Protein 4RDR (pdb70)

InterPro domains:
  IPR000531 TonB-dependent receptor-like, beta-barrel [PF00593] (320-728)
  IPR012910 TonB-dependent receptor, plug domain [PF07715] (54-154)
  IPR036942 TonB-dependent receptor-like, beta-barrel domain superfamily [G3DSA:2.40.170.20] (167-758)
  IPR037066 TonB-dependent receptor, plug domain superfamily [G3DSA:2.170.130.10] (42-165)
  IPR039426 TonB-dependent receptor-like [PS52016] (50-758)
  IPR039426 TonB-dependent receptor-like [PTHR30069] (10-758)

GO terms:
  GO:0046872 metal ion binding (F, EXP)

Secondary structure (DSSP, 8-state):
------S-SS----TT-EEEEHHHHTTS-SSHHHHHBTBTTEEEEEETTTEEEEEETTB-GGGSEEEETTEE-----S-TTS----GGGEEEEEEE-SGGGGGT-SS--S-EEEEEESSS----GGGEEEEEEEEEETTTTEEEEEEEEEEE-SSSEEEEEEEEEEEE-PPB-SS-TT-SB-TT--EEEEEEEEEEEE--SSEEEEEEEEEEEEEEE-SS---TTTTEEEE-B-HHHHHHT-HHHH-GGG--GGGB--SS-EEEE---S-EEEEEEEEEEEEEEEES--STTEEEEEEEEEEEEEEEEEEETTEEEEEEEEEEEEEEEEEEEPPSSSEEEEEEEEEEEEEEEEEE-S--SS------EEEEEEEEEEEEEEEETTEEEEEEEEEEEEEEE----HHHHHHHH-SS--------EEEEEEEEEEEEEEE-SSSEEEEEEEEEEEEPPPHHHHH-EEEEGGGTEEEE--TT---EEEEEEEEEEEEEETTEEEEEEEEEEEEEEEEEEEE-SSSSSTTS-SSTT--EEEEEEEEEEEEEEEEEEEEEEETTEEEEEEEEEEEEEEESPPPEE----TTS--PEEP---EEPTTPPPPEEEEEEEEESSTTBEEEEEEEEEPPB----TT---B--B--EEEEEEEEE-SSSEEEEEEEEE-TT------TTSTTTTS----EEEEEEEEE-

Structure (mmCIF, N/CA/C/O backbone):
data_4RDR
#
_entry.id   4RDR
#
_cell.length_a   101.073
_cell.length_b   155.819
_cell.length_c   159.607
_cell.angle_alpha   90.000
_cell.angle_beta   90.000
_cell.angle_gamma   90.000
#
_symmetry.space_group_name_H-M   'I 2 2 2'
#
loop_
_entity.id
_entity.type
_entity.pdbx_description
1 polymer ZnuD
2 non-polymer 'CADMIUM ION'
3 non-polymer 'ZINC ION'
4 non-polymer (HYDROXYETHYLOXY)TRI(ETHYLOXY)OCTANE
5 non-polymer 'SULFATE ION'
6 non-polymer GLYCEROL
7 non-polymer 1,2-ETHANEDIOL
8 water water
#
loop_
_atom_site.group_PDB
_atom_site.id
_atom_site.type_symbol
_atom_site.label_atom_id
_atom_site.label_alt_id
_atom_site.label_comp_id
_atom_site.label_asym_id
_atom_site.label_entity_id
_atom_site.label_seq_id
_atom_site.pdbx_PDB_ins_code
_atom_site.Cartn_x
_atom_site.Cartn_y
_atom_site.Cartn_z
_atom_site.occupancy
_atom_site.B_iso_or_equiv
_atom_site.auth_seq_id
_atom_site.auth_comp_id
_atom_site.auth_asym_id
_atom_site.auth_atom_id
_atom_site.pdbx_PDB_model_num
ATOM 1 N N . SER A 1 32 ? -34.634 54.015 46.314 1.00 182.75 18 SER A N 1
ATOM 2 C CA . SER A 1 32 ? -33.566 53.025 46.403 1.00 182.48 18 SER A CA 1
ATOM 3 C C . SER A 1 32 ? -33.111 52.564 45.017 1.00 180.47 18 SER A C 1
ATOM 4 O O . SER A 1 32 ? -33.223 53.310 44.043 1.00 182.05 18 SER A O 1
ATOM 7 N N . ARG A 1 33 ? -32.604 51.336 44.928 1.00 175.34 19 ARG A N 1
ATOM 8 C CA . ARG A 1 33 ? -32.063 50.827 43.669 1.00 169.65 19 ARG A CA 1
ATOM 9 C C . ARG A 1 33 ? -32.395 49.345 43.451 1.00 161.40 19 ARG A C 1
ATOM 10 O O . ARG A 1 33 ? -32.611 48.609 44.412 1.00 163.84 19 ARG A O 1
ATOM 18 N N . PRO A 1 34 ? -32.419 48.903 42.178 1.00 150.86 20 PRO A N 1
ATOM 19 C CA . PRO A 1 34 ? -32.743 47.521 41.793 1.00 140.68 20 PRO A CA 1
ATOM 20 C C . PRO A 1 34 ? -31.782 46.486 42.360 1.00 123.32 20 PRO A C 1
ATOM 21 O O . PRO A 1 34 ? -30.573 46.600 42.179 1.00 121.92 20 PRO A O 1
ATOM 25 N N . ARG A 1 35 ? -32.328 45.484 43.035 1.00 108.92 21 ARG A N 1
ATOM 26 C CA . ARG A 1 35 ? -31.526 44.454 43.670 1.00 102.76 21 ARG A CA 1
ATOM 27 C C . ARG A 1 35 ? -32.108 43.096 43.301 1.00 96.72 21 ARG A C 1
ATOM 28 O O . ARG A 1 35 ? -33.320 42.899 43.368 1.00 97.16 21 ARG A O 1
ATOM 36 N N . ALA A 1 36 ? -31.253 42.160 42.909 1.00 85.90 22 ALA A N 1
ATOM 37 C CA . ALA A 1 36 ? -31.731 40.858 42.473 1.00 80.15 22 ALA A CA 1
ATOM 38 C C . ALA A 1 36 ? -32.248 40.065 43.662 1.00 87.90 22 ALA A C 1
ATOM 39 O O . ALA A 1 36 ? -31.764 40.230 44.782 1.00 90.48 22 ALA A O 1
ATOM 41 N N . THR A 1 37 ? -33.212 39.185 43.394 1.00 79.59 23 THR A N 1
ATOM 42 C CA . THR A 1 37 ? -33.885 38.411 44.427 1.00 80.35 23 THR A CA 1
ATOM 43 C C . THR A 1 37 ? -33.608 36.915 44.289 1.00 83.91 23 THR A C 1
ATOM 44 O O . THR A 1 37 ? -33.907 36.130 45.196 1.00 86.14 23 THR A O 1
ATOM 48 N N . SER A 1 38 ? -33.041 36.521 43.150 1.00 78.71 24 SER A N 1
ATOM 49 C CA . SER A 1 38 ? -32.886 35.103 42.827 1.00 76.05 24 SER A CA 1
ATOM 50 C C . SER A 1 38 ? -32.055 34.336 43.839 1.00 78.21 24 SER A C 1
ATOM 51 O O . SER A 1 38 ? -32.251 33.142 44.032 1.00 81.70 24 SER A O 1
ATOM 54 N N . GLY A 1 39 ? -31.150 35.024 44.521 1.00 92.65 25 GLY A N 1
ATOM 55 C CA . GLY A 1 39 ? -30.349 34.351 45.522 1.00 90.76 25 GLY A CA 1
ATOM 56 C C . GLY A 1 39 ? -30.632 34.900 46.902 1.00 89.48 25 GLY A C 1
ATOM 57 O O . GLY A 1 39 ? -30.701 36.116 47.078 1.00 94.04 25 GLY A O 1
ATOM 58 N N . LEU A 1 40 ? -30.818 34.004 47.871 1.00 87.33 26 LEU A N 1
ATOM 59 C CA . LEU A 1 40 ? -31.011 34.406 49.260 1.00 90.73 26 LEU A CA 1
ATOM 60 C C . LEU A 1 40 ? -29.816 35.226 49.694 1.00 89.34 26 LEU A C 1
ATOM 61 O O . LEU A 1 40 ? -29.952 36.205 50.426 1.00 90.95 26 LEU A O 1
ATOM 66 N N . LEU A 1 41 ? -28.647 34.816 49.212 1.00 86.39 27 LEU A N 1
ATOM 67 C CA . LEU A 1 41 ? -27.418 35.552 49.406 1.00 86.16 27 LEU A CA 1
ATOM 68 C C . LEU A 1 41 ? -27.127 36.286 48.113 1.00 93.70 27 LEU A C 1
ATOM 69 O O . LEU A 1 41 ? -27.007 35.672 47.053 1.00 95.47 27 LEU A O 1
ATOM 74 N N . HIS A 1 42 ? -27.043 37.607 48.203 1.00 104.46 28 HIS A N 1
ATOM 75 C CA . HIS A 1 42 ? -26.833 38.447 47.034 1.00 118.13 28 HIS A CA 1
ATOM 76 C C . HIS A 1 42 ? -25.414 38.363 46.479 1.00 126.49 28 HIS A C 1
ATOM 77 O O . HIS A 1 42 ? -24.483 38.937 47.039 1.00 134.70 28 HIS A O 1
ATOM 84 N N . THR A 1 43 ? -25.254 37.627 45.387 1.00 133.26 29 THR A N 1
ATOM 85 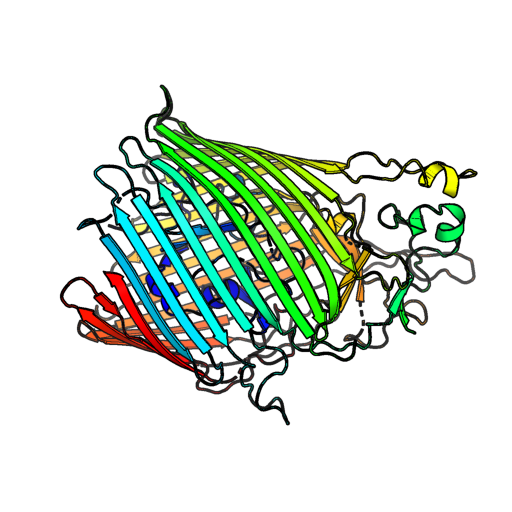C CA . THR A 1 43 ? -24.004 37.620 44.642 1.00 135.04 29 THR A CA 1
ATOM 86 C C . THR A 1 43 ? -24.211 38.681 43.558 1.00 125.01 29 THR A C 1
ATOM 87 O O . THR A 1 43 ? -25.347 39.109 43.334 1.00 133.63 29 THR A O 1
ATOM 91 N N . SER A 1 44 ? -23.149 39.099 42.874 1.00 101.47 30 SER A N 1
ATOM 92 C CA . SER A 1 44 ? -23.278 40.162 4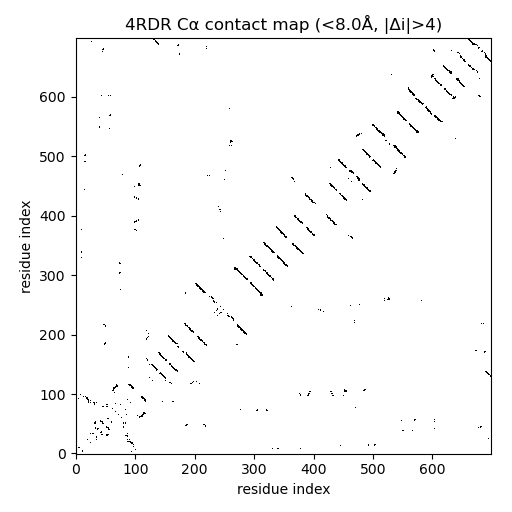1.885 1.00 103.18 30 SER A CA 1
ATOM 93 C C . SER A 1 44 ? -22.056 40.328 40.998 1.00 107.67 30 SER A C 1
ATOM 94 O O . SER A 1 44 ? -21.049 40.895 41.422 1.00 116.05 30 SER A O 1
ATOM 97 N N . THR A 1 45 ? -22.153 39.856 39.757 1.00 99.86 31 THR A N 1
ATOM 98 C CA . THR A 1 45 ? -21.132 40.134 38.757 1.00 87.94 31 THR A CA 1
ATOM 99 C C . THR A 1 45 ? -21.472 41.437 38.048 1.00 87.09 31 THR A C 1
ATOM 100 O O . THR A 1 45 ? -22.598 41.927 38.144 1.00 93.69 31 THR A O 1
ATOM 104 N N . ALA A 1 46 ? -20.496 41.989 37.335 1.00 82.34 32 ALA A N 1
ATOM 105 C CA . ALA A 1 46 ? -20.657 43.252 36.621 1.00 81.15 32 ALA A CA 1
ATOM 106 C C . ALA A 1 46 ? -21.464 43.085 35.339 1.00 82.48 32 ALA A C 1
ATOM 107 O O . ALA A 1 46 ? -21.753 44.067 34.651 1.00 91.97 32 ALA A O 1
ATOM 109 N N . SER A 1 47 ? -21.798 41.843 34.994 1.00 75.31 33 SER A N 1
ATOM 110 C CA . SER A 1 47 ? -22.563 41.587 33.775 1.00 76.47 33 SER A CA 1
ATOM 111 C C . SER A 1 47 ? -24.011 41.248 34.102 1.00 76.19 33 SER A C 1
ATOM 112 O O . SER A 1 47 ? -24.804 40.991 33.201 1.00 73.38 33 SER A O 1
ATOM 115 N N . ASP A 1 48 ? -24.342 41.256 35.392 1.00 73.93 34 ASP A N 1
ATOM 116 C CA . ASP A 1 48 ? -25.713 41.057 35.836 1.00 77.41 34 ASP A CA 1
ATOM 117 C C . ASP A 1 48 ? -26.567 42.188 35.287 1.00 76.51 34 ASP A C 1
ATOM 118 O O . ASP A 1 48 ? -26.101 43.322 35.180 1.00 78.25 34 ASP A O 1
ATOM 123 N N . LYS A 1 49 ? -27.813 41.889 34.934 1.00 76.75 35 LYS A N 1
ATOM 124 C CA . LYS A 1 49 ? -28.655 42.895 34.300 1.00 78.26 35 LYS A CA 1
ATOM 125 C C . LYS A 1 49 ? -30.095 42.779 34.773 1.00 83.67 35 LYS A C 1
ATOM 126 O O . LYS A 1 49 ? -30.707 41.729 34.647 1.00 83.75 35 LYS A O 1
ATOM 132 N N . ILE A 1 50 ? -30.636 43.858 35.323 1.00 92.02 36 ILE A N 1
ATOM 133 C CA . ILE A 1 50 ? -31.999 43.828 35.826 1.00 81.62 36 ILE A CA 1
ATOM 134 C C . ILE A 1 50 ? -32.929 44.676 34.982 1.00 89.11 36 ILE A C 1
ATOM 135 O O . ILE A 1 50 ? -32.763 45.890 34.892 1.00 97.83 36 ILE A O 1
ATOM 140 N N . ILE A 1 51 ? -33.871 44.016 34.315 1.00 80.35 37 ILE A N 1
ATOM 141 C CA . ILE A 1 51 ? -34.865 44.698 33.506 1.00 80.93 37 ILE A CA 1
ATOM 142 C C . ILE A 1 51 ? -36.094 45.014 34.356 1.00 88.35 37 ILE A C 1
ATOM 143 O O . ILE A 1 51 ? -36.658 44.134 35.013 1.00 92.40 37 ILE A O 1
ATOM 148 N N . SER A 1 52 ? -36.505 46.275 34.333 1.00 83.14 38 SER A N 1
ATOM 149 C CA . SER A 1 52 ? -37.708 46.715 35.030 1.00 83.11 38 SER A CA 1
ATOM 150 C C . SER A 1 52 ? -38.983 46.231 34.353 1.00 79.29 38 SER A C 1
ATOM 151 O O . SER A 1 52 ? -39.083 46.229 33.123 1.00 78.91 38 SER A O 1
ATOM 154 N N . GLY A 1 53 ? -39.964 45.853 35.163 1.00 74.04 39 GLY A N 1
ATOM 155 C CA . GLY A 1 53 ? -41.277 45.507 34.653 1.00 86.11 39 GLY A CA 1
ATOM 156 C C . GLY A 1 53 ? -41.938 46.691 33.971 1.00 85.16 39 GLY A C 1
ATOM 157 O O . GLY A 1 53 ? -42.651 46.525 32.973 1.00 89.14 39 GLY A O 1
ATOM 158 N N . ASP A 1 54 ? -41.701 47.886 34.508 1.00 73.79 40 ASP A N 1
ATOM 159 C CA . ASP A 1 54 ? -42.220 49.108 33.913 1.00 84.93 40 ASP A CA 1
ATOM 160 C C . ASP A 1 54 ? -41.738 49.228 32.469 1.00 84.72 40 ASP A C 1
ATOM 161 O O . ASP A 1 54 ? -42.494 49.611 31.580 1.00 89.10 40 ASP A O 1
ATOM 166 N N . THR A 1 55 ? -40.468 48.902 32.248 1.00 88.01 41 THR A N 1
ATOM 167 C CA . THR A 1 55 ? -39.898 48.881 30.907 1.00 86.72 41 THR A CA 1
ATOM 168 C C . THR A 1 55 ? -40.571 47.800 30.061 1.00 88.71 41 THR A C 1
ATOM 169 O O . THR A 1 55 ? -40.834 47.994 28.876 1.00 95.66 41 THR A O 1
ATOM 173 N N . LEU A 1 56 ? -40.847 46.660 30.685 1.00 82.97 42 LEU A N 1
ATOM 174 C CA . LEU A 1 56 ? -41.384 45.497 29.986 1.00 73.03 42 LEU A CA 1
ATOM 175 C C . LEU A 1 56 ? -42.840 45.651 29.514 1.00 81.85 42 LEU A C 1
ATOM 176 O O . LEU A 1 56 ? -43.234 45.052 28.508 1.00 74.74 42 LEU A O 1
ATOM 181 N N . ARG A 1 57 ? -43.628 46.465 30.219 1.00 77.12 43 ARG A N 1
ATOM 182 C CA . ARG A 1 57 ? -45.006 46.740 29.803 1.00 81.04 43 ARG A CA 1
ATOM 183 C C . ARG A 1 57 ? -45.055 47.297 28.384 1.00 89.41 43 ARG A C 1
ATOM 184 O O . ARG A 1 57 ? -46.093 47.258 27.729 1.00 93.13 43 ARG A O 1
ATOM 192 N N . GLN A 1 58 ? -43.924 47.792 27.897 1.00 89.45 44 GLN A N 1
ATOM 193 C CA . GLN A 1 58 ? -43.884 48.382 26.571 1.00 89.18 44 GLN A CA 1
ATOM 194 C C . GLN A 1 58 ? -43.100 47.492 25.618 1.00 92.00 44 GLN A C 1
ATOM 195 O O . GLN A 1 58 ? -42.779 47.891 24.498 1.00 99.28 44 GLN A O 1
ATOM 201 N N . LYS A 1 59 ? -42.817 46.272 26.059 1.00 90.52 45 LYS A N 1
ATOM 202 C CA . LYS A 1 59 ? -42.037 45.346 25.251 1.00 86.45 45 LYS A CA 1
ATOM 203 C C . LYS A 1 59 ? -42.892 44.205 24.736 1.00 80.43 45 LYS A C 1
ATOM 204 O O . LYS A 1 59 ? -43.944 43.910 25.293 1.00 73.77 45 LYS A O 1
ATOM 210 N N . ALA A 1 60 ? -42.396 43.535 23.701 1.00 80.66 46 ALA A N 1
ATOM 211 C CA . ALA A 1 60 ? -43.049 42.357 23.155 1.00 67.13 46 ALA A CA 1
ATOM 212 C C . ALA A 1 60 ? -43.280 41.336 24.263 1.00 71.10 46 ALA A C 1
ATOM 213 O O . ALA A 1 60 ? -42.488 41.236 25.200 1.00 88.51 46 ALA A O 1
ATOM 215 N N . VAL A 1 61 ? -44.356 40.568 24.128 1.00 63.66 47 VAL A N 1
ATOM 216 C CA . VAL A 1 61 ? -44.858 39.682 25.180 1.00 73.18 47 VAL A CA 1
ATOM 217 C C . VAL A 1 61 ? -44.005 38.449 25.464 1.00 67.32 47 VAL A C 1
ATOM 218 O O . VAL A 1 61 ? -43.817 38.090 26.621 1.00 63.70 47 VAL A O 1
ATOM 222 N N . ASN A 1 62 ? -43.561 37.744 24.427 1.00 60.53 48 ASN A N 1
ATOM 223 C CA . ASN A 1 62 ? -42.737 36.555 24.664 1.00 62.07 48 ASN A CA 1
ATOM 224 C C . ASN A 1 62 ? -41.305 36.885 25.129 1.00 64.18 48 ASN A C 1
ATOM 225 O O . ASN A 1 62 ? -40.674 37.827 24.633 1.00 71.81 48 ASN A O 1
ATOM 230 N N . LEU A 1 63 ? -40.800 36.078 26.061 1.00 64.64 49 LEU A N 1
ATOM 231 C CA . LEU A 1 63 ? -39.520 36.329 26.729 1.00 70.75 49 LEU A CA 1
ATOM 232 C C . LEU A 1 63 ? -38.365 36.628 25.779 1.00 68.08 49 LEU A C 1
ATOM 233 O O . LEU A 1 63 ? -37.648 37.612 25.961 1.00 66.78 49 LEU A O 1
ATOM 238 N N . GLY A 1 64 ? -38.202 35.785 24.763 1.00 68.12 50 GLY A N 1
ATOM 239 C CA . GLY A 1 64 ? -37.117 35.929 23.818 1.00 63.04 50 GLY A CA 1
ATOM 240 C C . GLY A 1 64 ? -37.201 37.218 23.030 1.00 66.66 50 GLY A C 1
ATOM 241 O O . GLY A 1 64 ? -36.191 37.829 22.693 1.00 68.26 50 GLY A O 1
ATOM 242 N N . ASP A 1 65 ? -38.418 37.645 22.743 1.00 64.79 51 ASP A N 1
ATOM 243 C CA . ASP A 1 65 ? -38.630 38.908 22.052 1.00 66.94 51 ASP A CA 1
ATOM 244 C C . ASP A 1 65 ? -38.380 40.103 22.978 1.00 70.87 51 ASP A C 1
ATOM 245 O O . ASP A 1 65 ? -37.711 41.062 22.604 1.00 75.43 51 ASP A O 1
ATOM 250 N N . ALA A 1 66 ? -38.989 40.054 24.158 1.00 64.02 52 ALA A N 1
ATOM 251 C CA . ALA A 1 66 ? -38.776 41.052 25.204 1.00 66.73 52 ALA A CA 1
ATOM 252 C C . ALA A 1 66 ? -37.292 41.320 25.494 1.00 77.39 52 ALA A C 1
ATOM 253 O O . ALA A 1 66 ? -36.889 42.471 25.675 1.00 79.57 52 ALA A O 1
ATOM 255 N N . LEU A 1 67 ? -36.491 40.257 25.540 1.00 79.72 53 LEU A N 1
ATOM 256 C CA . LEU A 1 67 ? -35.065 40.376 25.866 1.00 75.26 53 LEU A CA 1
ATOM 257 C C . LEU A 1 67 ? -34.180 40.654 24.653 1.00 71.16 53 LEU A C 1
ATOM 258 O O . LEU A 1 67 ? -33.028 41.047 24.801 1.00 83.90 53 LEU A O 1
ATOM 263 N N . ASP A 1 68 ? -34.701 40.410 23.455 1.00 76.76 54 ASP A N 1
ATOM 264 C CA . ASP A 1 68 ? -33.919 40.628 22.245 1.00 80.00 54 ASP A CA 1
ATOM 265 C C . ASP A 1 68 ? -33.450 42.073 22.174 1.00 85.43 54 ASP A C 1
ATOM 266 O O . ASP A 1 68 ? -34.253 43.000 22.268 1.00 87.30 54 ASP A O 1
ATOM 271 N N . GLY A 1 69 ? -32.148 42.265 22.018 1.00 81.75 55 GLY A N 1
ATOM 272 C CA . GLY A 1 69 ? -31.596 43.604 21.987 1.00 79.83 55 GLY A CA 1
ATOM 273 C C . GLY A 1 69 ? -30.714 43.906 23.178 1.00 80.57 55 GLY A C 1
ATOM 274 O O . GLY A 1 69 ? -29.897 44.818 23.121 1.00 85.98 55 GLY A O 1
ATOM 275 N N . VAL A 1 70 ? -30.863 43.140 24.253 1.00 75.30 56 VAL A N 1
ATOM 276 C CA . VAL A 1 70 ? -29.927 43.240 25.359 1.00 75.85 56 VAL A CA 1
ATOM 277 C C . VAL A 1 70 ? -28.632 42.583 24.869 1.00 76.80 56 VAL A C 1
ATOM 278 O O . VAL A 1 70 ? -28.667 41.475 24.330 1.00 78.96 56 VAL A O 1
ATOM 282 N N . PRO A 1 71 ? -27.492 43.279 25.026 1.00 83.67 57 PRO A N 1
ATOM 283 C CA . PRO A 1 71 ? -26.183 42.803 24.559 1.00 76.91 57 PRO A CA 1
ATOM 284 C C . PRO A 1 71 ? -25.937 41.333 24.902 1.00 71.48 57 PRO A C 1
ATOM 285 O O . PRO A 1 71 ? -26.038 40.930 26.060 1.00 69.94 57 PRO A O 1
ATOM 289 N N . GLY A 1 72 ? -25.660 40.537 23.875 1.00 65.12 58 GLY A N 1
ATOM 290 C CA . GLY A 1 72 ? -25.446 39.113 24.044 1.00 72.26 58 GLY A CA 1
ATOM 291 C C . GLY A 1 72 ? -26.730 38.300 24.066 1.00 72.98 58 GLY A C 1
ATOM 292 O O . GLY A 1 72 ? -26.692 37.088 24.282 1.00 66.65 58 GLY A O 1
ATOM 293 N N . ILE A 1 73 ? -27.866 38.947 23.815 1.00 77.34 59 ILE A N 1
ATOM 294 C CA . ILE A 1 73 ? -29.149 38.233 23.790 1.00 69.83 59 ILE A CA 1
ATOM 295 C C . ILE A 1 73 ? -29.857 38.428 22.467 1.00 59.23 59 ILE A C 1
ATOM 296 O O . ILE A 1 73 ? -30.190 39.541 22.076 1.00 65.86 59 ILE A O 1
ATOM 301 N N . HIS A 1 74 ? -30.090 37.318 21.790 1.00 59.39 60 HIS A N 1
ATOM 302 C CA . HIS A 1 74 ? -30.856 37.320 20.566 1.00 61.78 60 HIS A CA 1
ATOM 303 C C . HIS A 1 74 ? -32.102 36.478 20.772 1.00 65.38 60 HIS A C 1
ATOM 304 O O . HIS A 1 74 ? -32.345 36.002 21.877 1.00 67.51 60 HIS A O 1
ATOM 311 N N . ALA A 1 75 ? -32.916 36.330 19.733 1.00 72.14 61 ALA A N 1
ATOM 312 C CA . ALA A 1 75 ? -34.166 35.598 19.884 1.00 70.48 61 ALA A CA 1
ATOM 313 C C . ALA A 1 75 ? -34.250 34.365 18.995 1.00 70.07 61 ALA A C 1
ATOM 314 O O . ALA A 1 75 ? -33.768 34.364 17.869 1.00 77.78 61 ALA A O 1
ATOM 316 N N . SER A 1 76 ? -34.845 33.307 19.530 1.00 66.08 62 SER A N 1
ATOM 317 C CA . SER A 1 76 ? -35.260 32.148 18.748 1.00 63.83 62 SER A CA 1
ATOM 318 C C . SER A 1 76 ? -36.785 32.204 18.646 1.00 65.84 62 SER A C 1
ATOM 319 O O . SER A 1 76 ? -37.508 31.629 19.466 1.00 63.88 62 SER A O 1
ATOM 322 N N . GLN A 1 77 ? -37.251 32.973 17.673 1.00 67.59 63 GLN A N 1
ATOM 323 C CA . GLN A 1 77 ? -38.671 33.208 17.448 1.00 61.59 63 GLN A CA 1
ATOM 324 C C . GLN A 1 77 ? -39.291 32.076 16.655 1.00 63.95 63 GLN A C 1
ATOM 325 O O . GLN A 1 77 ? -38.626 31.442 15.837 1.00 71.62 63 GLN A O 1
ATOM 331 N N . TYR A 1 78 ? -40.577 31.846 16.875 1.00 64.76 64 TYR A N 1
ATOM 332 C CA . TYR A 1 78 ? -41.311 30.845 16.117 1.00 67.89 64 TYR A CA 1
ATOM 333 C C . TYR A 1 78 ? -42.748 31.353 15.964 1.00 63.86 64 TYR A C 1
ATOM 334 O O . TYR A 1 78 ? -43.644 30.900 16.661 1.00 65.68 64 TYR A O 1
ATOM 343 N N . GLY A 1 79 ? -42.957 32.319 15.074 1.00 59.42 65 GLY A N 1
ATOM 344 C CA . GLY A 1 79 ? -44.255 32.965 14.953 1.00 63.63 65 GLY A CA 1
ATOM 345 C C . GLY A 1 79 ? -44.520 33.858 16.151 1.00 65.70 65 GLY A C 1
ATOM 346 O O . GLY A 1 79 ? -43.643 34.025 16.992 1.00 71.01 65 GLY A O 1
ATOM 347 N N . GLY A 1 80 ? -45.717 34.432 16.244 1.00 59.89 66 GLY A N 1
ATOM 348 C CA . GLY A 1 80 ? -46.067 35.265 17.385 1.00 49.23 66 GLY A CA 1
ATOM 349 C C . GLY A 1 80 ? -46.259 34.497 18.679 1.00 49.97 66 GLY A C 1
ATOM 350 O O . GLY A 1 80 ? -46.372 35.088 19.752 1.00 61.59 66 GLY A O 1
ATOM 351 N N . GLY A 1 81 ? -46.329 33.177 18.575 1.00 52.50 67 GLY A N 1
ATOM 352 C CA . GLY A 1 81 ? -46.649 32.333 19.713 1.00 58.55 67 GLY A CA 1
ATOM 353 C C . GLY A 1 81 ? -45.524 32.050 20.686 1.00 68.41 67 GLY A C 1
ATOM 354 O O . GLY A 1 81 ? -45.766 31.798 21.861 1.00 74.40 67 GLY A O 1
ATOM 355 N N . ALA A 1 82 ? -44.286 32.092 20.206 1.00 72.82 68 ALA A N 1
ATOM 356 C CA . ALA A 1 82 ? -43.148 31.685 21.025 1.00 66.57 68 ALA A CA 1
ATOM 357 C C . ALA A 1 82 ? -41.874 32.370 20.571 1.00 61.88 68 ALA A C 1
ATOM 358 O O . ALA A 1 82 ? -41.655 32.571 19.377 1.00 64.47 68 ALA A O 1
ATOM 360 N N . SER A 1 83 ? -41.067 32.786 21.539 1.00 61.43 69 SER A N 1
ATOM 361 C CA . SER A 1 83 ? -39.667 33.087 21.284 1.00 59.27 69 SER A CA 1
ATOM 362 C C . SER A 1 83 ? -38.878 32.817 22.546 1.00 63.91 69 SER A C 1
ATOM 363 O O . SER A 1 83 ? -39.338 33.140 23.647 1.00 60.44 69 SER A O 1
ATOM 366 N N . ALA A 1 84 ? -37.739 32.144 22.390 1.00 59.83 70 ALA A N 1
ATOM 367 C CA . ALA A 1 84 ? -36.855 31.869 23.516 1.00 60.00 70 ALA A CA 1
ATOM 368 C C . ALA A 1 84 ? -35.634 32.774 23.445 1.00 67.91 70 ALA A C 1
ATOM 369 O O . ALA A 1 84 ? -35.170 33.106 22.363 1.00 61.17 70 ALA A O 1
ATOM 371 N N . PRO A 1 85 ? -35.123 33.202 24.601 1.00 67.15 71 PRO A N 1
ATOM 372 C CA . PRO A 1 85 ? -33.855 33.939 24.586 1.00 68.25 71 PRO A CA 1
ATOM 373 C C . PRO A 1 85 ? -32.685 33.056 24.141 1.00 66.16 71 PRO A C 1
ATOM 374 O O . PRO A 1 85 ? -32.570 31.899 24.554 1.00 63.24 71 PRO A O 1
ATOM 378 N N . VAL A 1 86 ? -31.828 33.600 23.287 1.00 56.06 72 VAL A N 1
ATOM 379 C CA . VAL A 1 86 ? -30.560 32.956 22.974 1.00 57.97 72 VAL A CA 1
ATOM 380 C C . VAL A 1 86 ? -29.475 33.810 23.600 1.00 62.02 72 VAL A C 1
ATOM 381 O O . VAL A 1 86 ? -29.263 34.954 23.204 1.00 67.55 72 VAL A O 1
ATOM 385 N N . ILE A 1 87 ? -28.818 33.268 24.612 1.00 66.66 73 ILE A N 1
ATOM 386 C CA . ILE A 1 87 ? -27.868 34.052 25.387 1.00 65.06 73 ILE A CA 1
ATOM 387 C C . ILE A 1 87 ? -26.437 33.582 25.193 1.00 61.56 73 ILE A C 1
ATOM 388 O O . ILE A 1 87 ? -26.095 32.462 25.562 1.00 61.76 73 ILE A O 1
ATOM 393 N N . ARG A 1 88 ? -25.594 34.470 24.674 1.00 65.49 74 ARG A N 1
ATOM 394 C CA . ARG A 1 88 ? -24.212 34.131 24.330 1.00 66.19 74 ARG A CA 1
ATOM 395 C C . ARG A 1 88 ? -24.175 32.846 23.502 1.00 66.65 74 ARG A C 1
ATOM 396 O O . ARG A 1 88 ? -23.435 31.908 23.814 1.00 68.08 74 ARG A O 1
ATOM 404 N N . GLY A 1 89 ? -25.012 32.801 22.470 1.00 69.65 75 GLY A N 1
ATOM 405 C CA . GLY A 1 89 ? -25.114 31.633 21.616 1.00 66.29 75 GLY A CA 1
ATOM 406 C C . GLY A 1 89 ? -25.847 30.435 22.191 1.00 66.14 75 GLY A C 1
ATOM 407 O O . GLY A 1 89 ? -26.091 29.471 21.469 1.00 61.18 75 GLY A O 1
ATOM 408 N N . GLN A 1 90 ? -26.222 30.488 23.469 1.00 67.66 76 GLN A N 1
ATOM 409 C CA . GLN A 1 90 ? -26.821 29.325 24.121 1.00 67.59 76 GLN A CA 1
ATOM 410 C C . GLN A 1 90 ? -28.326 29.477 24.359 1.00 69.97 76 GLN A C 1
ATOM 411 O O . GLN A 1 90 ? -28.861 30.589 24.391 1.00 67.99 76 GLN A O 1
ATOM 417 N N . THR A 1 91 ? -28.992 28.336 24.515 1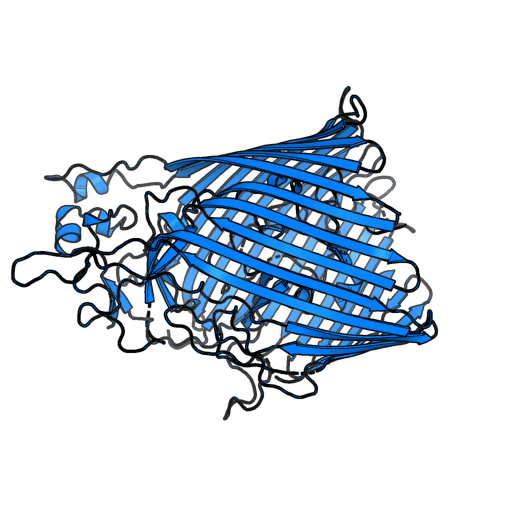.00 58.87 77 THR A N 1
ATOM 418 C CA . THR A 1 91 ? -30.418 28.284 24.784 1.00 58.96 77 THR A CA 1
ATOM 419 C C . THR A 1 91 ? -30.862 26.920 25.309 1.00 55.40 77 THR A C 1
ATOM 420 O O . THR A 1 91 ? -30.041 26.033 25.533 1.00 55.56 77 THR A O 1
ATOM 424 N N . GLY A 1 92 ? -32.159 26.772 25.552 1.00 59.01 78 GLY A N 1
ATOM 425 C CA . GLY A 1 92 ? -32.682 25.528 26.079 1.00 52.74 78 GLY A CA 1
ATOM 426 C C . GLY A 1 92 ? -32.025 25.121 27.383 1.00 63.81 78 GLY A C 1
ATOM 427 O O . GLY A 1 92 ? -31.965 25.899 28.336 1.00 72.28 78 GLY A O 1
ATOM 428 N N . ARG A 1 93 ? -31.483 23.910 27.403 1.00 59.28 79 ARG A N 1
ATOM 429 C CA . ARG A 1 93 ? -30.955 23.323 28.629 1.00 67.80 79 ARG A CA 1
ATOM 430 C C . ARG A 1 93 ? -29.599 23.877 29.043 1.00 65.88 79 ARG A C 1
ATOM 431 O O . ARG A 1 93 ? -29.070 23.505 30.088 1.00 65.74 79 ARG A O 1
ATOM 439 N N . ARG A 1 94 ? -29.030 24.754 28.222 1.00 56.80 80 ARG A N 1
ATOM 440 C CA . ARG A 1 94 ? -27.746 25.360 28.554 1.00 59.56 80 ARG A CA 1
ATOM 441 C C . ARG A 1 94 ? -27.898 26.750 29.169 1.00 59.18 80 ARG A C 1
ATOM 442 O O . ARG A 1 94 ? -26.915 27.421 29.473 1.00 70.87 80 ARG A O 1
ATOM 450 N N . ILE A 1 95 ? -29.145 27.160 29.357 1.00 61.51 81 ILE A N 1
ATOM 451 C CA . ILE A 1 95 ? -29.470 28.319 30.172 1.00 66.64 81 ILE A CA 1
ATOM 452 C C . ILE A 1 95 ? -30.560 27.883 31.138 1.00 70.15 81 ILE A C 1
ATOM 453 O O . ILE A 1 95 ? -30.889 26.701 31.210 1.00 75.63 81 ILE A O 1
ATOM 458 N N . LYS A 1 96 ? -31.059 28.809 31.944 1.00 69.75 82 LYS A N 1
ATOM 459 C CA . LYS A 1 96 ? -32.121 28.472 32.878 1.00 63.03 82 LYS A CA 1
ATOM 460 C C . LYS A 1 96 ? -33.126 29.600 33.038 1.00 67.07 82 LYS A C 1
ATOM 461 O O . LYS A 1 96 ? -32.789 30.646 33.580 1.00 79.10 82 LYS A O 1
ATOM 467 N N . VAL A 1 97 ? -34.336 29.411 32.518 1.00 68.75 83 VAL A N 1
ATOM 468 C CA . VAL A 1 97 ? -35.428 30.341 32.775 1.00 64.75 83 VAL A CA 1
ATOM 469 C C . VAL A 1 97 ? -36.198 29.946 34.034 1.00 61.49 83 VAL A C 1
ATOM 470 O O . VAL A 1 97 ? -36.561 28.786 34.249 1.00 65.70 83 VAL A O 1
ATOM 474 N N . LEU A 1 98 ? -36.445 30.936 34.866 1.00 65.44 84 LEU A N 1
ATOM 475 C CA . LEU A 1 98 ? -37.062 30.725 36.156 1.00 66.72 84 LEU A CA 1
ATOM 476 C C . LEU A 1 98 ? -38.336 31.552 36.260 1.00 65.93 84 LEU A C 1
ATOM 477 O O . LEU A 1 98 ? -38.365 32.734 35.884 1.00 72.72 84 LEU A O 1
ATOM 482 N N . ASN A 1 99 ? -39.406 30.919 36.720 1.00 58.73 85 ASN A N 1
ATOM 483 C CA . ASN A 1 99 ? -40.610 31.657 37.086 1.00 63.39 85 ASN A CA 1
ATOM 484 C C . ASN A 1 99 ? -40.540 31.923 38.579 1.00 65.21 85 ASN A C 1
ATOM 485 O O . ASN A 1 99 ? -40.776 31.006 39.364 1.00 70.97 85 ASN A O 1
ATOM 490 N N . HIS A 1 100 ? -40.175 33.149 38.960 1.00 65.26 86 HIS A N 1
ATOM 491 C CA . HIS A 1 100 ? -40.032 33.529 40.370 1.00 62.84 86 HIS A CA 1
ATOM 492 C C . HIS A 1 100 ? -39.389 32.419 41.214 1.00 73.93 86 HIS A C 1
ATOM 493 O O . HIS A 1 100 ? -40.065 31.765 42.023 1.00 75.24 86 HIS A O 1
ATOM 500 N N . HIS A 1 101 ? -38.099 32.180 40.969 1.00 71.35 87 HIS A N 1
ATOM 501 C CA . HIS A 1 101 ? -37.305 31.142 41.642 1.00 67.49 87 HIS A CA 1
ATOM 502 C C . HIS A 1 101 ? -37.741 29.706 41.299 1.00 77.66 87 HIS A C 1
ATOM 503 O O . HIS A 1 101 ? -37.097 28.747 41.716 1.00 85.25 87 HIS A O 1
ATOM 510 N N . GLY A 1 102 ? -38.836 29.547 40.563 1.00 74.64 88 GLY A N 1
ATOM 511 C CA . GLY A 1 102 ? -39.362 28.217 40.311 1.00 68.37 88 GLY A CA 1
ATOM 512 C C . GLY A 1 102 ? -39.222 27.732 38.877 1.00 72.89 88 GLY A C 1
ATOM 513 O O . GLY A 1 102 ? -39.120 28.534 37.937 1.00 77.41 88 GLY A O 1
ATOM 514 N N . GLU A 1 103 ? -39.231 26.408 38.718 1.00 72.45 89 GLU A N 1
ATOM 515 C CA . GLU A 1 103 ? -39.285 25.770 37.402 1.00 71.33 89 GLU A CA 1
ATOM 516 C C . GLU A 1 103 ? -40.536 26.190 36.668 1.00 76.25 89 GLU A C 1
ATOM 517 O O . GLU A 1 103 ? -41.618 26.205 37.250 1.00 91.15 89 GLU A O 1
ATOM 523 N N . THR A 1 104 ? -40.387 26.562 35.399 1.00 68.68 90 THR A N 1
ATOM 524 C CA . THR A 1 104 ? -41.528 26.987 34.604 1.00 62.94 90 THR A CA 1
ATOM 525 C C . THR A 1 104 ? -42.498 25.832 34.393 1.00 64.99 90 THR A C 1
ATOM 526 O O . THR A 1 104 ? -43.710 26.033 34.373 1.00 74.09 90 THR A O 1
ATOM 530 N N . GLY A 1 105 ? -41.962 24.625 34.243 1.00 62.03 91 GLY A N 1
ATOM 531 C CA . GLY A 1 105 ? -42.776 23.431 34.086 1.00 52.46 91 GLY A CA 1
ATOM 532 C C . GLY A 1 105 ? -43.193 23.179 32.647 1.00 63.40 91 GLY A C 1
ATOM 533 O O . GLY A 1 105 ? -43.863 22.191 32.355 1.00 62.81 91 GLY A O 1
ATOM 534 N N . ASP A 1 106 ? -42.801 24.076 31.746 1.00 63.17 92 ASP A N 1
ATOM 535 C CA . ASP A 1 106 ? -43.201 23.982 30.342 1.00 66.26 92 ASP A CA 1
ATOM 536 C C . ASP A 1 106 ? -42.351 22.976 29.563 1.00 63.24 92 ASP A C 1
ATOM 537 O O . ASP A 1 106 ? -41.613 22.188 30.146 1.00 74.06 92 ASP A O 1
ATOM 550 N N . ALA A 1 108 ? -40.378 24.007 26.669 1.00 54.85 94 ALA A N 1
ATOM 551 C CA . ALA A 1 108 ? -39.639 24.851 25.741 1.00 62.99 94 ALA A CA 1
ATOM 552 C C . ALA A 1 108 ? -38.205 24.368 25.505 1.00 61.02 94 ALA A C 1
ATOM 553 O O . ALA A 1 108 ? -37.561 24.783 24.539 1.00 67.23 94 ALA A O 1
ATOM 555 N N . ASP A 1 109 ? -37.710 23.501 26.387 1.00 53.58 95 ASP A N 1
ATOM 556 C CA . ASP A 1 109 ? -36.418 22.847 26.182 1.00 57.66 95 ASP A CA 1
ATOM 557 C C . ASP A 1 109 ? -36.524 21.831 25.074 1.00 60.69 95 ASP A C 1
ATOM 558 O O . ASP A 1 109 ? -35.533 21.472 24.441 1.00 73.33 95 ASP A O 1
ATOM 563 N N . PHE A 1 110 ? -37.746 21.381 24.841 1.00 63.92 96 PHE A N 1
ATOM 564 C CA . PHE A 1 110 ? -37.992 20.328 23.881 1.00 65.30 96 PHE A CA 1
ATOM 565 C C . PHE A 1 110 ? -37.818 20.875 22.480 1.00 65.75 96 PHE A C 1
ATOM 566 O O . PHE A 1 110 ? -37.101 20.285 21.676 1.00 70.58 96 PHE A O 1
ATOM 574 N N . SER A 1 111 ? -38.410 22.041 22.227 1.00 66.52 97 SER A N 1
ATOM 575 C CA . SER A 1 111 ? -38.331 22.692 20.929 1.00 61.15 97 SER A CA 1
ATOM 576 C C . SER A 1 111 ? -38.859 24.133 21.019 1.00 61.59 97 SER A C 1
ATOM 577 O O . SER A 1 111 ? -39.741 24.425 21.822 1.00 57.79 97 SER A O 1
ATOM 580 N N . PRO A 1 112 ? -38.314 25.043 20.191 1.00 73.58 98 PRO A N 1
ATOM 581 C CA . PRO A 1 112 ? -38.645 26.475 20.238 1.00 71.35 98 PRO A CA 1
ATOM 582 C C . PRO A 1 112 ? -40.033 26.678 19.678 1.00 62.39 98 PRO A C 1
ATOM 583 O O . PRO A 1 112 ? -40.563 27.782 19.607 1.00 65.42 98 PRO A O 1
ATOM 587 N N . ASP A 1 113 ? -40.568 25.563 19.212 1.00 64.39 99 ASP A N 1
ATOM 588 C CA . ASP A 1 113 ? -41.962 25.365 18.873 1.00 60.38 99 ASP A CA 1
ATOM 589 C C . ASP A 1 113 ? -42.874 25.765 20.046 1.00 63.58 99 ASP A C 1
ATOM 590 O O . ASP A 1 113 ? -43.980 26.258 19.853 1.00 59.86 99 ASP A O 1
ATOM 595 N N . HIS A 1 114 ? -42.380 25.567 21.266 1.00 59.63 100 HIS A N 1
ATOM 596 C CA . HIS A 1 114 ? -43.195 25.615 22.472 1.00 61.99 100 HIS A CA 1
ATOM 597 C C . HIS A 1 114 ? -42.918 26.875 23.299 1.00 69.21 100 HIS A C 1
ATOM 598 O O . HIS A 1 114 ? -41.775 27.185 23.615 1.00 66.26 100 HIS A O 1
ATOM 605 N N . ALA A 1 115 ? -43.977 27.594 23.652 1.00 68.48 101 ALA A N 1
ATOM 606 C CA . ALA A 1 115 ? -43.834 28.852 24.379 1.00 62.39 101 ALA A CA 1
ATOM 607 C C . ALA A 1 115 ? -43.296 28.667 25.797 1.00 64.61 101 ALA A C 1
ATOM 608 O O . ALA A 1 115 ? -43.598 27.670 26.450 1.00 65.07 101 ALA A O 1
ATOM 610 N N . ILE A 1 116 ? -42.541 29.653 26.285 1.00 56.19 102 ILE A N 1
ATOM 611 C CA . ILE A 1 116 ? -42.039 29.623 27.660 1.00 53.54 102 ILE A CA 1
ATOM 612 C C . ILE A 1 116 ? -43.077 30.222 28.622 1.00 61.04 102 ILE A C 1
ATOM 613 O O . ILE A 1 116 ? -43.567 31.333 28.410 1.00 57.01 102 ILE A O 1
ATOM 626 N N . VAL A 1 118 ? -43.609 32.086 31.217 1.00 54.18 104 VAL A N 1
ATOM 627 C CA . VAL A 1 118 ? -43.442 33.230 32.108 1.00 62.20 104 VAL A CA 1
ATOM 628 C C . VAL A 1 118 ? -44.159 34.401 31.459 1.00 64.96 104 VAL A C 1
ATOM 629 O O . VAL A 1 118 ? -44.363 34.407 30.242 1.00 63.21 104 VAL A O 1
ATOM 633 N N . ASP A 1 119 ? -44.511 35.403 32.257 1.00 67.26 105 ASP A N 1
ATOM 634 C CA . ASP A 1 119 ? -45.196 36.581 31.736 1.00 68.91 105 ASP A CA 1
ATOM 635 C C . ASP A 1 119 ? -44.436 37.839 32.109 1.00 76.90 105 ASP A C 1
ATOM 636 O O . ASP A 1 119 ? -44.630 38.402 33.193 1.00 76.15 105 ASP A O 1
ATOM 641 N N . THR A 1 120 ? -43.583 38.283 31.189 1.00 74.99 106 THR A N 1
ATOM 642 C CA . THR A 1 120 ? -42.734 39.444 31.412 1.00 72.73 106 THR A CA 1
ATOM 643 C C . THR A 1 120 ? -43.555 40.727 31.462 1.00 79.07 106 THR A C 1
ATOM 644 O O . THR A 1 120 ? -43.133 41.710 32.062 1.00 92.06 106 THR A O 1
ATOM 648 N N . ALA A 1 121 ? -44.729 40.711 30.842 1.00 78.16 107 ALA A N 1
ATOM 649 C CA . ALA A 1 121 ? -45.600 41.885 30.825 1.00 81.75 107 ALA A CA 1
ATOM 650 C C . ALA A 1 121 ? -46.382 42.040 32.127 1.00 81.50 107 ALA A C 1
ATOM 651 O O . ALA A 1 121 ? -47.063 43.036 32.332 1.00 87.71 107 ALA A O 1
ATOM 653 N N . LEU A 1 122 ? -46.256 41.062 33.015 1.00 81.46 108 LEU A N 1
ATOM 654 C CA . LEU A 1 122 ? -46.939 41.099 34.306 1.00 79.65 108 LEU A CA 1
ATOM 655 C C . LEU A 1 122 ? -45.889 41.041 35.409 1.00 77.57 108 LEU A C 1
ATOM 656 O O . LEU A 1 122 ? -46.204 40.909 36.594 1.00 77.90 108 LEU A O 1
ATOM 661 N N . SER A 1 123 ? -44.631 41.132 34.995 1.00 69.88 109 SER A N 1
ATOM 662 C CA . SER A 1 123 ? -43.513 40.985 35.907 1.00 77.59 109 SER A CA 1
ATOM 663 C C . SER A 1 123 ? -43.177 42.265 36.653 1.00 77.90 109 SER A C 1
ATOM 664 O O . SER A 1 123 ? -43.428 43.371 36.177 1.00 78.37 109 SER A O 1
ATOM 667 N N . GLN A 1 124 ? -42.571 42.097 37.818 1.00 80.39 110 GLN A N 1
ATOM 668 C CA . GLN A 1 124 ? -41.970 43.220 38.511 1.00 79.74 110 GLN A CA 1
ATOM 669 C C . GLN A 1 124 ? -40.587 43.438 37.929 1.00 82.64 110 GLN A C 1
ATOM 670 O O . GLN A 1 124 ? -40.242 44.550 37.533 1.00 82.61 110 GLN A O 1
ATOM 676 N N . GLN A 1 125 ? -39.839 42.345 37.795 1.00 83.12 111 GLN A N 1
ATOM 677 C CA . GLN A 1 125 ? -38.450 42.396 37.341 1.00 78.15 111 GLN A CA 1
ATOM 678 C C . GLN A 1 125 ? -38.046 41.150 36.577 1.00 74.47 111 GLN A C 1
ATOM 679 O O . GLN A 1 125 ? -38.527 40.048 36.856 1.00 79.19 111 GLN A O 1
ATOM 685 N N . VAL A 1 126 ? -37.155 41.326 35.611 1.00 69.10 112 VAL A N 1
ATOM 686 C CA . VAL A 1 126 ? -36.468 40.190 35.013 1.00 66.92 112 VAL A CA 1
ATOM 687 C C . VAL A 1 126 ? -34.982 40.312 35.332 1.00 73.95 112 VAL A C 1
ATOM 688 O O . VAL A 1 126 ? -34.304 41.223 34.859 1.00 70.32 112 VAL A O 1
ATOM 692 N N . GLU A 1 127 ? -34.470 39.413 36.156 1.00 80.03 113 GLU A N 1
ATOM 693 C CA . GLU A 1 127 ? -33.052 39.452 36.457 1.00 71.83 113 GLU A CA 1
ATOM 694 C C . GLU A 1 127 ? -32.293 38.447 35.597 1.00 79.48 113 GLU A C 1
ATOM 695 O O . GLU A 1 127 ? -32.627 37.266 35.562 1.00 79.54 113 GLU A O 1
ATOM 701 N N . ILE A 1 128 ? -31.297 38.954 34.872 1.00 78.12 114 ILE A N 1
ATOM 702 C CA . ILE A 1 128 ? -30.394 38.154 34.048 1.00 74.43 114 ILE A CA 1
ATOM 703 C C . ILE A 1 128 ? -29.041 38.067 34.736 1.00 81.47 114 ILE A C 1
ATOM 704 O O . ILE A 1 128 ? -28.238 39.008 34.700 1.00 76.06 114 ILE A O 1
ATOM 709 N N . LEU A 1 129 ? -28.794 36.914 35.342 1.00 76.98 115 LEU A N 1
ATOM 710 C CA . LEU A 1 129 ? -27.681 36.749 36.248 1.00 70.21 115 LEU A CA 1
ATOM 711 C C . LEU A 1 129 ? -26.647 35.739 35.788 1.00 78.27 115 LEU A C 1
ATOM 712 O O . LEU A 1 129 ? -26.977 34.700 35.217 1.00 77.77 115 LEU A O 1
ATOM 717 N N . ARG A 1 130 ? -25.389 36.050 36.074 1.00 78.94 116 ARG A N 1
ATOM 718 C CA . ARG A 1 130 ? -24.300 35.121 35.857 1.00 77.09 116 ARG A CA 1
ATOM 719 C C . ARG A 1 130 ? -23.607 34.834 37.173 1.00 75.72 116 ARG A C 1
ATOM 720 O O . ARG A 1 130 ? -23.694 35.619 38.113 1.00 80.68 116 ARG A O 1
ATOM 728 N N . GLY A 1 131 ? -22.944 33.690 37.252 1.00 78.06 117 GLY A N 1
ATOM 729 C CA . GLY A 1 131 ? -22.110 33.397 38.395 1.00 77.76 117 GLY A CA 1
ATOM 730 C C . GLY A 1 131 ? -22.576 32.157 39.117 1.00 77.52 117 GLY A C 1
ATOM 731 O O . GLY A 1 131 ? -23.426 31.429 38.615 1.00 79.96 117 GLY A O 1
ATOM 732 N N . PRO A 1 132 ? -22.029 31.926 40.314 1.00 66.12 118 PRO A N 1
ATOM 733 C CA . PRO A 1 132 ? -22.360 30.789 41.178 1.00 68.59 118 PRO A CA 1
ATOM 734 C C . PRO A 1 132 ? -23.849 30.683 41.536 1.00 75.02 118 PRO A C 1
ATOM 735 O O . PRO A 1 132 ? -24.278 29.600 41.948 1.00 76.53 118 PRO A O 1
ATOM 739 N N . VAL A 1 133 ? -24.617 31.766 41.388 1.00 77.49 119 VAL A N 1
ATOM 740 C CA . VAL A 1 133 ? -26.054 31.718 41.677 1.00 78.83 119 VAL A CA 1
ATOM 741 C C . VAL A 1 133 ? -26.760 30.677 40.814 1.00 74.32 119 VAL A C 1
ATOM 742 O O . VAL A 1 133 ? -27.712 30.037 41.261 1.00 76.80 119 VAL A O 1
ATOM 746 N N . THR A 1 134 ? -26.265 30.499 39.590 1.00 70.55 120 THR A N 1
ATOM 747 C CA . THR A 1 134 ? -26.846 29.554 38.648 1.00 67.87 120 THR A CA 1
ATOM 748 C C . THR A 1 134 ? -26.850 28.144 39.238 1.00 68.43 120 THR A C 1
ATOM 749 O O . THR A 1 134 ? -27.747 27.344 38.959 1.00 73.70 120 THR A O 1
ATOM 753 N N . LEU A 1 135 ? -25.850 27.849 40.064 1.00 69.73 121 LEU A N 1
ATOM 754 C CA . LEU A 1 135 ? -25.764 26.545 40.720 1.00 72.13 121 LEU A CA 1
ATOM 755 C C . LEU A 1 135 ? -26.856 26.310 41.750 1.00 71.86 121 LEU A C 1
ATOM 756 O O . LEU A 1 135 ? -27.058 25.178 42.181 1.00 71.84 121 LEU A O 1
ATOM 761 N N . LEU A 1 136 ? -27.544 27.372 42.163 1.00 72.11 122 LEU A N 1
ATOM 762 C CA . LEU A 1 136 ? -28.673 27.207 43.071 1.00 76.47 122 LEU A CA 1
ATOM 763 C C . LEU A 1 136 ? -29.840 26.511 42.374 1.00 79.05 122 LEU A C 1
ATOM 764 O O . LEU A 1 136 ? -30.629 25.820 43.016 1.00 79.12 122 LEU A O 1
ATOM 769 N N . TYR A 1 137 ? -29.935 26.670 41.057 1.00 71.38 123 TYR A N 1
ATOM 770 C CA . TYR A 1 137 ? -31.120 26.219 40.335 1.00 70.05 123 TYR A CA 1
ATOM 771 C C . TYR A 1 137 ? -30.893 25.067 39.360 1.00 71.95 123 TYR A C 1
ATOM 772 O O . TYR A 1 137 ? -31.788 24.253 39.156 1.00 67.80 123 TYR A O 1
ATOM 781 N N . SER A 1 138 ? -29.703 24.980 38.771 1.00 70.90 124 SER A N 1
ATOM 782 C CA . SER A 1 138 ? -29.435 23.916 37.805 1.00 67.42 124 SER A CA 1
ATOM 783 C C . SER A 1 138 ? -27.958 23.641 37.532 1.00 65.96 124 SER A C 1
ATOM 784 O O . SER A 1 138 ? -27.081 24.431 37.875 1.00 66.88 124 SER A O 1
ATOM 787 N N . SER A 1 139 ? -27.718 22.505 36.888 1.00 76.05 125 SER A N 1
ATOM 788 C CA . SER A 1 139 ? -26.393 22.080 36.473 1.00 72.66 125 SER A CA 1
ATOM 789 C C . SER A 1 139 ? -26.379 22.174 34.959 1.00 70.54 125 SER A C 1
ATOM 790 O O . SER A 1 139 ? -27.263 21.626 34.300 1.00 79.54 125 SER A O 1
ATOM 793 N N . GLY A 1 140 ? -25.407 22.885 34.402 1.00 73.46 126 GLY A N 1
ATOM 794 C CA . GLY A 1 140 ? -25.245 22.943 32.962 1.00 68.88 126 GLY A CA 1
ATOM 795 C C . GLY A 1 140 ? -25.551 24.312 32.407 1.00 68.90 126 GLY A C 1
ATOM 796 O O . GLY A 1 140 ? -25.298 24.579 31.232 1.00 70.85 126 GLY A O 1
ATOM 797 N N . ASN A 1 141 ? -26.084 25.190 33.254 1.00 67.02 127 ASN A N 1
ATOM 798 C CA . ASN A 1 141 ? -26.331 26.572 32.845 1.00 66.23 127 ASN A CA 1
ATOM 799 C C . ASN A 1 141 ? -24.993 27.298 32.755 1.00 67.06 127 ASN A C 1
ATOM 800 O O . ASN A 1 141 ? -24.331 27.509 33.772 1.00 63.63 127 ASN A O 1
ATOM 805 N N . VAL A 1 142 ? -24.587 27.628 31.527 1.00 59.17 128 VAL A N 1
ATOM 806 C CA . VAL A 1 142 ? -23.282 28.235 31.268 1.00 67.78 128 VAL A CA 1
ATOM 807 C C . VAL A 1 142 ? -23.363 29.666 30.759 1.00 68.03 128 VAL A C 1
ATOM 808 O O . VAL A 1 142 ? -22.334 30.338 30.622 1.00 77.30 128 VAL A O 1
ATOM 812 N N . ALA A 1 143 ? -24.567 30.123 30.444 1.00 59.89 129 ALA A N 1
ATOM 813 C CA . ALA A 1 143 ? -24.717 31.416 29.781 1.00 64.73 129 ALA A CA 1
ATOM 814 C C . ALA A 1 143 ? -25.529 32.445 30.554 1.00 71.46 129 ALA A C 1
ATOM 815 O O . ALA A 1 143 ? -25.329 33.653 30.410 1.00 77.33 129 ALA A O 1
ATOM 817 N N . GLY A 1 144 ? -26.482 31.981 31.343 1.00 69.23 130 GLY A N 1
ATOM 818 C CA . GLY A 1 144 ? -27.316 32.934 32.037 1.00 68.68 130 GLY A CA 1
ATOM 819 C C . GLY A 1 144 ? -28.506 32.343 32.736 1.00 63.99 130 GLY A C 1
ATOM 820 O O . GLY A 1 144 ? -29.148 31.413 32.250 1.00 63.96 130 GLY A O 1
ATOM 821 N N . LEU A 1 145 ? -28.773 32.870 33.917 1.00 66.70 131 LEU A N 1
ATOM 822 C CA . LEU A 1 145 ? -29.987 32.550 34.624 1.00 60.79 131 LEU A CA 1
ATOM 823 C C . LEU A 1 145 ? -30.936 33.720 34.418 1.00 69.36 131 LEU A C 1
ATOM 824 O O . LEU A 1 145 ? -30.567 34.871 34.642 1.00 74.59 131 LEU A O 1
ATOM 829 N N . VAL A 1 146 ? -32.135 33.431 33.929 1.00 74.25 132 VAL A N 1
ATOM 830 C CA . VAL A 1 146 ? -33.146 34.457 33.709 1.00 65.86 132 VAL A CA 1
ATOM 831 C C . VAL A 1 146 ? -34.288 34.265 34.693 1.00 61.23 132 VAL A C 1
ATOM 832 O O . VAL A 1 146 ? -35.109 33.382 34.511 1.00 68.24 132 VAL A O 1
ATOM 836 N N . ASP A 1 147 ? -34.353 35.082 35.733 1.00 61.67 133 ASP A N 1
ATOM 837 C CA . ASP A 1 147 ? -35.419 34.919 36.714 1.00 62.34 133 ASP A CA 1
ATOM 838 C C . ASP A 1 147 ? -36.471 36.007 36.550 1.00 71.25 133 ASP A C 1
ATOM 839 O O . ASP A 1 147 ? -36.164 37.201 36.562 1.00 67.03 133 ASP A O 1
ATOM 844 N N . VAL A 1 148 ? -37.719 35.575 36.403 1.00 67.41 134 VAL A N 1
ATOM 845 C CA . VAL A 1 148 ? -38.841 36.493 36.252 1.00 61.26 134 VAL A CA 1
ATOM 846 C C . VAL A 1 148 ? -39.596 36.556 37.560 1.00 68.92 134 VAL A C 1
ATOM 847 O O . VAL A 1 148 ? -40.139 35.548 38.010 1.00 71.33 134 VAL A O 1
ATOM 851 N N . ALA A 1 149 ? -39.575 37.725 38.199 1.00 77.82 135 ALA A N 1
ATOM 852 C CA . ALA A 1 149 ? -40.226 37.907 39.499 1.00 82.02 135 ALA A CA 1
ATOM 853 C C . ALA A 1 149 ? -41.622 38.488 39.328 1.00 78.78 135 ALA A C 1
ATOM 854 O O . ALA A 1 149 ? -41.829 39.361 38.483 1.00 82.84 135 ALA A O 1
ATOM 856 N N . ASP A 1 150 ? -42.576 38.023 40.134 1.00 87.51 136 ASP A N 1
ATOM 857 C CA . ASP A 1 150 ? -43.994 38.373 39.941 1.00 81.13 136 ASP A CA 1
ATOM 858 C C . ASP A 1 150 ? -44.665 38.970 41.184 1.00 93.97 136 ASP A C 1
ATOM 859 O O . ASP A 1 150 ? -44.113 38.921 42.286 1.00 94.96 136 ASP A O 1
ATOM 864 N N . GLY A 1 151 ? -45.871 39.504 41.000 1.00 98.92 137 GLY A N 1
ATOM 865 C CA . GLY A 1 151 ? -46.656 40.043 42.095 1.00 93.79 137 GLY A CA 1
ATOM 866 C C . GLY A 1 151 ? -47.604 39.039 42.725 1.00 99.55 137 GLY A C 1
ATOM 867 O O . GLY A 1 151 ? -48.313 39.375 43.677 1.00 104.24 137 GLY A O 1
ATOM 868 N N . LYS A 1 152 ? -47.614 37.818 42.189 1.00 95.72 138 LYS A N 1
ATOM 869 C CA . LYS A 1 152 ? -48.517 36.748 42.626 1.00 89.97 138 LYS A CA 1
ATOM 870 C C . LYS A 1 152 ? -48.722 36.700 44.131 1.00 85.78 138 LYS A C 1
ATOM 871 O O . LYS A 1 152 ? -49.844 36.559 44.606 1.00 86.41 138 LYS A O 1
ATOM 877 N N . ILE A 1 153 ? -47.621 36.789 44.867 1.00 81.89 139 ILE A N 1
ATOM 878 C CA . ILE A 1 153 ? -47.631 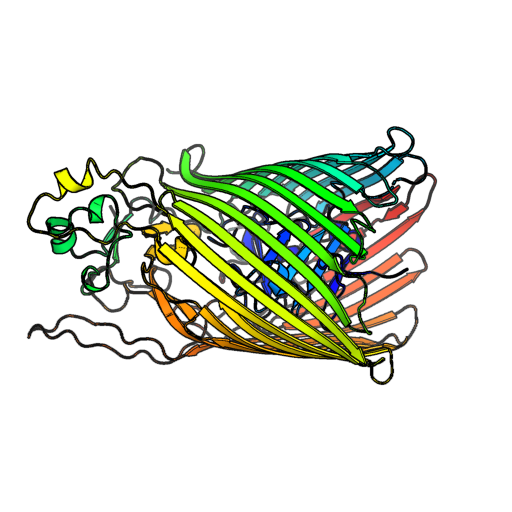36.744 46.323 1.00 83.52 139 ILE A CA 1
ATOM 879 C C . ILE A 1 153 ? -46.952 37.998 46.888 1.00 94.48 139 ILE A C 1
ATOM 880 O O . ILE A 1 153 ? -45.729 38.061 46.960 1.00 107.54 139 ILE A O 1
ATOM 885 N N . PRO A 1 154 ? -47.759 38.988 47.295 1.00 97.47 140 PRO A N 1
ATOM 886 C CA . PRO A 1 154 ? -47.488 40.394 47.651 1.00 100.93 140 PRO A CA 1
ATOM 887 C C . PRO A 1 154 ? -46.224 40.696 48.468 1.00 102.34 140 PRO A C 1
ATOM 888 O O . PRO A 1 154 ? -45.541 41.681 48.162 1.00 105.51 140 PRO A O 1
ATOM 892 N N . GLU A 1 155 ? -45.960 39.897 49.500 1.00 100.82 141 GLU A N 1
ATOM 893 C CA . GLU A 1 155 ? -44.764 40.032 50.355 1.00 100.45 141 GLU A CA 1
ATOM 894 C C . GLU A 1 155 ? -44.769 41.211 51.329 1.00 100.60 141 GLU A C 1
ATOM 895 O O . GLU A 1 155 ? -44.122 41.156 52.370 1.00 101.40 141 GLU A O 1
ATOM 901 N N . LYS A 1 156 ? -45.500 42.269 51.007 1.00 104.54 142 LYS A N 1
ATOM 902 C CA . LYS A 1 156 ? -45.637 43.368 51.946 1.00 107.02 142 LYS A CA 1
ATOM 903 C C . LYS A 1 156 ? -47.119 43.677 52.146 1.00 110.47 142 LYS A C 1
ATOM 904 O O . LYS A 1 156 ? -47.942 42.767 52.181 1.00 106.45 142 LYS A O 1
ATOM 918 N N . PRO A 1 158 ? -50.029 46.753 50.716 1.00 113.03 144 PRO A N 1
ATOM 919 C CA . PRO A 1 158 ? -50.185 47.903 49.820 1.00 116.74 144 PRO A CA 1
ATOM 920 C C . PRO A 1 158 ? -50.400 49.220 50.550 1.00 121.63 144 PRO A C 1
ATOM 921 O O . PRO A 1 158 ? -51.110 49.264 51.559 1.00 117.93 144 PRO A O 1
ATOM 925 N N . GLU A 1 159 ? -49.784 50.281 50.038 1.00 122.01 145 GLU A N 1
ATOM 926 C CA . GLU A 1 159 ? -50.087 51.619 50.511 1.00 124.79 145 GLU A CA 1
ATOM 927 C C . GLU A 1 159 ? -51.555 51.864 50.245 1.00 122.94 145 GLU A C 1
ATOM 928 O O . GLU A 1 159 ? -52.090 51.381 49.248 1.00 125.71 145 GLU A O 1
ATOM 934 N N . ASN A 1 160 ? -52.197 52.607 51.143 1.00 128.64 146 ASN A N 1
ATOM 935 C CA . ASN A 1 160 ? -53.617 52.946 51.038 1.00 133.03 146 ASN A CA 1
ATOM 936 C C . ASN A 1 160 ? -54.563 51.742 51.104 1.00 127.14 146 ASN A C 1
ATOM 937 O O . ASN A 1 160 ? -55.773 51.897 50.961 1.00 127.56 146 ASN A O 1
ATOM 942 N N . GLY A 1 161 ? -54.015 50.550 51.320 1.00 121.68 147 GLY A N 1
ATOM 943 C CA . GLY A 1 161 ? -54.828 49.351 51.414 1.00 119.72 147 GLY A CA 1
ATOM 944 C C . GLY A 1 161 ? -55.046 48.658 50.082 1.00 114.78 147 GLY A C 1
ATOM 945 O O . GLY A 1 161 ? -55.283 47.448 50.035 1.00 105.25 147 GLY A O 1
ATOM 946 N N . VAL A 1 162 ? -54.992 49.431 48.999 1.00 115.40 148 VAL A N 1
ATOM 947 C CA . VAL A 1 162 ? -55.122 48.878 47.656 1.00 112.21 148 VAL A CA 1
ATOM 948 C C . VAL A 1 162 ? -54.092 49.480 46.704 1.00 108.83 148 VAL A C 1
ATOM 949 O O . VAL A 1 162 ? -53.680 50.628 46.870 1.00 107.02 148 VAL A O 1
ATOM 953 N N . SER A 1 163 ? -53.700 48.708 45.694 1.00 101.44 149 SER A N 1
ATOM 954 C CA . SER A 1 163 ? -52.726 49.171 44.706 1.00 95.56 149 SER A CA 1
ATOM 955 C C . SER A 1 163 ? -52.782 48.263 43.497 1.00 104.23 149 SER A C 1
ATOM 956 O O . SER A 1 163 ? -53.311 47.171 43.581 1.00 111.49 149 SER A O 1
ATOM 959 N N . GLY A 1 164 ? -52.266 48.715 42.363 1.00 102.47 150 GLY A N 1
ATOM 960 C CA . GLY A 1 164 ? -52.253 47.870 41.188 1.00 98.04 150 GLY A CA 1
ATOM 961 C C . GLY A 1 164 ? -52.080 48.667 39.921 1.00 99.93 150 GLY A C 1
ATOM 962 O O . GLY A 1 164 ? -51.791 49.861 39.964 1.00 96.98 150 GLY A O 1
ATOM 963 N N . GLU A 1 165 ? -52.227 48.006 38.780 1.00 105.35 151 GLU A N 1
ATOM 964 C CA . GLU A 1 165 ? -52.161 48.752 37.536 1.00 107.13 151 GLU A CA 1
ATOM 965 C C . GLU A 1 165 ? -53.103 48.208 36.474 1.00 101.48 151 GLU A C 1
ATOM 966 O O . GLU A 1 165 ? -53.647 47.106 36.605 1.00 93.20 151 GLU A O 1
ATOM 972 N N . LEU A 1 166 ? -53.278 49.003 35.424 1.00 100.70 152 LEU A N 1
ATOM 973 C CA . LEU A 1 166 ? -54.119 48.638 34.297 1.00 98.70 152 LEU A CA 1
ATOM 974 C C . LEU A 1 166 ? -53.375 49.025 33.031 1.00 101.17 152 LEU A C 1
ATOM 975 O O . LEU A 1 166 ? -52.752 50.071 32.976 1.00 105.84 152 LEU A O 1
ATOM 980 N N . GLY A 1 167 ? -53.436 48.186 32.010 1.00 99.48 153 GLY A N 1
ATOM 981 C CA . GLY A 1 167 ? -52.642 48.396 30.819 1.00 100.50 153 GLY A CA 1
ATOM 982 C C . GLY A 1 167 ? -53.369 48.020 29.552 1.00 95.23 153 GLY A C 1
ATOM 983 O O . GLY A 1 167 ? -54.200 47.115 29.541 1.00 84.84 153 GLY A O 1
ATOM 984 N N . LEU A 1 168 ? -53.028 48.714 28.475 1.00 95.98 154 LEU A N 1
ATOM 985 C CA . LEU A 1 168 ? -53.658 48.483 27.193 1.00 84.07 154 LEU A CA 1
ATOM 986 C C . LEU A 1 168 ? -52.739 48.944 26.080 1.00 84.40 154 LEU A C 1
ATOM 987 O O . LEU A 1 168 ? -52.105 49.977 26.202 1.00 86.28 154 LEU A O 1
ATOM 992 N N . ARG A 1 169 ? -52.643 48.167 25.006 1.00 84.92 155 ARG A N 1
ATOM 993 C CA . ARG A 1 169 ? -51.920 48.626 23.827 1.00 80.30 155 ARG A CA 1
ATOM 994 C C . ARG A 1 169 ? -52.348 47.962 22.527 1.00 82.05 155 ARG A C 1
ATOM 995 O O . ARG A 1 169 ? -52.833 46.829 22.506 1.00 84.34 155 ARG A O 1
ATOM 1003 N N . LEU A 1 170 ? -52.146 48.692 21.441 1.00 82.26 156 LEU A N 1
ATOM 1004 C CA . LEU A 1 170 ? -52.463 48.216 20.115 1.00 81.47 156 LEU A CA 1
ATOM 1005 C C . LEU A 1 170 ? -51.204 48.270 19.266 1.00 84.91 156 LEU A C 1
ATOM 1006 O O . LEU A 1 170 ? -50.347 49.141 19.470 1.00 92.22 156 LEU A O 1
ATOM 1011 N N . SER A 1 171 ? -51.102 47.356 18.306 1.00 82.74 157 SER A N 1
ATOM 1012 C CA . SER A 1 171 ? -49.958 47.327 17.403 1.00 83.91 157 SER A CA 1
ATOM 1013 C C . SER A 1 171 ? -50.399 47.025 15.975 1.00 87.71 157 SER A C 1
ATOM 1014 O O . SER A 1 171 ? -51.128 46.061 15.723 1.00 87.62 157 SER A O 1
ATOM 1017 N N . SER A 1 172 ? -49.945 47.856 15.043 1.00 90.65 158 SER A N 1
ATOM 1018 C CA . SER A 1 172 ? -50.313 47.729 13.637 1.00 92.94 158 SER A CA 1
ATOM 1019 C C . SER A 1 172 ? -49.530 46.631 12.929 1.00 100.30 158 SER A C 1
ATOM 1020 O O . SER A 1 172 ? -48.391 46.328 13.292 1.00 101.63 158 SER A O 1
ATOM 1023 N N . GLY A 1 173 ? -50.140 46.035 11.908 1.00 104.86 159 GLY A N 1
ATOM 1024 C CA . GLY A 1 173 ? -49.496 44.967 11.163 1.00 115.23 159 GLY A CA 1
ATOM 1025 C C . GLY A 1 173 ? -49.114 43.802 12.061 1.00 111.02 159 GLY A C 1
ATOM 1026 O O . GLY A 1 173 ? -48.329 42.943 11.678 1.00 105.80 159 GLY A O 1
ATOM 1027 N N . ASN A 1 174 ? -49.691 43.774 13.259 1.00 108.65 160 ASN A N 1
ATOM 1028 C CA . ASN A 1 174 ? -49.422 42.715 14.219 1.00 90.80 160 ASN A CA 1
ATOM 1029 C C . ASN A 1 174 ? -50.494 41.610 14.272 1.00 87.79 160 ASN A C 1
ATOM 1030 O O . ASN A 1 174 ? -50.116 40.445 14.210 1.00 102.36 160 ASN A O 1
ATOM 1035 N N . LEU A 1 175 ? -51.796 41.900 14.394 1.00 77.06 161 LEU A N 1
ATOM 1036 C CA . LEU A 1 175 ? -52.415 43.196 14.671 1.00 84.73 161 LEU A CA 1
ATOM 1037 C C . LEU A 1 175 ? -52.833 43.156 16.125 1.00 82.10 161 LEU A C 1
ATOM 1038 O O . LEU A 1 175 ? -53.966 42.803 16.455 1.00 83.07 161 LEU A O 1
ATOM 1043 N N . GLU A 1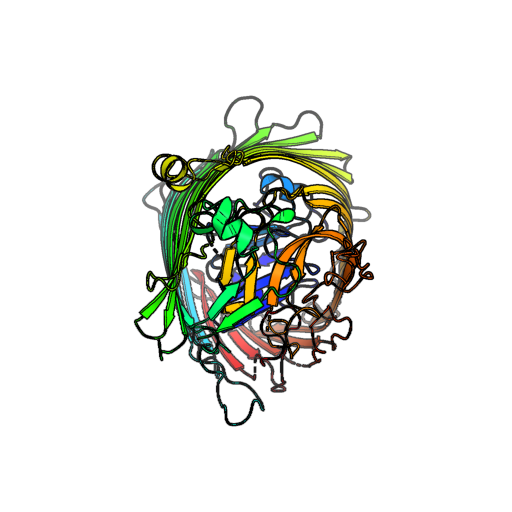 176 ? -51.909 43.535 16.989 1.00 82.80 162 GLU A N 1
ATOM 1044 C CA . GLU A 1 176 ? -51.996 43.173 18.386 1.00 78.06 162 GLU A CA 1
ATOM 1045 C C . GLU A 1 176 ? -52.937 44.039 19.193 1.00 79.42 162 GLU A C 1
ATOM 1046 O O . GLU A 1 176 ? -52.957 45.258 19.061 1.00 83.18 162 GLU A O 1
ATOM 1052 N N . LYS A 1 177 ? -53.745 43.380 20.007 1.00 72.62 163 LYS A N 1
ATOM 1053 C CA . LYS A 1 177 ? -54.466 44.052 21.063 1.00 75.41 163 LYS A CA 1
ATOM 1054 C C . LYS A 1 177 ? -54.091 43.367 22.359 1.00 77.03 163 LYS A C 1
ATOM 1055 O O . LYS A 1 177 ? -54.213 42.151 22.483 1.00 79.80 163 LYS A O 1
ATOM 1061 N N . LEU A 1 178 ? -53.634 44.151 23.328 1.00 75.76 164 LEU A N 1
ATOM 1062 C CA . LEU A 1 178 ? -53.171 43.608 24.597 1.00 71.10 164 LEU A CA 1
ATOM 1063 C C . LEU A 1 178 ? -53.743 44.376 25.773 1.00 79.43 164 LEU A C 1
ATOM 1064 O O . LEU A 1 178 ? -53.503 45.569 25.927 1.00 86.98 164 LEU A O 1
ATOM 1069 N N . THR A 1 179 ? -54.530 43.699 26.592 1.00 77.86 165 THR A N 1
ATOM 1070 C CA . THR A 1 179 ? -55.032 44.327 27.800 1.00 85.93 165 THR A CA 1
ATOM 1071 C C . THR A 1 179 ? -54.531 43.536 28.987 1.00 78.58 165 THR A C 1
ATOM 1072 O O . THR A 1 179 ? -54.468 42.312 28.935 1.00 73.69 165 THR A O 1
ATOM 1076 N N . SER A 1 180 ? -54.178 44.234 30.056 1.00 75.14 166 SER A N 1
ATOM 1077 C CA . SER A 1 180 ? -53.604 43.587 31.222 1.00 80.88 166 SER A CA 1
ATOM 1078 C C . SER A 1 180 ? -54.004 44.352 32.459 1.00 88.09 166 SER A C 1
ATOM 1079 O O . SER A 1 180 ? -54.313 45.534 32.379 1.00 80.32 166 SER A O 1
ATOM 1082 N N . GLY A 1 181 ? -54.028 43.677 33.601 1.00 85.35 167 GLY A N 1
ATOM 1083 C CA . GLY A 1 181 ? -54.329 44.357 34.839 1.00 73.84 167 GLY A CA 1
ATOM 1084 C C . GLY A 1 181 ? -53.937 43.548 36.045 1.00 76.29 167 GLY A C 1
ATOM 1085 O O . GLY A 1 181 ? -53.748 42.331 35.966 1.00 77.52 167 GLY A O 1
ATOM 1086 N N . GLY A 1 182 ? -53.842 44.230 37.179 1.00 79.66 168 GLY A N 1
ATOM 1087 C CA . GLY A 1 182 ? -53.518 43.578 38.430 1.00 79.43 168 GLY A CA 1
ATOM 1088 C C . GLY A 1 182 ? -53.913 44.446 39.602 1.00 85.67 168 GLY A C 1
ATOM 1089 O O . GLY A 1 182 ? -53.956 45.685 39.503 1.00 84.02 168 GLY A O 1
ATOM 1090 N N . ILE A 1 183 ? -54.207 43.773 40.709 1.00 88.52 169 ILE A N 1
ATOM 1091 C CA . ILE A 1 183 ? -54.665 44.403 41.931 1.00 90.19 169 ILE A CA 1
ATOM 1092 C C . ILE A 1 183 ? -54.144 43.688 43.175 1.00 89.78 169 ILE A C 1
ATOM 1093 O O . ILE A 1 183 ? -54.001 42.459 43.208 1.00 84.79 169 ILE A O 1
ATOM 1098 N N . ASN A 1 184 ? -53.847 44.499 44.183 1.00 91.24 170 ASN A N 1
ATOM 1099 C CA . ASN A 1 184 ? -53.459 44.074 45.515 1.00 96.71 170 ASN A CA 1
ATOM 1100 C C . ASN A 1 184 ? -54.368 44.761 46.527 1.00 97.76 170 ASN A C 1
ATOM 1101 O O . ASN A 1 184 ? -54.495 45.995 46.528 1.00 98.01 170 ASN A O 1
ATOM 1106 N N . ILE A 1 185 ? -55.005 43.956 47.372 1.00 92.41 171 ILE A N 1
ATOM 1107 C CA . ILE A 1 185 ? -55.936 44.459 48.375 1.00 90.89 171 ILE A CA 1
ATOM 1108 C C . ILE A 1 185 ? -55.631 43.869 49.746 1.00 97.92 171 ILE A C 1
ATOM 1109 O O . ILE A 1 185 ? -55.485 42.653 49.897 1.00 101.92 171 ILE A O 1
ATOM 1114 N N . GLY A 1 186 ? -55.538 44.740 50.745 1.00 99.49 172 GLY A N 1
ATOM 1115 C CA . GLY A 1 186 ? -55.345 44.308 52.114 1.00 103.26 172 GLY A CA 1
ATOM 1116 C C . GLY A 1 186 ? -56.638 43.810 52.726 1.00 111.77 172 GLY A C 1
ATOM 1117 O O . GLY A 1 186 ? -57.665 44.484 52.662 1.00 116.50 172 GLY A O 1
ATOM 1118 N N . LEU A 1 187 ? -56.598 42.615 53.302 1.00 116.65 173 LEU A N 1
ATOM 1119 C CA . LEU A 1 187 ? -57.743 42.092 54.029 1.00 115.70 173 LEU A CA 1
ATOM 1120 C C . LEU A 1 187 ? -57.511 42.281 55.520 1.00 128.51 173 LEU A C 1
ATOM 1121 O O . LEU A 1 187 ? -57.593 41.327 56.296 1.00 137.56 173 LEU A O 1
ATOM 1126 N N . GLY A 1 188 ? -57.191 43.505 55.928 1.00 128.17 174 GLY A N 1
ATOM 1127 C CA . GLY A 1 188 ? -56.903 43.740 57.327 1.00 123.29 174 GLY A CA 1
ATOM 1128 C C . GLY A 1 188 ? -55.486 44.201 57.581 1.00 123.79 174 GLY A C 1
ATOM 1129 O O . GLY A 1 188 ? -54.916 44.980 56.816 1.00 122.88 174 GLY A O 1
ATOM 1130 N N . LYS A 1 189 ? -54.922 43.709 58.678 1.00 123.50 175 LYS A N 1
ATOM 1131 C CA . LYS A 1 189 ? -53.624 44.160 59.151 1.00 130.35 175 LYS A CA 1
ATOM 1132 C C . LYS A 1 189 ? -52.444 43.395 58.549 1.00 133.22 175 LYS A C 1
ATOM 1133 O O . LYS A 1 189 ? -51.411 43.989 58.244 1.00 136.48 175 LYS A O 1
ATOM 1139 N N . ASN A 1 190 ? -52.601 42.086 58.367 1.00 131.41 176 ASN A N 1
ATOM 1140 C CA . ASN A 1 190 ? -51.518 41.258 57.835 1.00 133.91 176 ASN A CA 1
ATOM 1141 C C . ASN A 1 190 ? -51.959 40.164 56.851 1.00 125.79 176 ASN A C 1
ATOM 1142 O O . ASN A 1 190 ? -51.464 39.032 56.895 1.00 124.55 176 ASN A O 1
ATOM 1147 N N . PHE A 1 191 ? -52.861 40.520 55.940 1.00 112.13 177 PHE A N 1
ATOM 1148 C CA . PHE A 1 191 ? -53.344 39.582 54.933 1.00 104.04 177 PHE A CA 1
ATOM 1149 C C . PHE A 1 191 ? -53.528 40.330 53.620 1.00 99.93 177 PHE A C 1
ATOM 1150 O O . PHE A 1 191 ? -54.120 41.408 53.606 1.00 105.09 177 PHE A O 1
ATOM 1158 N N . VAL A 1 192 ? -53.008 39.781 52.522 1.00 87.11 178 VAL A N 1
ATOM 1159 C CA . VAL A 1 192 ? -53.158 40.444 51.223 1.00 87.45 178 VAL A CA 1
ATOM 1160 C C . VAL A 1 192 ? -53.607 39.496 50.110 1.00 93.85 178 VAL A C 1
ATOM 1161 O O . VAL A 1 192 ? -53.005 38.435 49.888 1.00 102.58 178 VAL A O 1
ATOM 1165 N N . LEU A 1 193 ? -54.670 39.892 49.416 1.00 84.64 179 LEU A N 1
ATOM 1166 C CA . LEU A 1 193 ? -55.116 39.187 48.229 1.00 86.84 179 LEU A CA 1
ATOM 1167 C C . LEU A 1 193 ? -54.566 39.878 46.988 1.00 86.86 179 LEU A C 1
ATOM 1168 O O . LEU A 1 193 ? -54.517 41.112 46.909 1.00 85.32 179 LEU A O 1
ATOM 1173 N N . HIS A 1 194 ? -54.148 39.070 46.022 1.00 77.18 180 HIS A N 1
ATOM 1174 C CA . HIS A 1 194 ? -53.679 39.582 44.749 1.00 80.33 180 HIS A CA 1
ATOM 1175 C C . HIS A 1 194 ? -54.435 38.936 43.595 1.00 76.18 180 HIS A C 1
ATOM 1176 O O . HIS A 1 194 ? -54.683 37.736 43.604 1.00 77.48 180 HIS A O 1
ATOM 1183 N N . THR A 1 195 ? -54.822 39.734 42.611 1.00 78.61 181 THR A N 1
ATOM 1184 C CA . THR A 1 195 ? -55.341 39.177 41.369 1.00 91.72 181 THR A CA 1
ATOM 1185 C C . THR A 1 195 ? -54.610 39.801 40.204 1.00 91.27 181 THR A C 1
ATOM 1186 O O . THR A 1 195 ? -54.154 40.943 40.289 1.00 87.39 181 THR A O 1
ATOM 1190 N N . GLU A 1 196 ? -54.500 39.055 39.113 1.00 90.04 182 GLU A N 1
ATOM 1191 C CA . GLU A 1 196 ? -53.859 39.602 37.926 1.00 88.52 182 GLU A CA 1
ATOM 1192 C C . GLU A 1 196 ? -54.217 38.814 36.687 1.00 85.84 182 GLU A C 1
ATOM 1193 O O . GLU A 1 196 ? -54.579 37.642 36.751 1.00 73.49 182 GLU A O 1
ATOM 1199 N N . GLY A 1 197 ? -54.149 39.479 35.549 1.00 82.05 183 GLY A N 1
ATOM 1200 C CA . GLY A 1 197 ? -54.518 38.825 34.327 1.00 86.12 183 GLY A CA 1
ATOM 1201 C C . GLY A 1 197 ? -54.104 39.607 33.113 1.00 91.16 183 GLY A C 1
ATOM 1202 O O . GLY A 1 197 ? -53.760 40.794 33.189 1.00 92.22 183 GLY A O 1
ATOM 1203 N N . LEU A 1 198 ? -54.125 38.911 31.986 1.00 84.03 184 LEU A N 1
ATOM 1204 C CA . LEU A 1 198 ? -53.701 39.489 30.733 1.00 75.36 184 LEU A CA 1
ATOM 1205 C C . LEU A 1 198 ? -54.393 38.758 29.588 1.00 71.95 184 LEU A C 1
ATOM 1206 O O . LEU A 1 198 ? -54.598 37.549 29.649 1.00 71.21 184 LEU A O 1
ATOM 1211 N N . TYR A 1 199 ? -54.801 39.504 28.571 1.00 67.57 185 TYR A N 1
ATOM 1212 C CA . TYR A 1 199 ? -55.235 38.905 27.332 1.00 71.24 185 TYR A CA 1
ATOM 1213 C C . TYR A 1 199 ? -54.592 39.588 26.133 1.00 69.96 185 TYR A C 1
ATOM 1214 O O . TYR A 1 199 ? -54.568 40.818 26.030 1.00 72.39 185 TYR A O 1
ATOM 1223 N N . ARG A 1 200 ? -54.104 38.766 25.213 1.00 64.59 186 ARG A N 1
ATOM 1224 C CA . ARG A 1 200 ? -53.443 39.228 24.008 1.00 74.68 186 ARG A CA 1
ATOM 1225 C C . ARG A 1 200 ? -54.034 38.532 22.806 1.00 76.59 186 ARG A C 1
ATOM 1226 O O . ARG A 1 200 ? -54.227 37.315 22.810 1.00 80.03 186 ARG A O 1
ATOM 1234 N N . LYS A 1 201 ? -54.336 39.322 21.787 1.00 68.69 187 LYS A N 1
ATOM 1235 C CA . LYS A 1 201 ? -54.852 38.806 20.546 1.00 74.65 187 LYS A CA 1
ATOM 1236 C C . LYS A 1 201 ? -54.041 39.416 19.442 1.00 74.13 187 LYS A C 1
ATOM 1237 O O . LYS A 1 201 ? -53.860 40.635 19.392 1.00 80.13 187 LYS A O 1
ATOM 1243 N N . SER A 1 202 ? -53.550 38.572 18.551 1.00 61.26 188 SER A N 1
ATOM 1244 C CA . SER A 1 202 ? -52.794 39.059 17.421 1.00 63.83 188 SER A CA 1
ATOM 1245 C C . SER A 1 202 ? -53.026 38.147 16.242 1.00 67.85 188 SER A C 1
ATOM 1246 O O . SER A 1 202 ? -53.189 36.933 16.398 1.00 77.77 188 SER A O 1
ATOM 1249 N N . GLY A 1 203 ? -53.040 38.740 15.056 1.00 69.01 189 GLY A N 1
ATOM 1250 C CA . GLY A 1 203 ? -53.264 37.984 13.849 1.00 63.94 189 GLY A CA 1
ATOM 1251 C C . GLY A 1 203 ? -51.927 37.691 13.223 1.00 65.26 189 GLY A C 1
ATOM 1252 O O . GLY A 1 203 ? -50.889 37.908 13.842 1.00 63.73 189 GLY A O 1
ATOM 1253 N N . ASP A 1 204 ? -51.952 37.159 12.011 1.00 68.31 190 ASP A N 1
ATOM 1254 C CA . ASP A 1 204 ? -50.739 36.951 11.244 1.00 70.35 190 ASP A CA 1
ATOM 1255 C C . ASP A 1 204 ? -50.012 38.272 11.051 1.00 76.87 190 ASP A C 1
ATOM 1256 O O . ASP A 1 204 ? -50.645 39.279 10.756 1.00 77.35 190 ASP A O 1
ATOM 1261 N N . TYR A 1 205 ? -48.693 38.282 11.230 1.00 71.81 191 TYR A N 1
ATOM 1262 C CA . TYR A 1 205 ? -47.952 39.534 11.112 1.00 70.07 191 TYR A CA 1
ATOM 1263 C C . TYR A 1 205 ? -47.548 39.849 9.679 1.00 75.17 191 TYR A C 1
ATOM 1264 O O . TYR A 1 205 ? -47.232 38.958 8.898 1.00 76.87 191 TYR A O 1
ATOM 1273 N N . ALA A 1 206 ? -47.599 41.131 9.339 1.00 78.85 192 ALA A N 1
ATOM 1274 C CA . ALA A 1 206 ? -47.231 41.596 8.012 1.00 78.49 192 ALA A CA 1
ATOM 1275 C C . ALA A 1 206 ? -45.755 41.344 7.771 1.00 83.14 192 ALA A C 1
ATOM 1276 O O . ALA A 1 206 ? -44.957 41.370 8.710 1.00 84.09 192 ALA A O 1
ATOM 1278 N N . VAL A 1 207 ? -45.407 41.094 6.510 1.00 82.78 193 VAL A N 1
ATOM 1279 C CA . VAL A 1 207 ? -44.034 40.815 6.103 1.00 84.37 193 VAL A CA 1
ATOM 1280 C C . VAL A 1 207 ? -43.711 41.528 4.794 1.00 84.85 193 VAL A C 1
ATOM 1281 O O . VAL A 1 207 ? -44.546 41.603 3.899 1.00 78.43 193 VAL A O 1
ATOM 1285 N N . PRO A 1 208 ? -42.491 42.057 4.676 1.00 90.47 194 PRO A N 1
ATOM 1286 C CA . PRO A 1 208 ? -42.147 42.794 3.462 1.00 86.43 194 PRO A CA 1
ATOM 1287 C C . PRO A 1 208 ? -41.561 41.883 2.380 1.00 89.80 194 PRO A C 1
ATOM 1288 O O . PRO A 1 208 ? -40.724 41.028 2.680 1.00 87.43 194 PRO A O 1
ATOM 1292 N N . ARG A 1 209 ? -42.041 42.044 1.146 1.00 91.96 195 ARG A N 1
ATOM 1293 C CA . ARG A 1 209 ? -41.440 41.420 -0.037 1.00 90.31 195 ARG A CA 1
ATOM 1294 C C . ARG A 1 209 ? -41.433 39.887 -0.058 1.00 88.14 195 ARG A C 1
ATOM 1295 O O . ARG A 1 209 ? -40.806 39.267 -0.917 1.00 93.75 195 ARG A O 1
ATOM 1303 N N . TYR A 1 210 ? -42.152 39.284 0.878 1.00 86.83 196 TYR A N 1
ATOM 1304 C CA . TYR A 1 210 ? -42.359 37.841 0.908 1.00 84.78 196 TYR A CA 1
ATOM 1305 C C . TYR A 1 210 ? -43.504 37.519 -0.035 1.00 90.26 196 TYR A C 1
ATOM 1306 O O . TYR A 1 210 ? -44.539 37.000 0.387 1.00 92.17 196 TYR A O 1
ATOM 1315 N N . ARG A 1 211 ? -43.290 37.792 -1.322 1.00 103.46 197 ARG A N 1
ATOM 1316 C CA . ARG A 1 211 ? -44.377 38.081 -2.273 1.00 107.94 197 ARG A CA 1
ATOM 1317 C C . ARG A 1 211 ? -45.632 37.217 -2.340 1.00 108.31 197 ARG A C 1
ATOM 1318 O O . ARG A 1 211 ? -45.679 36.082 -1.866 1.00 103.04 197 ARG A O 1
ATOM 1326 N N . ASN A 1 212 ? -46.655 37.825 -2.935 1.00 113.26 198 ASN A N 1
ATOM 1327 C CA . ASN A 1 212 ? -48.026 37.336 -2.920 1.00 113.90 198 ASN A CA 1
ATOM 1328 C C . ASN A 1 212 ? -48.636 37.381 -1.528 1.00 111.09 198 ASN A C 1
ATOM 1329 O O . ASN A 1 212 ? -49.846 37.412 -1.387 1.00 114.06 198 ASN A O 1
ATOM 1334 N N . LEU A 1 213 ? -47.796 37.439 -0.502 1.00 108.41 199 LEU A N 1
ATOM 1335 C CA . LEU A 1 213 ? -48.288 37.420 0.865 1.00 100.15 199 LEU A CA 1
ATOM 1336 C C . LEU A 1 213 ? -48.167 38.764 1.571 1.00 93.51 199 LEU A C 1
ATOM 1337 O O . LEU A 1 213 ? -47.094 39.360 1.637 1.00 101.48 199 LEU A O 1
ATOM 1342 N N . LYS A 1 214 ? -49.300 39.224 2.091 1.00 87.82 200 LYS A N 1
ATOM 1343 C CA . LYS A 1 214 ? -49.369 40.452 2.862 1.00 90.49 200 LYS A CA 1
ATOM 1344 C C . LYS A 1 214 ? -48.998 40.171 4.312 1.00 90.32 200 LYS A C 1
ATOM 1345 O O . LYS A 1 214 ? -48.278 40.947 4.940 1.00 88.26 200 LYS A O 1
ATOM 1351 N N . ARG A 1 215 ? -49.470 39.040 4.825 1.00 85.40 201 ARG A N 1
ATOM 1352 C CA . ARG A 1 215 ? -49.125 38.601 6.169 1.00 72.69 201 ARG A CA 1
ATOM 1353 C C . ARG A 1 215 ? -48.601 37.184 6.132 1.00 74.37 201 ARG A C 1
ATOM 1354 O O . ARG A 1 215 ? -48.879 36.444 5.199 1.00 72.28 201 ARG A O 1
ATOM 1362 N N . LEU A 1 216 ? -47.839 36.806 7.150 1.00 82.68 202 LEU A N 1
ATOM 1363 C CA . LEU A 1 216 ? -47.287 35.465 7.205 1.00 79.65 202 LEU A CA 1
ATOM 1364 C C . LEU A 1 216 ? -48.318 34.515 7.795 1.00 76.51 202 LEU A C 1
ATOM 1365 O O . LEU A 1 216 ? -48.685 34.637 8.961 1.00 82.26 202 LEU A O 1
ATOM 1370 N N . PRO A 1 217 ? -48.801 33.573 6.978 1.00 68.48 203 PRO A N 1
ATOM 1371 C CA . PRO A 1 217 ? -49.833 32.614 7.379 1.00 70.79 203 PRO A CA 1
ATOM 1372 C C . PRO A 1 217 ? -49.459 31.870 8.654 1.00 69.90 203 PRO A C 1
ATOM 1373 O O . PRO A 1 217 ? -48.285 31.586 8.870 1.00 65.84 203 PRO A O 1
ATOM 1377 N N . ASP A 1 218 ? -50.453 31.597 9.489 1.00 70.67 204 ASP A N 1
ATOM 1378 C CA . ASP A 1 218 ? -50.297 30.749 10.660 1.00 67.30 204 ASP A CA 1
ATOM 1379 C C . ASP A 1 218 ? -49.293 31.310 11.685 1.00 71.16 204 ASP A C 1
ATOM 1380 O O . ASP A 1 218 ? -48.559 30.559 12.333 1.00 75.62 204 ASP A O 1
ATOM 1385 N N . SER A 1 219 ? -49.265 32.631 11.836 1.00 66.15 205 SER A N 1
ATOM 1386 C CA . SER A 1 219 ? -48.334 33.255 12.772 1.00 57.01 205 SER A CA 1
ATOM 1387 C C . SER A 1 219 ? -49.101 34.017 13.836 1.00 66.17 205 SER A C 1
ATOM 1388 O O . SER A 1 219 ? -48.508 34.652 14.712 1.00 70.40 205 SER A O 1
ATOM 1391 N N . HIS A 1 220 ? -50.425 33.935 13.745 1.00 66.77 206 HIS A N 1
ATOM 1392 C CA . HIS A 1 220 ? -51.327 34.566 14.689 1.00 62.66 206 HIS A CA 1
ATOM 1393 C C . HIS A 1 220 ? -51.134 33.922 16.042 1.00 64.60 206 HIS A C 1
ATOM 1394 O O . HIS A 1 220 ? -50.721 32.766 16.126 1.00 64.40 206 HIS A O 1
ATOM 1401 N N . ALA A 1 221 ? -51.459 34.656 17.099 1.00 62.28 207 ALA A N 1
ATOM 1402 C CA . ALA A 1 221 ? -51.250 34.166 18.452 1.00 61.87 207 ALA A CA 1
ATOM 1403 C C . ALA A 1 221 ? -52.173 34.858 19.443 1.00 65.65 207 ALA A C 1
ATOM 1404 O O . ALA A 1 221 ? -52.292 36.082 19.438 1.00 73.16 207 ALA A O 1
ATOM 1406 N N . ASP A 1 222 ? -52.873 34.059 20.239 1.00 55.59 208 ASP A N 1
ATOM 1407 C CA . ASP A 1 222 ? -53.731 34.558 21.294 1.00 61.23 208 ASP A CA 1
ATOM 1408 C C . ASP A 1 222 ? -53.297 33.940 22.609 1.00 58.83 208 ASP A C 1
ATOM 1409 O O . ASP A 1 222 ? -52.864 32.788 22.641 1.00 57.77 208 ASP A O 1
ATOM 1414 N N . SER A 1 223 ? -53.412 34.699 23.692 1.00 54.68 209 SER A N 1
ATOM 1415 C CA . SER A 1 223 ? -52.984 34.213 24.990 1.00 65.61 209 SER A CA 1
ATOM 1416 C C . SER A 1 223 ? -53.786 34.871 26.108 1.00 69.24 209 SER A C 1
ATOM 1417 O O . SER A 1 223 ? -54.039 36.074 26.082 1.00 63.35 209 SER A O 1
ATOM 1420 N N . GLN A 1 224 ? -54.201 34.093 27.094 1.00 72.01 210 GLN A N 1
ATOM 1421 C CA . GLN A 1 224 ? -54.731 34.711 28.289 1.00 79.50 210 GLN A CA 1
ATOM 1422 C C . GLN A 1 224 ? -54.282 34.045 29.570 1.00 68.05 210 GLN A C 1
ATOM 1423 O O . GLN A 1 224 ? -54.186 32.819 29.650 1.00 72.94 210 GLN A O 1
ATOM 1429 N N . THR A 1 225 ? -54.032 34.866 30.581 1.00 61.61 211 THR A N 1
ATOM 1430 C CA . THR A 1 225 ? -53.536 34.378 31.853 1.00 72.38 211 THR A CA 1
ATOM 1431 C C . THR A 1 225 ? -54.303 35.029 32.974 1.00 78.64 211 THR A C 1
ATOM 1432 O O . THR A 1 225 ? -54.778 36.163 32.847 1.00 82.96 211 THR A O 1
ATOM 1436 N N . GLY A 1 226 ? -54.412 34.299 34.075 1.00 77.78 212 GLY A N 1
ATOM 1437 C CA . GLY A 1 226 ? -55.0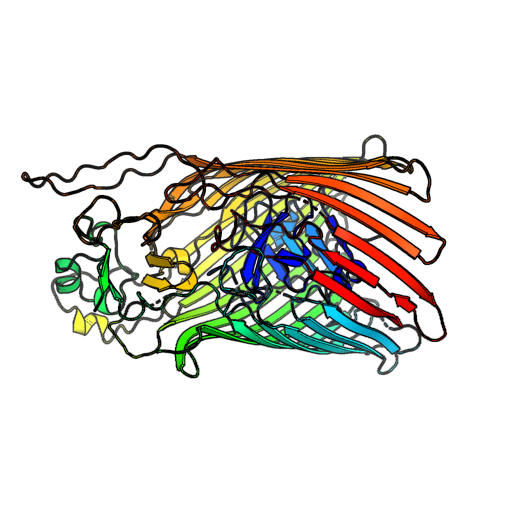08 34.821 35.281 1.00 71.01 212 GLY A CA 1
ATOM 1438 C C . GLY A 1 226 ? -54.355 34.191 36.492 1.00 80.38 212 GLY A C 1
ATOM 1439 O O . GLY A 1 226 ? -53.899 33.049 36.455 1.00 83.03 212 GLY A O 1
ATOM 1440 N N . SER A 1 227 ? -54.311 34.948 37.578 1.00 77.13 213 SER A N 1
ATOM 1441 C CA . SER A 1 227 ? -53.734 34.462 38.807 1.00 72.38 213 SER A CA 1
ATOM 1442 C C . SER A 1 227 ? -54.456 35.072 39.998 1.00 76.75 213 SER A C 1
ATOM 1443 O O . SER A 1 227 ? -54.908 36.232 39.963 1.00 72.45 213 SER A O 1
ATOM 1446 N N . ILE A 1 228 ? -54.532 34.273 41.054 1.00 78.15 214 ILE A N 1
ATOM 1447 C CA . ILE A 1 228 ? -55.086 34.693 42.321 1.00 82.12 214 ILE A CA 1
ATOM 1448 C C . ILE A 1 228 ? -54.155 34.215 43.408 1.00 88.13 214 ILE A C 1
ATOM 1449 O O . ILE A 1 228 ? -53.834 33.031 43.477 1.00 85.99 214 ILE A O 1
ATOM 1454 N N . GLY A 1 229 ? -53.735 35.136 44.265 1.00 93.04 215 GLY A N 1
ATOM 1455 C CA . GLY A 1 229 ? -52.844 34.813 45.363 1.00 88.60 215 GLY A CA 1
ATOM 1456 C C . GLY A 1 229 ? -53.334 35.359 46.689 1.00 90.75 215 GLY A C 1
ATOM 1457 O O . GLY A 1 229 ? -54.174 36.262 46.747 1.00 91.27 215 GLY A O 1
ATOM 1458 N N . LEU A 1 230 ? -52.756 34.833 47.761 1.00 94.19 216 LEU A N 1
ATOM 1459 C CA . LEU A 1 230 ? -53.174 35.160 49.110 1.00 92.81 216 LEU A CA 1
ATOM 1460 C C . LEU A 1 230 ? -52.003 34.943 50.044 1.00 98.86 216 LEU A C 1
ATOM 1461 O O . LEU A 1 230 ? -51.458 33.837 50.126 1.00 98.54 216 LEU A O 1
ATOM 1466 N N . SER A 1 231 ? -51.619 35.997 50.756 1.00 100.73 217 SER A N 1
ATOM 1467 C CA . SER A 1 231 ? -50.404 35.918 51.554 1.00 105.90 217 SER A CA 1
ATOM 1468 C C . SER A 1 231 ? -50.430 36.625 52.905 1.00 102.95 217 SER A C 1
ATOM 1469 O O . SER A 1 231 ? -51.225 37.539 53.152 1.00 94.89 217 SER A O 1
ATOM 1472 N N . TRP A 1 232 ? -49.502 36.183 53.750 1.00 116.20 218 TRP A N 1
ATOM 1473 C CA . TRP A 1 232 ? -49.266 36.732 55.074 1.00 121.83 218 TRP A CA 1
ATOM 1474 C C . TRP A 1 232 ? -48.421 37.989 54.997 1.00 113.53 218 TRP A C 1
ATOM 1475 O O . TRP A 1 232 ? -48.006 38.416 53.924 1.00 113.63 218 TRP A O 1
ATOM 1486 N N . VAL A 1 233 ? -48.129 38.561 56.155 1.00 119.62 219 VAL A N 1
ATOM 1487 C CA . VAL A 1 233 ? -47.265 39.726 56.219 1.00 124.33 219 VAL A CA 1
ATOM 1488 C C . VAL A 1 233 ? -46.311 39.553 57.402 1.00 129.71 219 VAL A C 1
ATOM 1489 O O . VAL A 1 233 ? -46.588 38.785 58.327 1.00 126.38 219 VAL A O 1
ATOM 1493 N N . GLY A 1 234 ? -45.194 40.271 57.364 1.00 135.06 220 GLY A N 1
ATOM 1494 C CA . GLY A 1 234 ? -44.175 40.197 58.388 1.00 131.41 220 GLY A CA 1
ATOM 1495 C C . GLY A 1 234 ? -44.029 41.557 59.031 1.00 129.70 220 GLY A C 1
ATOM 1496 O O . GLY A 1 234 ? -44.809 42.456 58.734 1.00 123.91 220 GLY A O 1
ATOM 1497 N N . GLU A 1 235 ? -43.018 41.740 59.876 1.00 141.68 221 GLU A N 1
ATOM 1498 C CA . GLU A 1 235 ? -41.961 40.758 60.114 1.00 144.32 221 GLU A CA 1
ATOM 1499 C C . GLU A 1 235 ? -42.456 39.601 60.989 1.00 143.09 221 GLU A C 1
ATOM 1500 O O . GLU A 1 235 ? -43.448 39.759 61.708 1.00 147.30 221 GLU A O 1
ATOM 1506 N N . LYS A 1 236 ? -41.799 38.438 60.930 1.00 128.58 222 LYS A N 1
ATOM 1507 C CA . LYS A 1 236 ? -40.488 38.240 60.296 1.00 124.47 222 LYS A CA 1
ATOM 1508 C C . LYS A 1 236 ? -40.417 38.068 58.778 1.00 113.98 222 LYS A C 1
ATOM 1509 O O . LYS A 1 236 ? -39.333 38.151 58.207 1.00 115.70 222 LYS A O 1
ATOM 1515 N N . GLY A 1 237 ? -41.538 37.823 58.112 1.00 98.62 223 GLY A N 1
ATOM 1516 C CA . GLY A 1 237 ? -41.472 37.630 56.676 1.00 95.47 223 GLY A CA 1
ATOM 1517 C C . GLY A 1 237 ? -42.800 37.407 55.997 1.00 101.46 223 GLY A C 1
ATOM 1518 O O . GLY A 1 237 ? -43.675 38.267 56.047 1.00 103.32 223 GLY A O 1
ATOM 1519 N N . PHE A 1 238 ? -42.946 36.270 55.326 1.00 102.97 224 PHE A N 1
ATOM 1520 C CA . PHE A 1 238 ? -44.242 35.949 54.738 1.00 95.43 224 PHE A CA 1
ATOM 1521 C C . PHE A 1 238 ? -44.390 34.466 54.455 1.00 96.75 224 PHE A C 1
ATOM 1522 O O . PHE A 1 238 ? -43.406 33.745 54.305 1.00 102.85 224 PHE A O 1
ATOM 1530 N N . ILE A 1 239 ? -45.640 34.027 54.399 1.00 93.66 225 ILE A N 1
ATOM 1531 C CA . ILE A 1 239 ? -45.994 32.762 53.788 1.00 93.96 225 ILE A CA 1
ATOM 1532 C C . ILE A 1 239 ? -47.184 33.089 52.893 1.00 97.06 225 ILE A C 1
ATOM 1533 O O . ILE A 1 239 ? -47.937 34.020 53.174 1.00 87.04 225 ILE A O 1
ATOM 1538 N N . GLY A 1 240 ? -47.343 32.363 51.795 1.00 98.04 226 GLY A N 1
ATOM 1539 C CA . GLY A 1 240 ? -48.442 32.657 50.893 1.00 94.82 226 GLY A CA 1
ATOM 1540 C C . GLY A 1 240 ? -48.570 31.683 49.746 1.00 90.27 226 GLY A C 1
ATOM 1541 O O . GLY A 1 240 ? -47.614 30.985 49.399 1.00 89.73 226 GLY A O 1
ATOM 1542 N N . VAL A 1 241 ? -49.754 31.641 49.142 1.00 85.91 227 VAL A N 1
ATOM 1543 C CA . VAL A 1 241 ? -49.985 30.750 48.015 1.00 82.40 227 VAL A CA 1
ATOM 1544 C C . VAL A 1 241 ? -50.583 31.488 46.827 1.00 81.48 227 VAL A C 1
ATOM 1545 O O . VAL A 1 241 ? -51.071 32.607 46.971 1.00 82.19 227 VAL A O 1
ATOM 1549 N N . ALA A 1 242 ? -50.530 30.857 45.654 1.00 78.13 228 ALA A N 1
ATOM 1550 C CA . ALA A 1 242 ? -51.106 31.429 44.438 1.00 74.75 228 ALA A CA 1
ATOM 1551 C C . ALA A 1 242 ? -51.434 30.354 43.416 1.00 80.40 228 ALA A C 1
ATOM 1552 O O . ALA A 1 242 ? -50.740 29.338 43.320 1.00 88.00 228 ALA A O 1
ATOM 1554 N N . TYR A 1 243 ? -52.519 30.583 42.680 1.00 75.21 229 TYR A N 1
ATOM 1555 C CA . TYR A 1 243 ? -52.943 29.720 41.589 1.00 68.87 229 TYR A CA 1
ATOM 1556 C C . TYR A 1 243 ? -52.907 30.530 40.297 1.00 70.97 229 TYR A C 1
ATOM 1557 O O . TYR A 1 243 ? -53.351 31.686 40.273 1.00 80.50 229 TYR A O 1
ATOM 1566 N N . SER A 1 244 ? -52.408 29.919 39.224 1.00 61.42 230 SER A N 1
ATOM 1567 C CA . SER A 1 244 ? -52.304 30.584 37.930 1.00 69.39 230 SER A CA 1
ATOM 1568 C C . SER A 1 244 ? -52.896 29.692 36.846 1.00 68.62 230 SER A C 1
ATOM 1569 O O . SER A 1 244 ? -52.915 28.471 36.968 1.00 63.60 230 SER A O 1
ATOM 1572 N N . ASP A 1 245 ? -53.354 30.304 35.766 1.00 61.17 231 ASP A N 1
ATOM 1573 C CA . ASP A 1 245 ? -53.963 29.557 34.685 1.00 58.83 231 ASP A CA 1
ATOM 1574 C C . ASP A 1 245 ? -53.703 30.294 33.390 1.00 75.84 231 ASP A C 1
ATOM 1575 O O . ASP A 1 245 ? -53.942 31.504 33.292 1.00 73.67 231 ASP A O 1
ATOM 1580 N N . ARG A 1 246 ? -53.217 29.558 32.395 1.00 66.94 232 ARG A N 1
ATOM 1581 C CA . ARG A 1 246 ? -52.797 30.151 31.138 1.00 71.55 232 ARG A CA 1
ATOM 1582 C C . ARG A 1 246 ? -53.238 29.330 29.947 1.00 69.39 232 ARG A C 1
ATOM 1583 O O . ARG A 1 246 ? -53.046 28.103 29.914 1.00 69.44 232 ARG A O 1
ATOM 1591 N N . ARG A 1 247 ? -53.876 29.995 28.995 1.00 68.61 233 ARG A N 1
ATOM 1592 C CA . ARG A 1 247 ? -54.198 29.362 27.734 1.00 63.30 233 ARG A CA 1
ATOM 1593 C C . ARG A 1 247 ? -53.556 30.096 26.573 1.00 66.45 233 ARG A C 1
ATOM 1594 O O . ARG A 1 247 ? -53.720 31.310 26.432 1.00 66.08 233 ARG A O 1
ATOM 1602 N N . ASP A 1 248 ? -52.800 29.365 25.758 1.00 58.91 234 ASP A N 1
ATOM 1603 C CA . ASP A 1 248 ? -52.195 29.942 24.574 1.00 55.55 234 ASP A CA 1
ATOM 1604 C C . ASP A 1 248 ? -52.762 29.216 23.356 1.00 63.45 234 ASP A C 1
ATOM 1605 O O . ASP A 1 248 ? -52.921 28.003 23.375 1.00 60.41 234 ASP A O 1
ATOM 1610 N N . GLN A 1 249 ? -53.059 29.952 22.294 1.00 58.66 235 GLN A N 1
ATOM 1611 C CA . GLN A 1 249 ? -53.507 29.347 21.050 1.00 64.41 235 GLN A CA 1
ATOM 1612 C C . GLN A 1 249 ? -52.806 30.072 19.942 1.00 58.71 235 GLN A C 1
ATOM 1613 O O . GLN A 1 249 ? -53.019 31.263 19.779 1.00 59.65 235 GLN A O 1
ATOM 1619 N N . TYR A 1 250 ? -51.978 29.382 19.165 1.00 53.84 236 TYR A N 1
ATOM 1620 C CA . TYR A 1 250 ? -51.214 30.106 18.156 1.00 58.60 236 TYR A CA 1
ATOM 1621 C C . TYR A 1 250 ? -50.820 29.230 16.982 1.00 61.51 236 TYR A C 1
ATOM 1622 O O . TYR A 1 250 ? -50.686 28.030 17.122 1.00 58.97 236 TYR A O 1
ATOM 1631 N N . GLY A 1 251 ? -50.615 29.836 15.824 1.00 61.47 237 GLY A N 1
ATOM 1632 C CA . GLY A 1 251 ? -50.320 29.062 14.638 1.00 55.04 237 GLY A CA 1
ATOM 1633 C C . GLY A 1 251 ? -48.869 28.643 14.581 1.00 66.95 237 GLY A C 1
ATOM 1634 O O . GLY A 1 251 ? -48.028 29.209 15.270 1.00 69.57 237 GLY A O 1
ATOM 1635 N N . LEU A 1 252 ? -48.588 27.627 13.771 1.00 69.52 238 LEU A N 1
ATOM 1636 C CA . LEU A 1 252 ? -47.223 27.203 13.480 1.00 63.55 238 LEU A CA 1
ATOM 1637 C C . LEU A 1 252 ? -46.897 27.624 12.058 1.00 64.28 238 LEU A C 1
ATOM 1638 O O . LEU A 1 252 ? -47.407 27.046 11.106 1.00 62.84 238 LEU A O 1
ATOM 1643 N N . PRO A 1 253 ? -46.052 28.644 11.903 1.00 64.24 239 PRO A N 1
ATOM 1644 C CA . PRO A 1 253 ? -45.698 29.166 10.576 1.00 63.90 239 PRO A CA 1
ATOM 1645 C C . PRO A 1 253 ? -44.847 28.175 9.789 1.00 68.66 239 PRO A C 1
ATOM 1646 O O . PRO A 1 253 ? -44.189 27.346 10.407 1.00 64.49 239 PRO A O 1
ATOM 1650 N N . ALA A 1 254 ? -44.865 28.268 8.458 1.00 74.28 240 ALA A N 1
ATOM 1651 C CA . ALA A 1 254 ? -44.052 27.418 7.581 1.00 79.43 240 ALA A CA 1
ATOM 1652 C C . ALA A 1 254 ? -44.143 25.939 7.954 1.00 89.25 240 ALA A C 1
ATOM 1653 O O . ALA A 1 254 ? -43.132 25.303 8.249 1.00 97.82 240 ALA A O 1
ATOM 1655 N N . HIS A 1 255 ? -45.353 25.395 7.916 1.00 89.89 241 HIS A N 1
ATOM 1656 C CA . HIS A 1 255 ? -45.588 24.025 8.351 1.00 98.00 241 HIS A CA 1
ATOM 1657 C C . HIS A 1 255 ? -46.191 23.219 7.211 1.00 104.96 241 HIS A C 1
ATOM 1658 O O . HIS A 1 255 ? -47.408 23.202 7.019 1.00 114.59 241 HIS A O 1
ATOM 1665 N N . SER A 1 256 ? -45.333 22.542 6.459 1.00 103.93 242 SER A N 1
ATOM 1666 C CA . SER A 1 256 ? -45.791 21.662 5.396 1.00 105.72 242 SER A CA 1
ATOM 1667 C C . SER A 1 256 ? -46.217 20.326 5.970 1.00 106.04 242 SER A C 1
ATOM 1668 O O . SER A 1 256 ? -45.579 19.795 6.877 1.00 109.67 242 SER A O 1
ATOM 1671 N N . HIS A 1 257 ? -47.280 19.750 5.424 1.00 104.12 243 HIS A N 1
ATOM 1672 C CA . HIS A 1 257 ? -47.790 18.475 5.922 1.00 100.53 243 HIS A CA 1
ATOM 1673 C C . HIS A 1 257 ? -47.110 17.274 5.264 1.00 97.68 243 HIS A C 1
ATOM 1674 O O . HIS A 1 257 ? -47.416 16.125 5.584 1.00 96.87 243 HIS A O 1
ATOM 1681 N N . GLU A 1 258 ? -46.201 17.547 4.334 1.00 86.27 244 GLU A N 1
ATOM 1682 C CA . GLU A 1 258 ? -45.644 16.521 3.472 1.00 88.23 244 GLU A CA 1
ATOM 1683 C C . GLU A 1 258 ? -45.090 15.335 4.268 1.00 88.33 244 GLU A C 1
ATOM 1684 O O . GLU A 1 258 ? -45.037 14.224 3.749 1.00 100.92 244 GLU A O 1
ATOM 1690 N N . TYR A 1 259 ? -44.687 15.557 5.520 1.00 86.56 245 TYR A N 1
ATOM 1691 C CA . TYR A 1 259 ? -44.165 14.459 6.340 1.00 88.33 245 TYR A CA 1
ATOM 1692 C C . TYR A 1 259 ? -45.216 13.893 7.281 1.00 85.15 245 TYR A C 1
ATOM 1693 O O . TYR A 1 259 ? -44.897 13.164 8.221 1.00 88.17 245 TYR A O 1
ATOM 1702 N N . ASP A 1 260 ? -46.474 14.209 7.016 1.00 86.43 246 ASP A N 1
ATOM 1703 C CA . ASP A 1 260 ? -47.546 13.736 7.872 1.00 90.66 246 ASP A CA 1
ATOM 1704 C C . ASP A 1 260 ? -47.656 12.227 7.787 1.00 86.82 246 ASP A C 1
ATOM 1705 O O . ASP A 1 260 ? -47.680 11.545 8.802 1.00 86.17 246 ASP A O 1
ATOM 1710 N N . ASP A 1 261 ? -47.721 11.713 6.566 1.00 88.47 247 ASP A N 1
ATOM 1711 C CA . ASP A 1 261 ? -47.803 10.277 6.356 1.00 94.28 247 ASP A CA 1
ATOM 1712 C C . ASP A 1 261 ? -46.424 9.663 6.143 1.00 96.92 247 ASP A C 1
ATOM 1713 O O . ASP A 1 261 ? -46.183 8.994 5.139 1.00 101.41 247 ASP A O 1
ATOM 1718 N N . CYS A 1 262 ? -45.520 9.891 7.087 1.00 92.94 248 CYS A N 1
ATOM 1719 C CA . CYS A 1 262 ? -44.161 9.377 6.972 1.00 86.20 248 CYS A CA 1
ATOM 1720 C C . CYS A 1 262 ? -43.712 8.774 8.294 1.00 83.00 248 CYS A C 1
ATOM 1721 O O . CYS A 1 262 ? -44.156 9.200 9.356 1.00 88.73 248 CYS A O 1
ATOM 1724 N N . HIS A 1 263 ? -42.838 7.778 8.231 1.00 81.13 249 HIS A N 1
ATOM 1725 C CA . HIS A 1 263 ? -42.264 7.228 9.451 1.00 76.62 249 HIS A CA 1
ATOM 1726 C C . HIS A 1 263 ? -40.776 7.051 9.214 1.00 76.76 249 HIS A C 1
ATOM 1727 O O . HIS A 1 263 ? -40.320 7.152 8.078 1.00 80.49 249 HIS A O 1
ATOM 1734 N N . ALA A 1 264 ? -40.008 6.841 10.276 1.00 75.08 250 ALA A N 1
ATOM 1735 C CA . ALA A 1 264 ? -38.575 6.612 10.119 1.00 73.21 250 ALA A CA 1
ATOM 1736 C C . ALA A 1 264 ? -38.203 5.149 10.229 1.00 80.80 250 ALA A C 1
ATOM 1737 O O . ALA A 1 264 ? -38.695 4.431 11.106 1.00 85.48 250 ALA A O 1
ATOM 1739 N N . ASP A 1 265 ? -37.344 4.713 9.314 1.00 76.93 251 ASP A N 1
ATOM 1740 C CA . ASP A 1 265 ? -36.666 3.440 9.452 1.00 74.56 251 ASP A CA 1
ATOM 1741 C C . ASP A 1 265 ? -35.267 3.734 9.907 1.00 76.34 251 ASP A C 1
ATOM 1742 O O . ASP A 1 265 ? -34.508 4.400 9.202 1.00 74.30 251 ASP A O 1
ATOM 1747 N N . ILE A 1 266 ? -34.930 3.242 11.090 1.00 74.81 252 ILE A N 1
ATOM 1748 C CA . ILE A 1 266 ? -33.641 3.544 11.685 1.00 79.78 252 ILE A CA 1
ATOM 1749 C C . ILE A 1 266 ? -33.001 2.310 12.330 1.00 82.83 252 ILE A C 1
ATOM 1750 O O . ILE A 1 266 ? -31.780 2.199 12.391 1.00 87.65 252 ILE A O 1
ATOM 1755 N N . ILE A 1 267 ? -33.823 1.385 12.810 1.00 78.05 253 ILE A N 1
ATOM 1756 C CA . ILE A 1 267 ? -33.313 0.153 13.399 1.00 82.54 253 ILE A CA 1
ATOM 1757 C C . ILE A 1 267 ? -33.175 -0.907 12.309 1.00 81.91 253 ILE A C 1
ATOM 1758 O O . ILE A 1 267 ? -33.966 -0.919 11.361 1.00 81.86 253 ILE A O 1
ATOM 1763 N N . TRP A 1 268 ? -32.153 -1.760 12.410 1.00 77.89 254 TRP A N 1
ATOM 1764 C CA . TRP A 1 268 ? -32.027 -2.877 11.480 1.00 86.04 254 TRP A CA 1
ATOM 1765 C C . TRP A 1 268 ? -33.339 -3.630 11.479 1.00 91.68 254 TRP A C 1
ATOM 1766 O O . TRP A 1 268 ? -33.927 -3.866 12.536 1.00 97.38 254 TRP A O 1
ATOM 1777 N N . GLN A 1 269 ? -33.796 -4.007 10.292 1.00 95.38 255 GLN A N 1
ATOM 1778 C CA . GLN A 1 269 ? -34.989 -4.834 10.163 1.00 99.55 255 GLN A CA 1
ATOM 1779 C C . GLN A 1 269 ? -34.812 -6.137 10.952 1.00 98.89 255 GLN A C 1
ATOM 1780 O O . GLN A 1 269 ? -35.705 -6.574 11.700 1.00 103.66 255 GLN A O 1
ATOM 1786 N N . LYS A 1 270 ? -33.635 -6.731 10.792 1.00 94.71 256 LYS A N 1
ATOM 1787 C CA . LYS A 1 270 ? -33.256 -7.940 11.509 1.00 99.37 256 LYS A CA 1
ATOM 1788 C C . LYS A 1 270 ? -33.372 -7.767 13.025 1.00 103.13 256 LYS A C 1
ATOM 1789 O O . LYS A 1 270 ? -33.904 -8.643 13.720 1.00 109.96 256 LYS A O 1
ATOM 1795 N N . SER A 1 271 ? -32.887 -6.634 13.530 1.00 102.39 257 SER A N 1
ATOM 1796 C CA . SER A 1 271 ? -32.964 -6.337 14.962 1.00 96.37 257 SER A CA 1
ATOM 1797 C C . SER A 1 271 ? -34.418 -6.223 15.423 1.00 92.25 257 SER A C 1
ATOM 1798 O O . SER A 1 271 ? -34.770 -6.681 16.509 1.00 95.62 257 SER A O 1
ATOM 1801 N N . LEU A 1 272 ? -35.257 -5.613 14.590 1.00 81.93 258 LEU A N 1
ATOM 1802 C CA . LEU A 1 272 ? -36.679 -5.495 14.889 1.00 88.23 258 LEU A CA 1
ATOM 1803 C C . LEU A 1 272 ? -37.334 -6.861 14.938 1.00 94.84 258 LEU A C 1
ATOM 1804 O O . LEU A 1 272 ? -38.276 -7.079 15.700 1.00 95.38 258 LEU A O 1
ATOM 1809 N N . ILE A 1 273 ? -36.813 -7.793 14.147 1.00 98.82 259 ILE A N 1
ATOM 1810 C CA . ILE A 1 273 ? -37.393 -9.132 14.107 1.00 102.64 259 ILE A CA 1
ATOM 1811 C C . ILE A 1 273 ? -36.918 -9.999 15.276 1.00 108.87 259 ILE A C 1
ATOM 1812 O O . ILE A 1 273 ? -37.683 -10.814 15.800 1.00 113.90 259 ILE A O 1
ATOM 1817 N N . ASN A 1 274 ? -35.680 -9.788 15.723 1.00 108.94 260 ASN A N 1
ATOM 1818 C CA . ASN A 1 274 ? -35.108 -10.630 16.777 1.00 114.65 260 ASN A CA 1
ATOM 1819 C C . ASN A 1 274 ? -35.243 -10.101 18.214 1.00 117.96 260 ASN A C 1
ATOM 1820 O O . ASN A 1 274 ? -35.682 -10.832 19.105 1.00 122.00 260 ASN A O 1
ATOM 1825 N N . LYS A 1 275 ? -34.862 -8.846 18.443 1.00 118.42 261 LYS A N 1
ATOM 1826 C CA . LYS A 1 275 ? -35.002 -8.245 19.767 1.00 118.73 261 LYS A CA 1
ATOM 1827 C C . LYS A 1 275 ? -36.488 -8.148 20.101 1.00 123.68 261 LYS A C 1
ATOM 1828 O O . LYS A 1 275 ? -36.921 -8.525 21.189 1.00 132.22 261 LYS A O 1
ATOM 1834 N N . ARG A 1 276 ? -37.250 -7.642 19.133 1.00 116.14 262 ARG A N 1
ATOM 1835 C CA . ARG A 1 276 ? -38.713 -7.515 19.185 1.00 111.05 262 ARG A CA 1
ATOM 1836 C C . ARG A 1 276 ? -39.239 -6.459 20.167 1.00 101.48 262 ARG A C 1
ATOM 1837 O O . ARG A 1 276 ? -40.284 -5.854 19.924 1.00 96.25 262 ARG A O 1
ATOM 1845 N N . TYR A 1 277 ? -38.515 -6.222 21.258 1.00 96.30 263 TYR A N 1
ATOM 1846 C CA . TYR A 1 277 ? -38.878 -5.156 22.189 1.00 96.29 263 TYR A CA 1
ATOM 1847 C C . TYR A 1 277 ? -38.674 -3.779 21.568 1.00 96.38 263 TYR A C 1
ATOM 1848 O O . TYR A 1 277 ? -39.197 -2.782 22.057 1.00 99.09 263 TYR A O 1
ATOM 1857 N N . LEU A 1 278 ? -37.929 -3.733 20.471 1.00 95.74 264 LEU A N 1
ATOM 1858 C CA . LEU A 1 278 ? -37.664 -2.476 19.789 1.00 94.33 264 LEU A CA 1
ATOM 1859 C C . LEU A 1 278 ? -38.848 -2.018 18.954 1.00 90.18 264 LEU A C 1
ATOM 1860 O O . LEU A 1 278 ? -38.831 -0.923 18.399 1.00 88.22 264 LEU A O 1
ATOM 1865 N N . GLN A 1 279 ? -39.878 -2.851 18.877 1.00 91.83 265 GLN A N 1
ATOM 1866 C CA . GLN A 1 279 ? -41.096 -2.488 18.165 1.00 93.30 265 GLN A CA 1
ATOM 1867 C C . GLN A 1 279 ? -41.991 -1.654 19.067 1.00 95.02 265 GLN A C 1
ATOM 1868 O O . GLN A 1 279 ? -42.624 -0.698 18.622 1.00 92.01 265 GLN A O 1
ATOM 1874 N N . LEU A 1 280 ? -42.048 -2.032 20.342 1.00 97.11 266 LEU A N 1
ATOM 1875 C CA . LEU A 1 280 ? -42.837 -1.290 21.315 1.00 98.91 266 LEU A CA 1
ATOM 1876 C C . LEU A 1 280 ? -41.985 -0.261 22.062 1.00 96.55 266 LEU A C 1
ATOM 1877 O O . LEU A 1 280 ? -42.411 0.881 22.258 1.00 91.71 266 LEU A O 1
ATOM 1882 N N . TYR A 1 281 ? -40.774 -0.657 22.448 1.00 91.24 267 TYR A N 1
ATOM 1883 C CA . TYR A 1 281 ? -39.850 0.252 23.126 1.00 86.64 267 TYR A CA 1
ATOM 1884 C C . TYR A 1 281 ? -38.550 0.460 22.346 1.00 81.92 267 TYR A C 1
ATOM 1885 O O . TYR A 1 281 ? -37.515 -0.095 22.707 1.00 84.85 267 TYR A O 1
ATOM 1894 N N . PRO A 1 282 ? -38.598 1.269 21.279 1.00 74.56 268 PRO A N 1
ATOM 1895 C CA . PRO A 1 282 ? -37.404 1.483 20.450 1.00 71.30 268 PRO A CA 1
ATOM 1896 C C . PRO A 1 282 ? -36.316 2.322 21.128 1.00 77.12 268 PRO A C 1
ATOM 1897 O O . PRO A 1 282 ? -35.202 2.355 20.613 1.00 84.43 268 PRO A O 1
ATOM 1901 N N . HIS A 1 283 ? -36.613 2.952 22.266 1.00 72.90 269 HIS A N 1
ATOM 1902 C CA . HIS A 1 283 ? -35.616 3.758 22.972 1.00 66.19 269 HIS A CA 1
ATOM 1903 C C . HIS A 1 283 ? -34.511 2.893 23.577 1.00 68.95 269 HIS A C 1
ATOM 1904 O O . HIS A 1 283 ? -33.485 3.412 24.016 1.00 76.70 269 HIS A O 1
ATOM 1911 N N . LEU A 1 284 ? -34.723 1.581 23.614 1.00 72.42 270 LEU A N 1
ATOM 1912 C CA . LEU A 1 284 ? -33.743 0.663 24.203 1.00 81.54 270 LEU A CA 1
ATOM 1913 C C . LEU A 1 284 ? -32.670 0.225 23.212 1.00 76.78 270 LEU A C 1
ATOM 1914 O O . LEU A 1 284 ? -31.872 -0.657 23.512 1.00 80.95 270 LEU A O 1
ATOM 1919 N N . LEU A 1 285 ? -32.643 0.852 22.043 1.00 75.40 271 LEU A N 1
ATOM 1920 C CA . LEU A 1 285 ? -31.689 0.480 21.006 1.00 85.75 271 LEU A CA 1
ATOM 1921 C C . LEU A 1 285 ? -30.257 0.824 21.378 1.00 83.23 271 LEU A C 1
ATOM 1922 O O . LEU A 1 285 ? -30.011 1.786 22.100 1.00 84.91 271 LEU A O 1
ATOM 1927 N N . THR A 1 286 ? -29.316 0.034 20.870 1.00 82.93 272 THR A N 1
ATOM 1928 C CA . THR A 1 286 ? -27.906 0.352 21.018 1.00 84.62 272 THR A CA 1
ATOM 1929 C C . THR A 1 286 ? -27.315 0.585 19.633 1.00 87.01 272 THR A C 1
ATOM 1930 O O . THR A 1 286 ? -27.993 0.395 18.622 1.00 89.29 272 THR A O 1
ATOM 1934 N N . GLU A 1 287 ? -26.054 1.002 19.598 1.00 93.60 273 GLU A N 1
ATOM 1935 C CA . GLU A 1 287 ? -25.343 1.304 18.355 1.00 96.37 273 GLU A CA 1
ATOM 1936 C C . GLU A 1 287 ? -25.408 0.181 17.318 1.00 89.99 273 GLU A C 1
ATOM 1937 O O . GLU A 1 287 ? -25.366 0.438 16.113 1.00 87.19 273 GLU A O 1
ATOM 1943 N N . GLU A 1 288 ? -25.510 -1.058 17.790 1.00 93.60 274 GLU A N 1
ATOM 1944 C CA . GLU A 1 288 ? -25.512 -2.218 16.901 1.00 97.97 274 GLU A CA 1
ATOM 1945 C C . GLU A 1 288 ? -26.873 -2.434 16.247 1.00 90.09 274 GLU A C 1
ATOM 1946 O O . GLU A 1 288 ? -27.034 -3.294 15.383 1.00 86.21 274 GLU A O 1
ATOM 1952 N N . ASP A 1 289 ? -27.848 -1.631 16.645 1.00 84.39 275 ASP A N 1
ATOM 1953 C CA . ASP A 1 289 ? -29.195 -1.766 16.118 1.00 84.05 275 ASP A CA 1
ATOM 1954 C C . ASP A 1 289 ? -29.461 -0.754 15.016 1.00 81.27 275 ASP A C 1
ATOM 1955 O O . ASP A 1 289 ? -30.398 -0.918 14.234 1.00 86.63 275 ASP A O 1
ATOM 1960 N N . ILE A 1 290 ? -28.636 0.289 14.956 1.00 75.41 276 ILE A N 1
ATOM 1961 C CA . ILE A 1 290 ? -28.827 1.334 13.957 1.00 77.38 276 ILE A CA 1
ATOM 1962 C C . ILE A 1 290 ? -28.493 0.848 12.553 1.00 81.02 276 ILE A C 1
ATOM 1963 O O . ILE A 1 290 ? -27.389 0.364 12.291 1.00 84.44 276 ILE A O 1
ATOM 1968 N N . ASP A 1 291 ? -29.463 0.993 11.660 1.00 75.62 277 ASP A N 1
ATOM 1969 C CA . ASP A 1 291 ? -29.253 0.770 10.244 1.00 81.55 277 ASP A CA 1
ATOM 1970 C C . ASP A 1 291 ? -28.415 1.910 9.688 1.00 83.27 277 ASP A C 1
ATOM 1971 O O . ASP A 1 291 ? -28.911 3.012 9.481 1.00 78.67 277 ASP A O 1
ATOM 1976 N N . TYR A 1 292 ? -27.137 1.630 9.456 1.00 83.86 278 TYR A N 1
ATOM 1977 C CA . TYR A 1 292 ? -26.206 2.612 8.911 1.00 84.98 278 TYR A CA 1
ATOM 1978 C C . TYR A 1 292 ? -26.122 2.560 7.386 1.00 81.13 278 TYR A C 1
ATOM 1979 O O . TYR A 1 292 ? -25.389 3.340 6.780 1.00 84.90 278 TYR A O 1
ATOM 1988 N N . ASP A 1 293 ? -26.852 1.635 6.767 1.00 82.57 279 ASP A N 1
ATOM 1989 C CA . ASP A 1 293 ? -26.807 1.492 5.310 1.00 82.67 279 ASP A CA 1
ATOM 1990 C C . ASP A 1 293 ? -27.780 2.420 4.605 1.00 79.69 279 ASP A C 1
ATOM 1991 O O . ASP A 1 293 ? -27.383 3.210 3.747 1.00 83.34 279 ASP A O 1
ATOM 1996 N N . ASN A 1 294 ? -29.055 2.319 4.969 1.00 77.22 280 ASN A N 1
ATOM 1997 C CA . ASN A 1 294 ? -30.073 3.179 4.380 1.00 82.66 280 ASN A CA 1
ATOM 1998 C C . ASN A 1 294 ? -31.132 3.637 5.389 1.00 83.94 280 ASN A C 1
ATOM 1999 O O . ASN A 1 294 ? -32.308 3.292 5.267 1.00 82.12 280 ASN A O 1
ATOM 2004 N N . PRO A 1 295 ? -30.719 4.426 6.388 1.00 77.98 281 PRO A N 1
ATOM 2005 C CA . PRO A 1 295 ? -31.702 4.914 7.353 1.00 75.89 281 PRO A CA 1
ATOM 2006 C C . PRO A 1 295 ? -32.363 6.150 6.781 1.00 76.14 281 PRO A C 1
ATOM 2007 O O . PRO A 1 295 ? -31.755 6.843 5.967 1.00 83.39 281 PRO A O 1
ATOM 2011 N N . GLY A 1 296 ? -33.600 6.414 7.174 1.00 71.33 282 GLY A N 1
ATOM 2012 C CA . GLY A 1 296 ? -34.290 7.577 6.663 1.00 71.97 282 GLY A CA 1
ATOM 2013 C C . GLY A 1 296 ? -35.786 7.485 6.820 1.00 72.26 282 GLY A C 1
ATOM 2014 O O . GLY A 1 296 ? -36.310 6.648 7.561 1.00 78.86 282 GLY A O 1
ATOM 2015 N N . LEU A 1 297 ? -36.480 8.363 6.113 1.00 65.11 283 LEU A N 1
ATOM 2016 C CA . LEU A 1 297 ? -37.925 8.412 6.188 1.00 78.17 283 LEU A CA 1
ATOM 2017 C C . LEU A 1 297 ? -38.563 7.709 5.005 1.00 81.53 283 LEU A C 1
ATOM 2018 O O . LEU A 1 297 ? -38.120 7.857 3.867 1.00 84.75 283 LEU A O 1
ATOM 2023 N N . SER A 1 298 ? -39.582 6.913 5.301 1.00 84.99 284 SER A N 1
ATOM 2024 C CA . SER A 1 298 ? -40.401 6.273 4.293 1.00 89.90 284 SER A CA 1
ATOM 2025 C C . SER A 1 298 ? -41.762 6.942 4.354 1.00 93.29 284 SER A C 1
ATOM 2026 O O . SER A 1 298 ? -42.415 6.951 5.407 1.00 92.84 284 SER A O 1
ATOM 2029 N N . CYS A 1 299 ? -42.177 7.526 3.236 1.00 94.96 285 CYS A N 1
ATOM 2030 C CA . CYS A 1 299 ? -43.441 8.247 3.176 1.00 90.97 285 CYS A CA 1
ATOM 2031 C C . CYS A 1 299 ? -44.469 7.495 2.337 1.00 97.59 285 CYS A C 1
ATOM 2032 O O . CYS A 1 299 ? -44.139 6.914 1.303 1.00 101.38 285 CYS A O 1
ATOM 2035 N N . GLY A 1 300 ? -45.721 7.521 2.780 1.00 103.49 286 GLY A N 1
ATOM 2036 C CA . GLY A 1 300 ? -46.790 6.846 2.071 1.00 108.23 286 GLY A CA 1
ATOM 2037 C C . GLY A 1 300 ? -47.920 6.426 2.989 1.00 106.63 286 GLY A C 1
ATOM 2038 O O . GLY A 1 300 ? -48.745 5.587 2.632 1.00 108.71 286 GLY A O 1
ATOM 2039 N N . HIS A 1 312 ? -56.051 15.226 7.738 1.00 153.99 298 HIS A N 1
ATOM 2040 C CA . HIS A 1 312 ? -55.390 16.323 8.435 1.00 151.45 298 HIS A CA 1
ATOM 2041 C C . HIS A 1 312 ? -55.086 17.490 7.499 1.00 147.18 298 HIS A C 1
ATOM 2042 O O . HIS A 1 312 ? -53.955 17.977 7.448 1.00 147.28 298 HIS A O 1
ATOM 2049 N N . SER A 1 313 ? -56.099 17.932 6.761 1.00 143.25 299 SER A N 1
ATOM 2050 C CA . SER A 1 313 ? -55.950 19.056 5.844 1.00 138.07 299 SER A CA 1
ATOM 2051 C C . SER A 1 313 ? -56.361 20.353 6.531 1.00 130.69 299 SER A C 1
ATOM 2052 O O . SER A 1 313 ? -57.148 21.128 5.986 1.00 134.05 299 SER A O 1
ATOM 2055 N N . GLY A 1 314 ? -55.822 20.599 7.719 1.00 115.27 300 GLY A N 1
ATOM 2056 C CA . GLY A 1 314 ? -56.217 21.772 8.474 1.00 102.28 300 GLY A CA 1
ATOM 2057 C C . GLY A 1 314 ? -55.083 22.714 8.824 1.00 87.48 300 GLY A C 1
ATOM 2058 O O . GLY A 1 314 ? -53.914 22.393 8.651 1.00 87.43 300 GLY A O 1
ATOM 2059 N N . ARG A 1 315 ? -55.443 23.891 9.320 1.00 85.08 301 ARG A N 1
ATOM 2060 C CA . ARG A 1 315 ? -54.469 24.913 9.679 1.00 82.21 301 ARG A CA 1
ATOM 2061 C C . ARG A 1 315 ? -53.677 24.455 10.904 1.00 76.17 301 ARG A C 1
ATOM 2062 O O . ARG A 1 315 ? -54.261 23.993 11.885 1.00 80.59 301 ARG A O 1
ATOM 2070 N N . PRO A 1 316 ? -52.343 24.556 10.840 1.00 65.91 302 PRO A N 1
ATOM 2071 C CA . PRO A 1 316 ? -51.454 24.094 11.913 1.00 61.31 302 PRO A CA 1
ATOM 2072 C C . PRO A 1 316 ? -51.521 25.040 13.096 1.00 62.56 302 PRO A C 1
ATOM 2073 O O . PRO A 1 316 ? -51.399 26.248 12.895 1.00 69.07 302 PRO A O 1
ATOM 2077 N N . TRP A 1 317 ? -51.708 24.518 14.303 1.00 52.88 303 TRP A N 1
ATOM 2078 C CA . TRP A 1 317 ? -51.685 25.384 15.472 1.00 57.74 303 TRP A CA 1
ATOM 2079 C C . TRP A 1 317 ? -51.459 24.621 16.767 1.00 61.56 303 TRP A C 1
ATOM 2080 O O . TRP A 1 317 ? -51.484 23.404 16.786 1.00 57.49 303 TRP A O 1
ATOM 2091 N N . ILE A 1 318 ? -51.218 25.363 17.840 1.00 60.64 304 ILE A N 1
ATOM 2092 C CA . ILE A 1 318 ? -50.917 24.806 19.142 1.00 59.49 304 ILE A CA 1
ATOM 2093 C C . ILE A 1 318 ? -51.896 25.378 20.141 1.00 58.30 304 ILE A C 1
ATOM 2094 O O . ILE A 1 318 ? -52.157 26.588 20.165 1.00 55.70 304 ILE A O 1
ATOM 2099 N N . ASP A 1 319 ? -52.507 24.478 20.894 1.00 58.22 305 ASP A N 1
ATOM 2100 C CA . ASP A 1 319 ? -53.442 24.848 21.936 1.00 57.73 305 ASP A CA 1
ATOM 2101 C C . ASP A 1 319 ? -52.823 24.367 23.236 1.00 58.46 305 ASP A C 1
ATOM 2102 O O . ASP A 1 319 ? -52.703 23.171 23.459 1.00 67.66 305 ASP A O 1
ATOM 2107 N N . LEU A 1 320 ? -52.423 25.300 24.092 1.00 60.44 306 LEU A N 1
ATOM 2108 C CA . LEU A 1 320 ? -51.661 24.969 25.290 1.00 65.30 306 LEU A CA 1
ATOM 2109 C C . LEU A 1 320 ? -52.319 25.488 26.547 1.00 61.67 306 LEU A C 1
ATOM 2110 O O . LEU A 1 320 ? -52.813 26.616 26.591 1.00 61.41 306 LEU A O 1
ATOM 2115 N N . ARG A 1 321 ? -52.300 24.648 27.572 1.00 63.33 307 ARG A N 1
ATOM 2116 C CA . ARG A 1 321 ? -52.914 24.964 28.841 1.00 66.02 307 ARG A CA 1
ATOM 2117 C C . ARG A 1 321 ? -51.948 24.637 29.974 1.00 70.28 307 ARG A C 1
ATOM 2118 O O . ARG A 1 321 ? -51.435 23.507 30.075 1.00 72.81 307 ARG A O 1
ATOM 2126 N N . ASN A 1 322 ? -51.692 25.642 30.808 1.00 73.87 308 ASN A N 1
ATOM 2127 C CA . ASN A 1 322 ? -50.824 25.508 31.979 1.00 61.35 308 ASN A CA 1
ATOM 2128 C C . ASN A 1 322 ? -51.547 25.965 33.241 1.00 72.81 308 ASN A C 1
ATOM 2129 O O . ASN A 1 322 ? -52.080 27.073 33.290 1.00 82.50 308 ASN A O 1
ATOM 2134 N N . LYS A 1 323 ? -51.617 25.090 34.236 1.00 71.46 309 LYS A N 1
ATOM 2135 C CA . LYS A 1 323 ? -52.244 25.426 35.512 1.00 73.95 309 LYS A CA 1
ATOM 2136 C C . LYS A 1 323 ? -51.215 25.283 36.615 1.00 78.58 309 LYS A C 1
ATOM 2137 O O . LYS A 1 323 ? -50.503 24.288 36.672 1.00 81.90 309 LYS A O 1
ATOM 2143 N N . ARG A 1 324 ? -51.157 26.254 37.515 1.00 76.62 310 ARG A N 1
ATOM 2144 C CA . ARG A 1 324 ? -50.048 26.321 38.450 1.00 74.16 310 ARG A CA 1
ATOM 2145 C C . ARG A 1 324 ? -50.527 26.564 39.870 1.00 74.38 310 ARG A C 1
ATOM 2146 O O . ARG A 1 324 ? -51.362 27.427 40.109 1.00 78.56 310 ARG A O 1
ATOM 2154 N N . TYR A 1 325 ? -50.029 25.764 40.804 1.00 76.22 311 TYR A N 1
ATOM 2155 C CA . TYR A 1 325 ? -50.310 25.977 42.215 1.00 79.60 311 TYR A CA 1
ATOM 2156 C C . TYR A 1 325 ? -48.973 26.143 42.949 1.00 81.45 311 TYR A C 1
ATOM 2157 O O . TYR A 1 325 ? -48.112 25.270 42.887 1.00 76.84 311 TYR A O 1
ATOM 2166 N N . GLU A 1 326 ? -48.790 27.239 43.668 1.00 81.59 312 GLU A N 1
ATOM 2167 C CA . GLU A 1 326 ? -47.522 27.398 44.360 1.00 81.53 312 GLU A CA 1
ATOM 2168 C C . GLU A 1 326 ? -47.648 28.034 45.729 1.00 87.23 312 GLU A C 1
ATOM 2169 O O . GLU A 1 326 ? -48.659 28.643 46.072 1.00 86.35 312 GLU A O 1
ATOM 2175 N N . LEU A 1 327 ? -46.586 27.880 46.500 1.00 86.84 313 LEU A N 1
ATOM 2176 C CA . LEU A 1 327 ? -46.490 28.441 47.826 1.00 87.25 313 LEU A CA 1
ATOM 2177 C C . LEU A 1 327 ? -45.080 28.981 47.979 1.00 84.48 313 LEU A C 1
ATOM 2178 O O . LEU A 1 327 ? -44.105 28.274 47.722 1.00 83.84 313 LEU A O 1
ATOM 2183 N N . ARG A 1 328 ? -44.983 30.226 48.429 1.00 81.49 314 ARG A N 1
ATOM 2184 C CA . ARG A 1 328 ? -43.700 30.844 48.690 1.00 85.39 314 ARG A CA 1
ATOM 2185 C C . ARG A 1 328 ? -43.662 31.254 50.143 1.00 92.31 314 ARG A C 1
ATOM 2186 O O . ARG A 1 328 ? -44.702 31.599 50.731 1.00 92.91 314 ARG A O 1
ATOM 2194 N N . ALA A 1 329 ? -42.461 31.248 50.712 1.00 87.17 315 ALA A N 1
ATOM 2195 C CA . ALA A 1 329 ? -42.296 31.670 52.094 1.00 86.95 315 ALA A CA 1
ATOM 2196 C C . ALA A 1 329 ? -40.886 32.161 52.337 1.00 91.05 315 ALA A C 1
ATOM 2197 O O . ALA A 1 329 ? -39.932 31.676 51.732 1.00 94.36 315 ALA A O 1
ATOM 2199 N N . GLU A 1 330 ? -40.760 33.118 53.247 1.00 100.78 316 GLU A N 1
ATOM 2200 C CA . GLU A 1 330 ? -39.470 33.712 53.530 1.00 105.13 316 GLU A CA 1
ATOM 2201 C C . GLU A 1 330 ? -39.533 34.501 54.833 1.00 111.59 316 GLU A C 1
ATOM 2202 O O . GLU A 1 330 ? -40.067 35.613 54.851 1.00 115.89 316 GLU A O 1
ATOM 2208 N N . TRP A 1 331 ? -39.078 33.896 55.935 1.00 114.52 317 TRP A N 1
ATOM 2209 C CA . TRP A 1 331 ? -38.930 34.659 57.184 1.00 123.23 317 TRP A CA 1
ATOM 2210 C C . TRP A 1 331 ? -37.476 34.920 57.591 1.00 124.04 317 TRP A C 1
ATOM 2211 O O . TRP A 1 331 ? -36.554 34.184 57.212 1.00 116.88 317 TRP A O 1
ATOM 2222 N N . LYS A 1 332 ? -37.302 35.980 58.378 1.00 134.13 318 LYS A N 1
ATOM 2223 C CA . LYS A 1 332 ? -36.008 36.631 58.565 1.00 138.09 318 LYS A CA 1
ATOM 2224 C C . LYS A 1 332 ? -35.212 36.305 59.829 1.00 133.85 318 LYS A C 1
ATOM 2225 O O . LYS A 1 332 ? -34.300 37.049 60.175 1.00 135.73 318 LYS A O 1
ATOM 2231 N N . GLN A 1 333 ? -35.554 35.216 60.511 1.00 129.93 319 GLN A N 1
ATOM 2232 C CA . GLN A 1 333 ? -34.766 34.715 61.642 1.00 126.48 319 GLN A CA 1
ATOM 2233 C C . GLN A 1 333 ? -35.312 33.372 62.083 1.00 127.29 319 GLN A C 1
ATOM 2234 O O . GLN A 1 333 ? -35.823 33.251 63.191 1.00 135.17 319 GLN A O 1
ATOM 2240 N N . PRO A 1 334 ? -35.169 32.350 61.228 1.00 121.72 320 PRO A N 1
ATOM 2241 C CA . PRO A 1 334 ? -35.820 31.051 61.428 1.00 120.51 320 PRO A CA 1
ATOM 2242 C C . PRO A 1 334 ? -35.524 30.479 62.803 1.00 124.42 320 PRO A C 1
ATOM 2243 O O . PRO A 1 334 ? -36.420 30.343 63.636 1.00 129.22 320 PRO A O 1
ATOM 2247 N N . PHE A 1 335 ? -34.259 30.172 63.036 1.00 127.92 321 PHE A N 1
ATOM 2248 C CA . PHE A 1 335 ? -33.823 29.587 64.291 1.00 131.57 321 PHE A CA 1
ATOM 2249 C C . PHE A 1 335 ? -32.301 29.781 64.418 1.00 130.25 321 PHE A C 1
ATOM 2250 O O . PHE A 1 335 ? -31.646 30.077 63.420 1.00 127.00 321 PHE A O 1
ATOM 2258 N N . PRO A 1 336 ? -31.735 29.630 65.635 1.00 132.62 322 PRO A N 1
ATOM 2259 C CA . PRO A 1 336 ? -30.450 30.307 65.872 1.00 130.08 322 PRO A CA 1
ATOM 2260 C C . PRO A 1 336 ? -29.275 29.813 65.030 1.00 125.60 322 PRO A C 1
ATOM 2261 O O . PRO A 1 336 ? -29.062 28.611 64.880 1.00 129.00 322 PRO A O 1
ATOM 2265 N N . GLY A 1 337 ? -28.536 30.765 64.468 1.00 115.81 323 GLY A N 1
ATOM 2266 C CA . GLY A 1 337 ? -27.396 30.469 63.620 1.00 110.06 323 GLY A CA 1
ATOM 2267 C C . GLY A 1 337 ? -27.658 30.820 62.166 1.00 110.13 323 GLY A C 1
ATOM 2268 O O . GLY A 1 337 ? -26.748 30.778 61.333 1.00 111.49 323 GLY A O 1
ATOM 2269 N N . PHE A 1 338 ? -28.896 31.208 61.871 1.00 104.47 324 PHE A N 1
ATOM 2270 C CA . PHE A 1 338 ? -29.293 31.491 60.500 1.00 104.47 324 PHE A CA 1
ATOM 2271 C C . PHE A 1 338 ? -30.043 32.808 60.411 1.00 103.25 324 PHE A C 1
ATOM 2272 O O . PHE A 1 338 ? -30.871 33.129 61.262 1.00 104.47 324 PHE A O 1
ATOM 2280 N N . GLU A 1 339 ? -29.768 33.556 59.354 1.00 104.77 325 GLU A N 1
ATOM 2281 C CA . GLU A 1 339 ? -30.332 34.883 59.205 1.00 105.39 325 GLU A CA 1
ATOM 2282 C C . GLU A 1 339 ? -31.598 34.875 58.357 1.00 104.48 325 GLU A C 1
ATOM 2283 O O . GLU A 1 339 ? -32.466 35.730 58.525 1.00 106.26 325 GLU A O 1
ATOM 2289 N N . ALA A 1 340 ? -31.727 33.914 57.452 1.00 100.63 326 ALA A N 1
ATOM 2290 C CA . ALA A 1 340 ? -32.923 33.920 56.617 1.00 96.75 326 ALA A CA 1
ATOM 2291 C C . ALA A 1 340 ? -33.335 32.530 56.183 1.00 90.85 326 ALA A C 1
ATOM 2292 O O . ALA A 1 340 ? -32.509 31.624 56.092 1.00 94.07 326 ALA A O 1
ATOM 2294 N N . LEU A 1 341 ? -34.627 32.370 55.916 1.00 87.24 327 LEU A N 1
ATOM 2295 C CA . LEU A 1 341 ? -35.142 31.087 55.468 1.00 87.34 327 LEU A CA 1
ATOM 2296 C C . LEU A 1 341 ? -36.182 31.352 54.392 1.00 83.59 327 LEU A C 1
ATOM 2297 O O . LEU A 1 341 ? -37.070 32.191 54.562 1.00 82.21 327 LEU A O 1
ATOM 2302 N N . ARG A 1 342 ? -36.052 30.625 53.288 1.00 91.62 328 ARG A N 1
ATOM 2303 C CA . ARG A 1 342 ? -36.910 30.787 52.123 1.00 85.16 328 ARG A CA 1
ATOM 2304 C C . ARG A 1 342 ? -37.290 29.429 51.578 1.00 83.77 328 ARG A C 1
ATOM 2305 O O . ARG A 1 342 ? -36.427 28.646 51.188 1.00 85.98 328 ARG A O 1
ATOM 2313 N N . VAL A 1 343 ? -38.583 29.134 51.574 1.00 94.54 329 VAL A N 1
ATOM 2314 C CA . VAL A 1 343 ? -39.039 27.881 51.005 1.00 96.03 329 VAL A CA 1
ATOM 2315 C C . VAL A 1 343 ? -39.979 28.132 49.838 1.00 92.97 329 VAL A C 1
ATOM 2316 O O . VAL A 1 343 ? -40.509 29.238 49.655 1.00 96.78 329 VAL A O 1
ATOM 2320 N N . HIS A 1 344 ? -40.215 27.069 49.082 1.00 89.04 330 HIS A N 1
ATOM 2321 C CA . HIS A 1 344 ? -40.932 27.167 47.824 1.00 80.88 330 HIS A CA 1
ATOM 2322 C C . HIS A 1 344 ? -41.458 25.798 47.438 1.00 75.67 330 HIS A C 1
ATOM 2323 O O . HIS A 1 344 ? -40.689 24.847 47.296 1.00 86.65 330 HIS A O 1
ATOM 2330 N N . LEU A 1 345 ? -42.779 25.701 47.316 1.00 74.93 331 LEU A N 1
ATOM 2331 C CA . LEU A 1 345 ? -43.436 24.486 46.847 1.00 77.07 331 LEU A CA 1
ATOM 2332 C C . LEU A 1 345 ? -44.224 24.792 45.588 1.00 84.31 331 LEU A C 1
ATOM 2333 O O . LEU A 1 345 ? -44.804 25.865 45.448 1.00 88.73 331 LEU A O 1
ATOM 2338 N N . ASN A 1 346 ? -44.236 23.848 44.659 1.00 86.69 332 ASN A N 1
ATOM 2339 C CA . ASN A 1 346 ? -44.862 24.092 43.376 1.00 77.48 332 ASN A CA 1
ATOM 2340 C C . ASN A 1 346 ? -45.401 22.823 42.734 1.00 79.89 332 ASN A C 1
ATOM 2341 O O . ASN A 1 346 ? -44.759 21.774 42.753 1.00 81.71 332 ASN A O 1
ATOM 2346 N N . ARG A 1 347 ? -46.607 22.920 42.196 1.00 74.59 333 ARG A N 1
ATOM 2347 C CA . ARG A 1 347 ? -47.145 21.877 41.347 1.00 78.33 333 ARG A CA 1
ATOM 2348 C C . ARG A 1 347 ? -47.689 22.508 40.079 1.00 77.28 333 ARG A C 1
ATOM 2349 O O . ARG A 1 347 ? -48.483 23.440 40.125 1.00 70.71 333 ARG A O 1
ATOM 2357 N N . ASN A 1 348 ? -47.245 21.988 38.946 1.00 77.99 334 ASN A N 1
ATOM 2358 C CA . ASN A 1 348 ? -47.545 22.566 37.651 1.00 72.46 334 ASN A CA 1
ATOM 2359 C C . ASN A 1 348 ? -48.075 21.515 36.680 1.00 71.01 334 ASN A C 1
ATOM 2360 O O . ASN A 1 348 ? -47.447 20.487 36.454 1.00 67.91 334 ASN A O 1
ATOM 2365 N N . ASP A 1 349 ? -49.265 21.770 36.160 1.00 72.14 335 ASP A N 1
ATOM 2366 C CA . ASP A 1 349 ? -49.918 20.929 35.172 1.00 69.61 335 ASP A CA 1
ATOM 2367 C C . ASP A 1 349 ? -49.708 21.567 33.823 1.00 66.70 335 ASP A C 1
ATOM 2368 O O . ASP A 1 349 ? -50.327 22.592 33.515 1.00 64.30 335 ASP A O 1
ATOM 2373 N N . TYR A 1 350 ? -48.857 20.965 32.999 1.00 61.12 336 TYR A N 1
ATOM 2374 C CA . TYR A 1 350 ? -48.642 21.513 31.666 1.00 57.53 336 TYR A CA 1
ATOM 2375 C C . TYR A 1 350 ? -49.108 20.521 30.610 1.00 63.37 336 TYR A C 1
ATOM 2376 O O . TYR A 1 350 ? -48.850 19.314 30.712 1.00 67.13 336 TYR A O 1
ATOM 2385 N N . ARG A 1 351 ? -49.778 21.040 29.585 1.00 62.86 337 ARG A N 1
ATOM 2386 C CA . ARG A 1 351 ? -50.059 20.226 28.402 1.00 58.27 337 ARG A CA 1
ATOM 2387 C C . ARG A 1 351 ? -50.292 21.078 27.168 1.00 59.43 337 ARG A C 1
ATOM 2388 O O . ARG A 1 351 ? -50.695 22.235 27.265 1.00 72.40 337 ARG A O 1
ATOM 2396 N N . HIS A 1 352 ? -50.043 20.503 26.000 1.00 56.85 338 HIS A N 1
ATOM 2397 C CA . HIS A 1 352 ? -50.365 21.208 24.771 1.00 58.21 338 HIS A CA 1
ATOM 2398 C C . HIS A 1 352 ? -50.644 20.241 23.633 1.00 61.55 338 HIS A C 1
ATOM 2399 O O . HIS A 1 352 ? -50.033 19.179 23.544 1.00 66.09 338 HIS A O 1
ATOM 2406 N N . ASP A 1 353 ? -51.613 20.596 22.803 1.00 62.37 339 ASP A N 1
ATOM 2407 C CA . ASP A 1 353 ? -51.931 19.825 21.627 1.00 58.00 339 ASP A CA 1
ATOM 2408 C C . ASP A 1 353 ? -51.392 20.534 20.403 1.00 60.73 339 ASP A C 1
ATOM 2409 O O . ASP A 1 353 ? -51.575 21.750 20.231 1.00 63.91 339 ASP A O 1
ATOM 2414 N N . GLU A 1 354 ? -50.694 19.766 19.572 1.00 61.41 340 GLU A N 1
ATOM 2415 C CA . GLU A 1 354 ? -50.284 20.219 18.255 1.00 55.76 340 GLU A CA 1
ATOM 2416 C C . GLU A 1 354 ? -51.330 19.701 17.321 1.00 57.59 340 GLU A C 1
ATOM 2417 O O . GLU A 1 354 ? -51.522 18.489 17.187 1.00 68.91 340 GLU A O 1
ATOM 2423 N N . LYS A 1 355 ? -52.015 20.639 16.695 1.00 61.56 341 LYS A N 1
ATOM 2424 C CA . LYS A 1 355 ? -53.244 20.379 15.977 1.00 67.69 341 LYS A CA 1
ATOM 2425 C C . LYS A 1 355 ? -53.245 20.809 14.510 1.00 65.33 341 LYS A C 1
ATOM 2426 O O . LYS A 1 355 ? -52.487 21.700 14.107 1.00 72.60 341 LYS A O 1
ATOM 2432 N N . ALA A 1 356 ? -54.103 20.152 13.731 1.00 57.05 342 ALA A N 1
ATOM 2433 C CA . ALA A 1 356 ? -54.442 20.546 12.362 1.00 62.78 342 ALA A CA 1
ATOM 2434 C C . ALA A 1 356 ? -55.963 20.719 12.292 1.00 70.70 342 ALA A C 1
ATOM 2435 O O . ALA A 1 356 ? -56.710 19.745 12.405 1.00 73.62 342 ALA A O 1
ATOM 2437 N N . GLY A 1 357 ? -56.427 21.955 12.133 1.00 69.67 343 GLY A N 1
ATOM 2438 C CA . GLY A 1 357 ? -57.845 22.251 12.262 1.00 69.54 343 GLY A CA 1
ATOM 2439 C C . GLY A 1 357 ? -58.360 21.900 13.651 1.00 75.21 343 GLY A C 1
ATOM 2440 O O . GLY A 1 357 ? -57.810 22.353 14.655 1.00 77.55 343 GLY A O 1
ATOM 2441 N N . ASP A 1 358 ? -59.387 21.059 13.719 1.00 79.35 344 ASP A N 1
ATOM 2442 C CA . ASP A 1 358 ? -59.925 20.644 15.005 1.00 79.91 344 ASP A CA 1
ATOM 2443 C C . ASP A 1 358 ? -59.339 19.297 15.378 1.00 74.42 344 ASP A C 1
ATOM 2444 O O . ASP A 1 358 ? -59.723 18.696 16.380 1.00 71.79 344 ASP A O 1
ATOM 2449 N N . ALA A 1 359 ? -58.366 18.854 14.592 1.00 71.97 345 ALA A N 1
ATOM 2450 C CA . ALA A 1 359 ? -57.766 17.544 14.794 1.00 73.68 345 ALA A CA 1
ATOM 2451 C C . ALA A 1 359 ? -56.429 17.664 15.506 1.00 76.68 345 ALA A C 1
ATOM 2452 O O . ALA A 1 359 ? -55.606 18.506 15.164 1.00 76.52 345 ALA A O 1
ATOM 2454 N N . VAL A 1 360 ? -56.218 16.810 16.498 1.00 72.29 346 VAL A N 1
ATOM 2455 C CA . VAL A 1 360 ? -54.954 16.761 17.205 1.00 70.21 346 VAL A CA 1
ATOM 2456 C C . VAL A 1 360 ? -53.998 15.790 16.542 1.00 69.79 346 VAL A C 1
ATOM 2457 O O . VAL A 1 360 ? -54.373 14.670 16.220 1.00 71.79 346 VAL A O 1
ATOM 2461 N N . GLU A 1 361 ? -52.764 16.228 16.320 1.00 74.79 347 GLU A N 1
ATOM 2462 C CA . GLU A 1 361 ? -51.738 15.352 15.789 1.00 63.16 347 GLU A CA 1
ATOM 2463 C C . GLU A 1 361 ? -50.800 14.894 16.900 1.00 67.52 347 GLU A C 1
ATOM 2464 O O . GLU A 1 361 ? -50.418 13.727 16.947 1.00 68.27 347 GLU A O 1
ATOM 2470 N N . ASN A 1 362 ? -50.463 15.795 17.822 1.00 64.38 348 ASN A N 1
ATOM 2471 C CA . ASN A 1 362 ? -49.542 15.430 18.900 1.00 65.33 348 ASN A CA 1
ATOM 2472 C C . ASN A 1 362 ? -49.973 15.911 20.281 1.00 70.85 348 ASN A C 1
ATOM 2473 O O . ASN A 1 362 ? -50.373 17.054 20.459 1.00 74.05 348 ASN A O 1
ATOM 2478 N N . PHE A 1 363 ? -49.892 15.012 21.251 1.00 68.40 349 PHE A N 1
ATOM 2479 C CA . PHE A 1 363 ? -50.169 15.329 22.638 1.00 61.47 349 PHE A CA 1
ATOM 2480 C C . PHE A 1 363 ? -48.865 15.500 23.417 1.00 66.65 349 PHE A C 1
ATOM 2481 O O . PHE A 1 363 ? -48.011 14.606 23.447 1.00 67.86 349 PHE A O 1
ATOM 2489 N N . PHE A 1 364 ? -48.707 16.667 24.029 1.00 62.95 350 PHE A N 1
ATOM 2490 C CA . PHE A 1 364 ? -47.553 16.936 24.873 1.00 60.31 350 PHE A CA 1
ATOM 2491 C C . PHE A 1 364 ? -48.022 17.099 26.300 1.00 66.20 350 PHE A C 1
ATOM 2492 O O . PHE A 1 364 ? -48.992 17.808 26.574 1.00 68.94 350 PHE A O 1
ATOM 2500 N N . ASN A 1 365 ? -47.309 16.477 27.223 1.00 69.36 351 ASN A N 1
ATOM 2501 C CA . ASN A 1 365 ? -47.716 16.550 28.608 1.00 66.44 351 ASN A CA 1
ATOM 2502 C C . ASN A 1 365 ? -46.528 16.585 29.546 1.00 58.60 351 ASN A C 1
ATOM 2503 O O . ASN A 1 365 ? -45.546 15.879 29.346 1.00 67.71 351 ASN A O 1
ATOM 2508 N N . ASN A 1 366 ? -46.649 17.398 30.590 1.00 65.48 352 ASN A N 1
ATOM 2509 C CA . ASN A 1 366 ? -45.588 17.563 31.575 1.00 60.72 352 ASN A CA 1
ATOM 2510 C C . ASN A 1 366 ? -46.163 17.957 32.927 1.00 70.02 352 ASN A C 1
ATOM 2511 O O . ASN A 1 366 ? -46.601 19.093 33.129 1.00 74.92 352 ASN A O 1
ATOM 2516 N N . GLN A 1 367 ? -46.201 16.994 33.837 1.00 70.50 353 GLN A N 1
ATOM 2517 C CA . GLN A 1 367 ? -46.616 17.250 35.202 1.00 71.82 353 GLN A CA 1
ATOM 2518 C C . GLN A 1 367 ? -45.365 17.434 36.055 1.00 73.69 353 GLN A C 1
ATOM 2519 O O . GLN A 1 367 ? -44.483 16.575 36.075 1.00 78.42 353 GLN A O 1
ATOM 2525 N N . THR A 1 368 ? -45.317 18.540 36.787 1.00 68.66 354 THR A N 1
ATOM 2526 C CA . THR A 1 368 ? -44.128 18.939 37.525 1.00 76.22 354 THR A CA 1
ATOM 2527 C C . THR A 1 368 ? -44.442 19.201 38.977 1.00 79.08 354 THR A C 1
ATOM 2528 O O . THR A 1 368 ? -45.405 19.883 39.294 1.00 78.32 354 THR A O 1
ATOM 2532 N N . GLN A 1 369 ? -43.637 18.647 39.868 1.00 79.97 355 GLN A N 1
ATOM 2533 C CA . GLN A 1 369 ? -43.681 19.090 41.249 1.00 83.79 355 GLN A CA 1
ATOM 2534 C C . GLN A 1 369 ? -42.279 19.455 41.699 1.00 81.79 355 GLN A C 1
ATOM 2535 O O . GLN A 1 369 ? -41.328 18.725 41.442 1.00 82.34 355 GLN A O 1
ATOM 2541 N N . ASN A 1 370 ? -42.149 20.598 42.358 1.00 81.08 356 ASN A N 1
ATOM 2542 C CA . ASN A 1 370 ? -40.841 21.108 42.732 1.00 77.11 356 ASN A CA 1
ATOM 2543 C C . ASN A 1 370 ? -40.847 21.696 44.141 1.00 85.59 356 ASN A C 1
ATOM 2544 O O . ASN A 1 370 ? -41.713 22.499 44.484 1.00 85.96 356 ASN A O 1
ATOM 2549 N N . ALA A 1 371 ? -39.853 21.327 44.938 1.00 82.47 357 ALA A N 1
ATOM 2550 C CA . ALA A 1 371 ? -39.746 21.825 46.302 1.00 75.37 357 ALA A CA 1
ATOM 2551 C C . ALA A 1 371 ? -38.324 22.271 46.551 1.00 77.77 357 ALA A C 1
ATOM 2552 O O . ALA A 1 371 ? -37.381 21.556 46.224 1.00 75.98 357 ALA A O 1
ATOM 2554 N N . ARG A 1 372 ? -38.163 23.444 47.149 1.00 77.75 358 ARG A N 1
ATOM 2555 C CA . ARG A 1 372 ? -36.827 23.908 47.494 1.00 80.83 358 ARG A CA 1
ATOM 2556 C C . ARG A 1 372 ? -36.803 24.666 48.812 1.00 88.01 358 ARG A C 1
ATOM 2557 O O . ARG A 1 372 ? -37.680 25.500 49.098 1.00 87.41 358 ARG A O 1
ATOM 2565 N N . ILE A 1 373 ? -35.784 24.349 49.606 1.00 90.52 359 ILE A N 1
ATOM 2566 C CA . ILE A 1 373 ? -35.561 24.970 50.903 1.00 91.44 359 ILE A CA 1
ATOM 2567 C C . ILE A 1 373 ? -34.167 25.567 50.958 1.00 93.62 359 ILE A C 1
ATOM 2568 O O . ILE A 1 373 ? -33.176 24.845 50.818 1.00 95.27 359 ILE A O 1
ATOM 2573 N N . GLU A 1 374 ? -34.089 26.877 51.166 1.00 85.96 360 GLU A N 1
ATOM 2574 C CA . GLU A 1 374 ? -32.806 27.560 51.256 1.00 83.04 360 GLU A CA 1
ATOM 2575 C C . GLU A 1 374 ? -32.705 28.341 52.550 1.00 94.62 360 GLU A C 1
ATOM 2576 O O . GLU A 1 374 ? -33.623 29.081 52.907 1.00 94.17 360 GLU A O 1
ATOM 2582 N N . LEU A 1 375 ? -31.594 28.188 53.259 1.00 87.99 361 LEU A N 1
ATOM 2583 C CA . LEU A 1 375 ? -31.343 29.060 54.398 1.00 94.61 361 LEU A CA 1
ATOM 2584 C C . LEU A 1 375 ? -29.995 29.760 54.334 1.00 100.41 361 LEU A C 1
ATOM 2585 O O . LEU A 1 375 ? -28.976 29.189 53.926 1.00 104.13 361 LEU A O 1
ATOM 2590 N N . ARG A 1 376 ? -30.026 31.018 54.751 1.00 97.02 362 ARG A N 1
ATOM 2591 C CA . ARG A 1 376 ? -28.870 31.889 54.771 1.00 94.79 362 ARG A CA 1
ATOM 2592 C C . ARG A 1 376 ? -28.373 31.990 56.203 1.00 95.20 362 ARG A C 1
ATOM 2593 O O . ARG A 1 376 ? -29.087 32.504 57.082 1.00 93.93 362 ARG A O 1
ATOM 2601 N N . HIS A 1 377 ? -27.158 31.491 56.432 1.00 94.49 363 HIS A N 1
ATOM 2602 C CA . HIS A 1 377 ? -26.566 31.506 57.771 1.00 104.02 363 HIS A CA 1
ATOM 2603 C C . HIS A 1 377 ? -26.136 32.899 58.204 1.00 104.76 363 HIS A C 1
ATOM 2604 O O . HIS A 1 377 ? -25.777 33.734 57.371 1.00 102.34 363 HIS A O 1
ATOM 2611 N N . GLN A 1 378 ? -26.158 33.141 59.509 1.00 106.81 364 GLN A N 1
ATOM 2612 C CA . GLN A 1 378 ? -25.644 34.393 60.034 1.00 114.47 364 GLN A CA 1
ATOM 2613 C C . GLN A 1 378 ? -24.152 34.430 59.761 1.00 116.08 364 GLN A C 1
ATOM 2614 O O . GLN A 1 378 ? -23.486 33.396 59.826 1.00 115.52 364 GLN A O 1
ATOM 2620 N N . PRO A 1 379 ? -23.621 35.621 59.456 1.00 113.39 365 PRO A N 1
ATOM 2621 C CA . PRO A 1 379 ? -22.213 35.740 59.064 1.00 107.18 365 PRO A CA 1
ATOM 2622 C C . PRO A 1 379 ? -21.291 35.156 60.134 1.00 108.68 365 PRO A C 1
ATOM 2623 O O . PRO A 1 379 ? -21.496 35.392 61.325 1.00 110.03 365 PRO A O 1
ATOM 2627 N N . ILE A 1 380 ? -20.303 34.378 59.704 1.00 112.74 366 ILE A N 1
ATOM 2628 C CA . ILE A 1 380 ? -19.335 33.779 60.615 1.00 118.00 366 ILE A CA 1
ATOM 2629 C C . ILE A 1 380 ? -18.156 34.707 60.859 1.00 123.13 366 ILE A C 1
ATOM 2630 O O . ILE A 1 380 ? -17.811 34.999 62.002 1.00 135.94 366 ILE A O 1
ATOM 2635 N N . GLY A 1 381 ? -17.554 35.178 59.775 1.00 111.52 367 GLY A N 1
ATOM 2636 C CA . GLY A 1 381 ? -16.406 36.057 59.854 1.00 111.03 367 GLY A CA 1
ATOM 2637 C C . GLY A 1 381 ? -16.177 36.685 58.500 1.00 118.00 367 GLY A C 1
ATOM 2638 O O . GLY A 1 381 ? -15.256 36.314 57.772 1.00 118.85 367 GLY A O 1
ATOM 2639 N N . ARG A 1 382 ? -17.043 37.631 58.157 1.00 125.36 368 ARG A N 1
ATOM 2640 C CA . ARG A 1 382 ? -17.013 38.297 56.853 1.00 130.78 368 ARG A CA 1
ATOM 2641 C C . ARG A 1 382 ? -17.137 37.305 55.676 1.00 116.33 368 ARG A C 1
ATOM 2642 O O . ARG A 1 382 ? -16.825 37.622 54.525 1.00 108.49 368 ARG A O 1
ATOM 2650 N N . LEU A 1 383 ? -17.609 36.103 55.992 1.00 113.14 369 LEU A N 1
ATOM 2651 C CA . LEU A 1 383 ? -18.045 35.145 54.992 1.00 115.54 369 LEU A CA 1
ATOM 2652 C C . LEU A 1 383 ? -19.505 34.758 55.263 1.00 108.42 369 LEU A C 1
ATOM 2653 O O . LEU A 1 383 ? -19.871 34.388 56.380 1.00 109.69 369 LEU A O 1
ATOM 2658 N N . LYS A 1 384 ? -20.334 34.881 54.233 1.00 100.24 370 LYS A N 1
ATOM 2659 C CA . LYS A 1 384 ? -21.767 34.659 54.323 1.00 89.06 370 LYS A CA 1
ATOM 2660 C C . LYS A 1 384 ? -22.097 33.469 53.449 1.00 93.57 370 LYS A C 1
ATOM 2661 O O . LYS A 1 384 ? -21.311 33.111 52.578 1.00 100.03 370 LYS A O 1
ATOM 2667 N N . GLY A 1 385 ? -23.255 32.855 53.661 1.00 90.46 371 GLY A N 1
ATOM 2668 C CA . GLY A 1 385 ? -23.617 31.705 52.855 1.00 91.54 371 GLY A CA 1
ATOM 2669 C C . GLY A 1 385 ? -25.077 31.296 52.851 1.00 98.02 371 GLY A C 1
ATOM 2670 O O . GLY A 1 385 ? -25.798 31.445 53.845 1.00 97.29 371 GLY A O 1
ATOM 2671 N N . SER A 1 386 ? -25.508 30.775 51.705 1.00 94.02 372 SER A N 1
ATOM 2672 C CA . SER A 1 386 ? -26.843 30.214 51.564 1.00 98.30 372 SER A CA 1
ATOM 2673 C C . SER A 1 386 ? -26.723 28.783 51.097 1.00 89.16 372 SER A C 1
ATOM 2674 O O . SER A 1 386 ? -26.094 28.501 50.079 1.00 83.61 372 SER A O 1
ATOM 2677 N N . TRP A 1 387 ? -27.330 27.879 51.849 1.00 85.61 373 TRP A N 1
ATOM 2678 C CA . TRP A 1 387 ? -27.337 26.477 51.470 1.00 81.05 373 TRP A CA 1
ATOM 2679 C C . TRP A 1 387 ? -28.760 25.974 51.293 1.00 84.27 373 TRP A C 1
ATOM 2680 O O . TRP A 1 387 ? -29.676 26.391 52.001 1.00 82.22 373 TRP A O 1
ATOM 2691 N N . GLY A 1 388 ? -28.946 25.092 50.321 1.00 87.49 374 GLY A N 1
ATOM 2692 C CA . GLY A 1 388 ? -30.276 24.611 50.025 1.00 87.22 374 GLY A CA 1
ATOM 2693 C C . GLY A 1 388 ? -30.376 23.196 49.504 1.00 86.53 374 GLY A C 1
ATOM 2694 O O . GLY A 1 388 ? -29.388 22.572 49.091 1.00 91.17 374 GLY A O 1
ATOM 2695 N N . VAL A 1 389 ? -31.599 22.688 49.542 1.00 91.15 375 VAL A N 1
ATOM 2696 C CA . VAL A 1 389 ? -31.907 21.385 48.984 1.00 88.90 375 VAL A CA 1
ATOM 2697 C C . VAL A 1 389 ? -33.117 21.523 48.069 1.00 78.54 375 VAL A C 1
ATOM 2698 O O . VAL A 1 389 ? -33.980 22.379 48.294 1.00 78.91 375 VAL A O 1
ATOM 2702 N N . GLN A 1 390 ? -33.151 20.714 47.014 1.00 79.31 376 GLN A N 1
ATOM 2703 C CA . GLN A 1 390 ? -34.235 20.753 46.049 1.00 70.09 376 GLN A CA 1
ATOM 2704 C C . GLN A 1 390 ? -34.650 19.361 45.619 1.00 71.89 376 GLN A C 1
ATOM 2705 O O . GLN A 1 390 ? -33.811 18.516 45.324 1.00 74.83 376 GLN A O 1
ATOM 2711 N N . TYR A 1 391 ? -35.959 19.138 45.579 1.00 74.40 377 TYR A N 1
ATOM 2712 C CA . TYR A 1 391 ? -36.535 17.932 45.004 1.00 72.73 377 TYR A CA 1
ATOM 2713 C C . TYR A 1 391 ? -37.352 18.323 43.787 1.00 79.98 377 TYR A C 1
ATOM 2714 O O . TYR A 1 391 ? -38.205 19.205 43.861 1.00 81.08 377 TYR A O 1
ATOM 2723 N N . LEU A 1 392 ? -37.084 17.676 42.658 1.00 77.83 378 LEU A N 1
ATOM 2724 C CA . LEU A 1 392 ? -37.788 18.018 41.430 1.00 72.56 378 LEU A CA 1
ATOM 2725 C C . LEU A 1 392 ? -38.268 16.771 40.705 1.00 74.81 378 LEU A C 1
ATOM 2726 O O . LEU A 1 392 ? -37.470 15.939 40.313 1.00 78.20 378 LEU A O 1
ATOM 2731 N N . GLN A 1 393 ? -39.577 16.634 40.539 1.00 74.26 379 GLN A N 1
ATOM 2732 C CA . GLN A 1 393 ? -40.115 15.503 39.791 1.00 75.77 379 GLN A CA 1
ATOM 2733 C C . GLN A 1 393 ? -40.844 15.984 38.541 1.00 72.21 379 GLN A C 1
ATOM 2734 O O . GLN A 1 393 ? -41.650 16.923 38.587 1.00 66.35 379 GLN A O 1
ATOM 2740 N N . GLN A 1 394 ? -40.544 15.331 37.424 1.00 73.87 380 GLN A N 1
ATOM 2741 C CA . GLN A 1 394 ? -41.145 15.668 36.142 1.00 69.45 380 GLN A CA 1
ATOM 2742 C C . GLN A 1 394 ? -41.588 14.425 35.387 1.00 69.10 380 GLN A C 1
ATOM 2743 O O . GLN A 1 394 ? -40.757 13.642 34.916 1.00 76.68 380 GLN A O 1
ATOM 2749 N N . LYS A 1 395 ? -42.903 14.228 35.338 1.00 68.64 381 LYS A N 1
ATOM 2750 C CA . LYS A 1 395 ? -43.520 13.175 34.533 1.00 70.17 381 LYS A CA 1
ATOM 2751 C C . LYS A 1 395 ? -43.918 13.743 33.186 1.00 69.07 381 LYS A C 1
ATOM 2752 O O . LYS A 1 395 ? -44.764 14.629 33.113 1.00 69.83 381 LYS A O 1
ATOM 2758 N N . SER A 1 396 ? -43.321 13.242 32.114 1.00 66.26 382 SER A N 1
ATOM 2759 C CA . SER A 1 396 ? -43.562 13.845 30.807 1.00 61.73 382 SER A CA 1
ATOM 2760 C C . SER A 1 396 ? -43.769 12.820 29.700 1.00 65.43 382 SER A C 1
ATOM 2761 O O . SER A 1 396 ? -43.285 11.690 29.788 1.00 73.17 382 SER A O 1
ATOM 2764 N N . SER A 1 397 ? -44.505 13.227 28.668 1.00 59.36 383 SER A N 1
ATOM 2765 C CA . SER A 1 397 ? -44.638 12.443 27.445 1.00 56.95 383 SER A CA 1
ATOM 2766 C C . SER A 1 397 ? -44.844 13.360 26.243 1.00 64.92 383 SER A C 1
ATOM 2767 O O . SER A 1 397 ? -45.361 14.470 26.375 1.00 63.06 383 SER A O 1
ATOM 2770 N N . ALA A 1 398 ? -44.476 12.869 25.064 1.00 68.72 384 ALA A N 1
ATOM 2771 C CA . ALA A 1 398 ? -44.791 13.536 23.804 1.00 65.92 384 ALA A CA 1
ATOM 2772 C C . ALA A 1 398 ? -45.178 12.446 22.828 1.00 70.66 384 ALA A C 1
ATOM 2773 O O . ALA A 1 398 ? -44.307 11.766 22.287 1.00 75.44 384 ALA A O 1
ATOM 2775 N N . LEU A 1 399 ? -46.483 12.275 22.622 1.00 67.86 385 LEU A N 1
ATOM 2776 C CA . LEU A 1 399 ? -47.014 11.133 21.882 1.00 65.19 385 LEU A CA 1
ATOM 2777 C C . LEU A 1 399 ? -47.877 11.561 20.709 1.00 67.56 385 LEU A C 1
ATOM 2778 O O . LEU A 1 399 ? -48.573 12.559 20.779 1.00 72.47 385 LEU A O 1
ATOM 2783 N N . SER A 1 400 ? -47.860 10.786 19.636 1.00 71.59 386 SER A N 1
ATOM 2784 C CA . SER A 1 400 ? -48.704 11.093 18.493 1.00 72.57 386 SER A CA 1
ATOM 2785 C C . SER A 1 400 ? -50.112 10.579 18.731 1.00 77.48 386 SER A C 1
ATOM 2786 O O . SER A 1 400 ? -50.326 9.712 19.577 1.00 79.92 386 SER A O 1
ATOM 2789 N N . ALA A 1 401 ? -51.071 11.124 17.988 1.00 82.33 387 ALA A N 1
ATOM 2790 C CA . ALA A 1 401 ? -52.454 10.685 18.101 1.00 91.72 387 ALA A CA 1
ATOM 2791 C C . ALA A 1 401 ? -52.507 9.282 17.538 1.00 97.30 387 ALA A C 1
ATOM 2792 O O . ALA A 1 401 ? -51.755 8.954 16.624 1.00 104.42 387 ALA A O 1
ATOM 2794 N N . ILE A 1 402 ? -53.399 8.450 18.061 1.00 106.59 388 ILE A N 1
ATOM 2795 C CA . ILE A 1 402 ? -53.356 7.033 17.720 1.00 120.91 388 ILE A CA 1
ATOM 2796 C C . ILE A 1 402 ? -54.005 6.776 16.354 1.00 128.49 388 ILE A C 1
ATOM 2797 O O . ILE A 1 402 ? -55.151 6.344 16.241 1.00 126.46 388 ILE A O 1
ATOM 2802 N N . SER A 1 403 ? -53.233 7.059 15.310 1.00 139.79 389 SER A N 1
ATOM 2803 C CA . SER A 1 403 ? -53.602 6.717 13.939 1.00 149.03 389 SER A CA 1
ATOM 2804 C C . SER A 1 403 ? -53.673 5.190 13.698 1.00 154.38 389 SER A C 1
ATOM 2805 O O . SER A 1 403 ? -54.568 4.749 12.976 1.00 155.94 389 SER A O 1
ATOM 2808 N N . GLU A 1 404 ? -52.773 4.367 14.269 1.00 157.30 390 GLU A N 1
ATOM 2809 C CA . GLU A 1 404 ? -51.488 4.752 14.873 1.00 159.77 390 GLU A CA 1
ATOM 2810 C C . GLU A 1 404 ? -50.421 5.185 13.866 1.00 161.87 390 GLU A C 1
ATOM 2811 O O . GLU A 1 404 ? -49.728 6.177 14.103 1.00 164.50 390 GLU A O 1
ATOM 2817 N N . ALA A 1 405 ? -50.297 4.433 12.769 1.00 160.66 391 ALA A N 1
ATOM 2818 C CA . ALA A 1 405 ? -49.199 4.553 11.795 1.00 157.33 391 ALA A CA 1
ATOM 2819 C C . ALA A 1 405 ? -47.870 4.010 12.335 1.00 156.70 391 ALA A C 1
ATOM 2820 O O . ALA A 1 405 ? -46.802 4.451 11.898 1.00 158.01 391 ALA A O 1
ATOM 2822 N N . VAL A 1 406 ? -47.964 3.117 13.329 1.00 154.00 392 VAL A N 1
ATOM 2823 C CA . VAL A 1 406 ? -46.851 2.365 13.954 1.00 149.94 392 VAL A CA 1
ATOM 2824 C C . VAL A 1 406 ? -46.311 3.190 15.125 1.00 143.50 392 VAL A C 1
ATOM 2825 O O . VAL A 1 406 ? -46.436 4.414 15.131 1.00 143.51 392 VAL A O 1
ATOM 2829 N N . LYS A 1 407 ? -45.705 2.525 16.107 1.00 136.59 393 LYS A N 1
ATOM 2830 C CA . LYS A 1 407 ? -45.380 3.169 17.372 1.00 127.81 393 LYS A CA 1
ATOM 2831 C C . LYS A 1 407 ? -43.970 3.740 17.373 1.00 110.55 393 LYS A C 1
ATOM 2832 O O . LYS A 1 407 ? -42.988 3.013 17.534 1.00 111.61 393 LYS A O 1
ATOM 2838 N N . GLN A 1 408 ? -43.882 5.054 17.203 1.00 92.42 394 GLN A N 1
ATOM 2839 C CA . GLN A 1 408 ? -42.606 5.743 17.256 1.00 78.74 394 GLN A CA 1
ATOM 2840 C C . GLN A 1 408 ? -42.779 7.000 18.098 1.00 75.39 394 GLN A C 1
ATOM 2841 O O . GLN A 1 408 ? -42.938 8.092 17.565 1.00 68.41 394 GLN A O 1
ATOM 2847 N N . PRO A 1 409 ? -42.744 6.841 19.428 1.00 74.88 395 PRO A N 1
ATOM 2848 C CA . PRO A 1 409 ? -43.007 7.929 20.381 1.00 74.83 395 PRO A CA 1
ATOM 2849 C C . PRO A 1 409 ? -41.855 8.932 20.473 1.00 71.29 395 PRO A C 1
ATOM 2850 O O . PRO A 1 409 ? -40.728 8.534 20.765 1.00 80.68 395 PRO A O 1
ATOM 2862 N N . LEU A 1 411 ? -41.380 11.025 22.667 1.00 65.79 397 LEU A N 1
ATOM 2863 C CA . LEU A 1 411 ? -40.893 10.715 24.001 1.00 66.63 397 LEU A CA 1
ATOM 2864 C C . LEU A 1 411 ? -41.962 9.974 24.787 1.00 71.70 397 LEU A C 1
ATOM 2865 O O . LEU A 1 411 ? -42.994 10.544 25.144 1.00 71.80 397 LEU A O 1
ATOM 2870 N N . LEU A 1 412 ? -41.703 8.697 25.051 1.00 67.48 398 LEU A N 1
ATOM 2871 C CA . LEU A 1 412 ? -42.626 7.872 25.812 1.00 68.93 398 LEU A CA 1
ATOM 2872 C C . LEU A 1 412 ? -42.758 8.434 27.214 1.00 73.54 398 LEU A C 1
ATOM 2873 O O . LEU A 1 412 ? -41.891 9.175 27.671 1.00 77.95 398 LEU A O 1
ATOM 2878 N N . ASP A 1 413 ? -43.857 8.107 27.878 1.00 71.45 399 ASP A N 1
ATOM 2879 C CA . ASP A 1 413 ? -44.078 8.569 29.237 1.00 70.85 399 ASP A CA 1
ATOM 2880 C C . ASP A 1 413 ? -42.915 8.151 30.125 1.00 70.16 399 ASP A C 1
ATOM 2881 O O . ASP A 1 413 ? -42.565 6.971 30.197 1.00 76.68 399 ASP A O 1
ATOM 2886 N N . ASN A 1 414 ? -42.324 9.132 30.796 1.00 63.15 400 ASN A N 1
ATOM 2887 C CA . ASN A 1 414 ? -41.169 8.895 31.643 1.00 58.66 400 ASN A CA 1
ATOM 2888 C C . ASN A 1 414 ? -41.211 9.759 32.886 1.00 64.87 400 ASN A C 1
ATOM 2889 O O . ASN A 1 414 ? -41.827 10.829 32.897 1.00 64.33 400 ASN A O 1
ATOM 2894 N N . LYS A 1 415 ? -40.548 9.280 33.933 1.00 71.29 401 LYS A N 1
ATOM 2895 C CA . LYS A 1 415 ? -40.496 9.974 35.211 1.00 71.14 401 LYS A CA 1
ATOM 2896 C C . LYS A 1 415 ? -39.061 10.349 35.558 1.00 75.00 401 LYS A C 1
ATOM 2897 O O . LYS A 1 415 ? -38.216 9.480 35.735 1.00 81.04 401 LYS A O 1
ATOM 2903 N N . VAL A 1 416 ? -38.778 11.640 35.666 1.00 70.61 402 VAL A N 1
ATOM 2904 C CA . VAL A 1 416 ? -37.438 12.069 36.060 1.00 66.58 402 VAL A CA 1
ATOM 2905 C C . VAL A 1 416 ? -37.442 12.729 37.437 1.00 71.13 402 VAL A C 1
ATOM 2906 O O . VAL A 1 416 ? -38.201 13.661 37.687 1.00 74.77 402 VAL A O 1
ATOM 2910 N N . GLN A 1 417 ? -36.595 12.237 38.332 1.00 73.38 403 GLN A N 1
ATOM 2911 C CA . GLN A 1 417 ? -36.487 12.801 39.670 1.00 72.99 403 GLN A CA 1
ATOM 2912 C C . GLN A 1 417 ? -35.092 13.369 39.907 1.00 76.03 403 GLN A C 1
ATOM 2913 O O . GLN A 1 417 ? -34.095 12.722 39.610 1.00 82.40 403 GLN A O 1
ATOM 2919 N N . HIS A 1 418 ? -35.042 14.573 40.468 1.00 78.81 404 HIS A N 1
ATOM 2920 C CA . HIS A 1 418 ? -33.813 15.310 40.723 1.00 71.59 404 HIS A CA 1
ATOM 2921 C C . HIS A 1 418 ? -33.684 15.569 42.214 1.00 79.75 404 HIS A C 1
ATOM 2922 O O . HIS A 1 418 ? -34.474 16.335 42.785 1.00 84.38 404 HIS A O 1
ATOM 2929 N N . TYR A 1 419 ? -32.712 14.917 42.846 1.00 81.23 405 TYR A N 1
ATOM 2930 C CA . TYR A 1 419 ? -32.381 15.188 44.241 1.00 83.89 405 TYR A CA 1
ATOM 2931 C C . TYR A 1 419 ? -31.124 16.037 44.287 1.00 84.84 405 TYR A C 1
ATOM 2932 O O . TYR A 1 419 ? -30.038 15.564 43.971 1.00 83.80 405 TYR A O 1
ATOM 2941 N N . SER A 1 420 ? -31.267 17.282 44.713 1.00 83.12 406 SER A N 1
ATOM 2942 C CA . SER A 1 420 ? -30.202 18.251 44.547 1.00 80.92 406 SER A CA 1
ATOM 2943 C C . SER A 1 420 ? -29.793 18.908 45.862 1.00 88.32 406 SER A C 1
ATOM 2944 O O . SER A 1 420 ? -30.632 19.386 46.619 1.00 97.81 406 SER A O 1
ATOM 2947 N N . PHE A 1 421 ? -28.493 18.922 46.125 1.00 91.11 407 PHE A N 1
ATOM 2948 C CA . PHE A 1 421 ? -27.932 19.658 47.254 1.00 93.41 407 PHE A CA 1
ATOM 2949 C C . PHE A 1 421 ? -27.003 20.747 46.738 1.00 87.10 407 PHE A C 1
ATOM 2950 O O . PHE A 1 421 ? -26.130 20.474 45.929 1.00 84.43 407 PHE A O 1
ATOM 2958 N N . PHE A 1 422 ? -27.163 21.975 47.209 1.00 76.93 408 PHE A N 1
ATOM 2959 C CA . PHE A 1 422 ? -26.404 23.070 46.612 1.00 69.13 408 PHE A CA 1
ATOM 2960 C C . PHE A 1 422 ? -26.126 24.190 47.593 1.00 81.11 408 PHE A C 1
ATOM 2961 O O . PHE A 1 422 ? -26.678 24.219 48.695 1.00 84.23 408 PHE A O 1
ATOM 2969 N N . GLY A 1 423 ? -25.302 25.145 47.176 1.00 86.35 409 GLY A N 1
ATOM 2970 C CA . GLY A 1 423 ? -25.041 26.288 48.030 1.00 83.92 409 GLY A CA 1
ATOM 2971 C C . GLY A 1 423 ? -23.963 27.227 47.544 1.00 80.88 409 GLY A C 1
ATOM 2972 O O . GLY A 1 423 ? -23.125 26.855 46.729 1.00 81.21 409 GLY A O 1
ATOM 2973 N N . VAL A 1 424 ? -24.018 28.459 48.039 1.00 80.15 410 VAL A N 1
ATOM 2974 C CA . VAL A 1 424 ? -23.029 29.480 47.736 1.00 77.10 410 VAL A CA 1
ATOM 2975 C C . VAL A 1 424 ? -22.477 30.107 49.012 1.00 86.78 410 VAL A C 1
ATOM 2976 O O . VAL A 1 424 ? -23.182 30.228 50.021 1.00 88.23 410 VAL A O 1
ATOM 2980 N N . GLU A 1 425 ? -21.211 30.508 48.948 1.00 86.13 411 GLU A N 1
ATOM 2981 C CA . GLU A 1 425 ? -20.527 31.123 50.074 1.00 87.16 411 GLU A CA 1
ATOM 2982 C C . GLU A 1 425 ? -19.712 32.283 49.534 1.00 85.90 411 GLU A C 1
ATOM 2983 O O . GLU A 1 425 ? -18.955 32.109 48.590 1.00 77.27 411 GLU A O 1
ATOM 2989 N N . GLN A 1 426 ? -19.857 33.467 50.115 1.00 79.15 412 GLN A N 1
ATOM 2990 C CA . GLN A 1 426 ? -19.059 34.593 49.661 1.00 83.68 412 GLN A CA 1
ATOM 2991 C C . GLN A 1 426 ? -18.219 35.130 50.812 1.00 94.12 412 GLN A C 1
ATOM 2992 O O . GLN A 1 426 ? -18.689 35.269 51.932 1.00 98.07 412 GLN A O 1
ATOM 2998 N N . ALA A 1 427 ? -16.959 35.422 50.521 1.00 88.77 413 ALA A N 1
ATOM 2999 C CA . ALA A 1 427 ? -16.035 35.942 51.508 1.00 91.71 413 ALA A CA 1
ATOM 3000 C C . ALA A 1 427 ? -15.721 37.371 51.130 1.00 85.69 413 ALA A C 1
ATOM 3001 O O . ALA A 1 427 ? -15.564 37.689 49.952 1.00 85.90 413 ALA A O 1
ATOM 3003 N N . ASN A 1 428 ? -15.647 38.241 52.127 1.00 84.82 414 ASN A N 1
ATOM 3004 C CA . ASN A 1 428 ? -15.460 39.658 51.854 1.00 102.43 414 ASN A CA 1
ATOM 3005 C C . ASN A 1 428 ? -14.172 40.250 52.434 1.00 103.64 414 ASN A C 1
ATOM 3006 O O . ASN A 1 428 ? -13.963 40.276 53.642 1.00 103.14 414 ASN A O 1
ATOM 3011 N N . TRP A 1 429 ? -13.288 40.659 51.534 1.00 109.45 415 TRP A N 1
ATOM 3012 C CA . TRP A 1 429 ? -12.110 41.440 51.870 1.00 102.26 415 TRP A CA 1
ATOM 3013 C C . TRP A 1 429 ? -12.393 42.851 51.379 1.00 108.79 415 TRP A C 1
ATOM 3014 O O . TRP A 1 429 ? -11.820 43.315 50.392 1.00 110.34 415 TRP A O 1
ATOM 3025 N N . ASP A 1 430 ? -13.342 43.498 52.045 1.00 112.03 416 ASP A N 1
ATOM 3026 C CA . ASP A 1 430 ? -13.707 44.879 51.758 1.00 114.43 416 ASP A CA 1
ATOM 3027 C C . ASP A 1 430 ? -14.107 45.124 50.313 1.00 105.75 416 ASP A C 1
ATOM 3028 O O . ASP A 1 430 ? -15.221 44.799 49.907 1.00 112.82 416 ASP A O 1
ATOM 3033 N N . ASN A 1 431 ? -13.192 45.701 49.543 1.00 99.17 417 ASN A N 1
ATOM 3034 C CA . ASN A 1 431 ? -13.475 46.052 48.161 1.00 98.34 417 ASN A CA 1
ATOM 3035 C C . ASN A 1 431 ? -13.389 44.852 47.231 1.00 97.78 417 ASN A C 1
ATOM 3036 O O . ASN A 1 431 ? -13.460 44.988 46.008 1.00 97.09 417 ASN A O 1
ATOM 3041 N N . PHE A 1 432 ? -13.256 43.670 47.820 1.00 94.66 418 PHE A N 1
ATOM 3042 C CA . PHE A 1 432 ? -13.110 42.463 47.029 1.00 90.94 418 PHE A CA 1
ATOM 3043 C C . PHE A 1 432 ? -13.952 41.345 47.589 1.00 93.65 418 PHE A C 1
ATOM 3044 O O . PHE A 1 432 ? -13.819 40.979 48.751 1.00 94.39 418 PHE A O 1
ATOM 3052 N N . THR A 1 433 ? -14.831 40.805 46.758 1.00 89.48 419 THR A N 1
ATOM 3053 C CA . THR A 1 433 ? -15.667 39.703 47.192 1.00 97.35 419 THR A CA 1
ATOM 3054 C C . THR A 1 433 ? -15.244 38.470 46.418 1.00 94.90 419 THR A C 1
ATOM 3055 O O . THR A 1 433 ? -14.830 38.565 45.265 1.00 88.97 419 THR A O 1
ATOM 3059 N N . LEU A 1 434 ? -15.304 37.319 47.074 1.00 97.87 420 LEU A N 1
ATOM 3060 C CA . LEU A 1 434 ? -15.012 36.058 46.427 1.00 91.56 420 LEU A CA 1
ATOM 3061 C C . LEU A 1 434 ? -16.088 35.027 46.754 1.00 92.78 420 LEU A C 1
ATOM 3062 O O . LEU A 1 434 ? -16.223 34.619 47.901 1.00 93.14 420 LEU A O 1
ATOM 3067 N N . GLU A 1 435 ? -16.842 34.581 45.756 1.00 92.90 421 GLU A N 1
ATOM 3068 C CA . GLU A 1 435 ? -17.918 33.638 46.031 1.00 94.85 421 GLU A CA 1
ATOM 3069 C C . GLU A 1 435 ? -17.718 32.303 45.340 1.00 82.77 421 GLU A C 1
ATOM 3070 O O . GLU A 1 435 ? -17.340 32.248 44.180 1.00 85.73 421 GLU A O 1
ATOM 3076 N N . GLY A 1 436 ? -17.936 31.228 46.084 1.00 78.42 422 GLY A N 1
ATOM 3077 C CA . GLY A 1 436 ? -17.854 29.892 45.539 1.00 82.95 422 GLY A CA 1
ATOM 3078 C C . GLY A 1 436 ? -19.217 29.251 45.586 1.00 78.80 422 GLY A C 1
ATOM 3079 O O . GLY A 1 436 ? -20.046 29.597 46.426 1.00 89.15 422 GLY A O 1
ATOM 3080 N N . GLY A 1 437 ? -19.455 28.307 44.689 1.00 79.43 423 GLY A N 1
ATOM 3081 C CA . GLY A 1 437 ? -20.751 27.664 44.612 1.00 83.21 423 GLY A CA 1
ATOM 3082 C C . GLY A 1 437 ? -20.574 26.201 44.294 1.00 79.72 423 GLY A C 1
ATOM 3083 O O . GLY A 1 437 ? -19.628 25.818 43.609 1.00 76.95 423 GLY A O 1
ATOM 3084 N N . VAL A 1 438 ? -21.495 25.386 44.782 1.00 80.38 424 VAL A N 1
ATOM 3085 C CA . VAL A 1 438 ? -21.476 23.965 44.490 1.00 76.19 424 VAL A CA 1
ATOM 3086 C C . VAL A 1 438 ? -22.893 23.478 44.256 1.00 73.30 424 VAL A C 1
ATOM 3087 O O . VAL A 1 438 ? -23.857 24.050 44.781 1.00 81.15 424 VAL A O 1
ATOM 3091 N N . ARG A 1 439 ? -23.000 22.392 43.495 1.00 73.54 425 ARG A N 1
ATOM 3092 C CA . ARG A 1 439 ? -24.271 21.711 43.280 1.00 76.33 425 ARG A CA 1
ATOM 3093 C C . ARG A 1 439 ? -24.012 20.239 42.998 1.00 78.53 425 ARG A C 1
ATOM 3094 O O . ARG A 1 439 ? -23.214 19.891 42.134 1.00 82.36 425 ARG A O 1
ATOM 3102 N N . VAL A 1 440 ? -24.675 19.376 43.748 1.00 75.45 426 VAL A N 1
ATOM 3103 C CA . VAL A 1 440 ? -24.629 17.949 43.504 1.00 77.45 426 VAL A CA 1
ATOM 3104 C C . VAL A 1 440 ? -26.055 17.465 43.315 1.00 86.03 426 VAL A C 1
ATOM 3105 O O . VAL A 1 440 ? -26.829 17.397 44.273 1.00 86.57 426 VAL A O 1
ATOM 3109 N N . GLU A 1 441 ? -26.427 17.164 42.077 1.00 85.11 427 GLU A N 1
ATOM 3110 C CA . GLU A 1 441 ? -27.745 16.589 41.856 1.00 82.65 427 GLU A CA 1
ATOM 3111 C C . GLU A 1 441 ? -27.743 15.202 41.242 1.00 77.35 427 GLU A C 1
ATOM 3112 O O . GLU A 1 441 ? -27.126 14.951 40.216 1.00 79.76 427 GLU A O 1
ATOM 3118 N N . LYS A 1 442 ? -28.467 14.311 41.902 1.00 83.41 428 LYS A N 1
ATOM 3119 C CA . LYS A 1 442 ? -28.672 12.952 41.450 1.00 83.30 428 LYS A CA 1
ATOM 3120 C C . LYS A 1 442 ? -29.972 12.875 40.669 1.00 75.49 428 LYS A C 1
ATOM 3121 O O . LYS A 1 442 ? -31.026 13.270 41.163 1.00 73.52 428 LYS A O 1
ATOM 3127 N N . GLN A 1 443 ? -29.897 12.337 39.459 1.00 74.24 429 GLN A N 1
ATOM 3128 C CA . GLN A 1 443 ? -31.068 12.174 38.611 1.00 70.08 429 GLN A CA 1
ATOM 3129 C C . GLN A 1 443 ? -31.425 10.709 38.409 1.00 78.71 429 GLN A C 1
ATOM 3130 O O . GLN A 1 443 ? -30.570 9.886 38.062 1.00 85.85 429 GLN A O 1
ATOM 3136 N N . LYS A 1 444 ? -32.700 10.402 38.624 1.00 81.84 430 LYS A N 1
ATOM 3137 C CA . LYS A 1 444 ? -33.250 9.077 38.372 1.00 82.58 430 LYS A CA 1
ATOM 3138 C C . LYS A 1 444 ? -34.327 9.159 37.295 1.00 77.19 430 LYS A C 1
ATOM 3139 O O . LYS A 1 444 ? -35.375 9.758 37.500 1.00 80.66 430 LYS A O 1
ATOM 3145 N N . ALA A 1 445 ? -34.057 8.561 36.145 1.00 76.15 431 ALA A N 1
ATOM 3146 C CA . ALA A 1 445 ? -35.005 8.503 35.046 1.00 71.08 431 ALA A CA 1
ATOM 3147 C C . ALA A 1 445 ? -35.590 7.101 34.967 1.00 77.51 431 ALA A C 1
ATOM 3148 O O . ALA A 1 445 ? -34.875 6.135 34.706 1.00 77.50 431 ALA A O 1
ATOM 3150 N N . SER A 1 446 ? -36.895 6.994 35.194 1.00 73.83 432 SER A N 1
ATOM 3151 C CA . SER A 1 446 ? -37.564 5.703 35.240 1.00 72.10 432 SER A CA 1
ATOM 3152 C C . SER A 1 446 ? -38.664 5.621 34.186 1.00 76.53 432 SER A C 1
ATOM 3153 O O . SER A 1 446 ? -39.325 6.615 33.875 1.00 82.30 432 SER A O 1
ATOM 3156 N N . ILE A 1 447 ? -38.836 4.427 33.632 1.00 78.86 433 ILE A N 1
ATOM 3157 C CA . ILE A 1 447 ? -39.837 4.170 32.611 1.00 78.67 433 ILE A CA 1
ATOM 3158 C C . ILE A 1 447 ? -40.638 2.939 32.996 1.00 82.27 433 ILE A C 1
ATOM 3159 O O . ILE A 1 447 ? -40.069 1.912 33.352 1.00 82.62 433 ILE A O 1
ATOM 3164 N N . GLN A 1 448 ? -41.958 3.046 32.937 1.00 86.72 434 GLN A N 1
ATOM 3165 C CA . GLN A 1 448 ? -42.822 1.942 33.335 1.00 89.33 434 GLN A CA 1
ATOM 3166 C C . GLN A 1 448 ? -43.069 0.965 32.189 1.00 89.52 434 GLN A C 1
ATOM 3167 O O . GLN A 1 448 ? -43.902 1.215 31.315 1.00 87.92 434 GLN A O 1
ATOM 3173 N N . TYR A 1 449 ? -42.331 -0.142 32.190 1.00 85.03 435 TYR A N 1
ATOM 3174 C CA . TYR A 1 449 ? -42.499 -1.154 31.154 1.00 89.63 435 TYR A CA 1
ATOM 3175 C C . TYR A 1 449 ? -43.640 -2.103 31.477 1.00 102.73 435 TYR A C 1
ATOM 3176 O O . TYR A 1 449 ? -44.085 -2.207 32.621 1.00 107.76 435 TYR A O 1
ATOM 3185 N N . ASP A 1 450 ? -44.088 -2.818 30.455 1.00 109.16 436 ASP A N 1
ATOM 3186 C CA . ASP A 1 450 ? -45.089 -3.852 30.624 1.00 115.60 436 ASP A CA 1
ATOM 3187 C C . ASP A 1 450 ? -44.339 -5.181 30.530 1.00 120.35 436 ASP A C 1
ATOM 3188 O O . ASP A 1 450 ? -44.115 -5.702 29.434 1.00 115.00 436 ASP A O 1
ATOM 3193 N N . LYS A 1 451 ? -43.935 -5.717 31.681 1.00 126.16 437 LYS A N 1
ATOM 3194 C CA . LYS A 1 451 ? -42.968 -6.819 31.710 1.00 131.06 437 LYS A CA 1
ATOM 3195 C C . LYS A 1 451 ? -43.472 -8.200 31.268 1.00 137.32 437 LYS A C 1
ATOM 3196 O O . LYS A 1 451 ? -42.841 -8.824 30.413 1.00 141.24 437 LYS A O 1
ATOM 3202 N N . ALA A 1 452 ? -44.556 -8.713 31.849 1.00 136.48 438 ALA A N 1
ATOM 3203 C CA . ALA A 1 452 ? -45.828 -8.790 31.139 1.00 135.93 438 ALA A CA 1
ATOM 3204 C C . ALA A 1 452 ? -45.565 -9.131 29.675 1.00 134.35 438 ALA A C 1
ATOM 3205 O O . ALA A 1 452 ? -45.000 -10.176 29.350 1.00 136.32 438 ALA A O 1
ATOM 3207 N N . LEU A 1 453 ? -45.992 -8.223 28.801 1.00 130.51 439 LEU A N 1
ATOM 3208 C CA . LEU A 1 453 ? -45.887 -8.385 27.355 1.00 124.79 439 LEU A CA 1
ATOM 3209 C C . LEU A 1 453 ? -44.453 -8.593 26.865 1.00 119.26 439 LEU A C 1
ATOM 3210 O O . LEU A 1 453 ? -44.254 -9.315 25.899 1.00 121.75 439 LEU A O 1
ATOM 3215 N N . ILE A 1 454 ? -43.456 -7.969 27.491 1.00 111.59 440 ILE A N 1
ATOM 3216 C CA . ILE A 1 454 ? -42.094 -8.065 26.944 1.00 105.13 440 ILE A CA 1
ATOM 3217 C C . ILE A 1 454 ? -41.493 -9.485 26.957 1.00 101.76 440 ILE A C 1
ATOM 3218 O O . ILE A 1 454 ? -40.889 -9.917 25.966 1.00 96.05 440 ILE A O 1
ATOM 3223 N N . ASP A 1 455 ? -41.684 -10.207 28.058 1.00 104.74 441 ASP A N 1
ATOM 3224 C CA . ASP A 1 455 ? -41.182 -11.569 28.197 1.00 112.08 441 ASP A CA 1
ATOM 3225 C C . ASP A 1 455 ? -41.850 -12.458 27.164 1.00 113.39 441 ASP A C 1
ATOM 3226 O O . ASP A 1 455 ? -41.203 -13.255 26.484 1.00 110.38 441 ASP A O 1
ATOM 3231 N N . ARG A 1 456 ? -43.163 -12.303 27.063 1.00 120.38 442 ARG A N 1
ATOM 3232 C CA . ARG A 1 456 ? -43.989 -13.113 26.188 1.00 123.10 442 ARG A CA 1
ATOM 3233 C C . ARG A 1 456 ? -43.628 -12.885 24.725 1.00 117.59 442 ARG A C 1
ATOM 3234 O O . ARG A 1 456 ? -43.404 -13.832 23.976 1.00 112.79 442 ARG A O 1
ATOM 3242 N N . GLU A 1 457 ? -43.554 -11.617 24.340 1.00 117.32 443 GLU A N 1
ATOM 3243 C CA . GLU A 1 457 ? -43.269 -11.214 22.969 1.00 118.49 443 GLU A CA 1
ATOM 3244 C C . GLU A 1 457 ? -41.845 -11.547 22.544 1.00 124.02 443 GLU A C 1
ATOM 3245 O O . GLU A 1 457 ? -41.593 -11.863 21.381 1.00 121.64 443 GLU A O 1
ATOM 3251 N N . ASN A 1 458 ? -40.910 -11.469 23.484 1.00 131.07 444 ASN A N 1
ATOM 3252 C CA . ASN A 1 458 ? -39.526 -11.802 23.172 1.00 135.32 444 ASN A CA 1
ATOM 3253 C C . ASN A 1 458 ? -39.282 -13.306 23.140 1.00 145.33 444 ASN A C 1
ATOM 3254 O O . ASN A 1 458 ? -38.676 -13.821 22.201 1.00 147.81 444 ASN A O 1
ATOM 3259 N N . TYR A 1 459 ? -39.783 -13.999 24.158 1.00 154.03 445 TYR A N 1
ATOM 3260 C CA . TYR A 1 459 ? -39.427 -15.394 24.428 1.00 164.84 445 TYR A CA 1
ATOM 3261 C C . TYR A 1 459 ? -37.927 -15.663 24.290 1.00 172.35 445 TYR A C 1
ATOM 3262 O O . TYR A 1 459 ? -37.131 -15.164 25.084 1.00 173.67 445 TYR A O 1
ATOM 3271 N N . TYR A 1 460 ? -37.547 -16.440 23.280 1.00 176.05 446 TYR A N 1
ATOM 3272 C CA . TYR A 1 460 ? -36.149 -16.810 23.064 1.00 174.73 446 TYR A CA 1
ATOM 3273 C C . TYR A 1 460 ? -35.890 -17.028 21.565 1.00 173.55 446 TYR A C 1
ATOM 3274 O O . TYR A 1 460 ? -36.813 -17.375 20.827 1.00 175.76 446 TYR A O 1
ATOM 3283 N N . ASN A 1 461 ? -34.657 -16.817 21.101 1.00 170.17 447 ASN A N 1
ATOM 3284 C CA . ASN A 1 461 ? -33.484 -16.625 21.950 1.00 164.74 447 ASN A CA 1
ATOM 3285 C C . ASN A 1 461 ? -32.940 -15.200 21.966 1.00 154.08 447 ASN A C 1
ATOM 3286 O O . ASN A 1 461 ? -32.357 -14.751 20.976 1.00 150.30 447 ASN A O 1
ATOM 3291 N N . HIS A 1 462 ? -33.112 -14.503 23.090 1.00 147.46 448 HIS A N 1
ATOM 3292 C CA . HIS A 1 462 ? -32.422 -13.231 23.308 1.00 141.70 448 HIS A CA 1
ATOM 3293 C C . HIS A 1 462 ? -32.544 -12.735 24.749 1.00 137.54 448 HIS A C 1
ATOM 3294 O O . HIS A 1 462 ? -33.637 -12.709 25.316 1.00 137.07 448 HIS A O 1
ATOM 3301 N N . PRO A 1 463 ? -31.402 -12.359 25.348 1.00 133.59 449 PRO A N 1
ATOM 3302 C CA . PRO A 1 463 ? -31.338 -11.740 26.677 1.00 128.39 449 PRO A CA 1
ATOM 3303 C C . PRO A 1 463 ? -31.860 -10.309 26.622 1.00 120.94 449 PRO A C 1
ATOM 3304 O O . PRO A 1 463 ? -31.449 -9.541 25.752 1.00 114.29 449 PRO A O 1
ATOM 3308 N N . LEU A 1 464 ? -32.748 -9.955 27.541 1.00 120.40 450 LEU A N 1
ATOM 3309 C CA . LEU A 1 464 ? -33.350 -8.628 27.543 1.00 115.44 450 LEU A CA 1
ATOM 3310 C C . LEU A 1 464 ? -32.412 -7.584 28.149 1.00 105.57 450 LEU A C 1
ATOM 3311 O O . LEU A 1 464 ? -31.627 -7.900 29.036 1.00 103.31 450 LEU A O 1
ATOM 3316 N N . PRO A 1 465 ? -32.472 -6.339 27.643 1.00 106.67 451 PRO A N 1
ATOM 3317 C CA . PRO A 1 465 ? -31.650 -5.219 28.123 1.00 104.26 451 PRO A CA 1
ATOM 3318 C C . PRO A 1 465 ? -31.894 -4.891 29.594 1.00 111.44 451 PRO A C 1
ATOM 3319 O O . PRO A 1 465 ? -32.766 -5.493 30.222 1.00 117.79 451 PRO A O 1
ATOM 3323 N N . ASP A 1 466 ? -31.158 -3.912 30.115 1.00 112.47 452 ASP A N 1
ATOM 3324 C CA . ASP A 1 466 ? -31.163 -3.611 31.545 1.00 112.77 452 ASP A CA 1
ATOM 3325 C C . ASP A 1 466 ? -32.537 -3.300 32.130 1.00 112.46 452 ASP A C 1
ATOM 3326 O O . ASP A 1 466 ? -32.878 -3.803 33.200 1.00 123.82 452 ASP A O 1
ATOM 3331 N N . LEU A 1 467 ? -33.309 -2.459 31.451 1.00 99.64 453 LEU A N 1
ATOM 3332 C CA . LEU A 1 467 ? -34.646 -2.069 31.920 1.00 99.02 453 LEU A CA 1
ATOM 3333 C C . LEU A 1 467 ? -34.647 -1.323 33.257 1.00 98.46 453 LEU A C 1
ATOM 3334 O O . LEU A 1 467 ? -35.695 -0.880 33.731 1.00 92.89 453 LEU A O 1
ATOM 3339 N N . GLY A 1 468 ? -33.475 -1.179 33.859 1.00 99.17 454 GLY A N 1
ATOM 3340 C CA . GLY A 1 468 ? -33.370 -0.525 35.145 1.00 99.29 454 GLY A CA 1
ATOM 3341 C C . GLY A 1 468 ? -33.508 0.975 35.015 1.00 92.45 454 GLY A C 1
ATOM 3342 O O . GLY A 1 468 ? -33.493 1.519 33.908 1.00 83.36 454 GLY A O 1
ATOM 3343 N N . ALA A 1 469 ? -33.647 1.645 36.153 1.00 88.80 455 ALA A N 1
ATOM 3344 C CA . ALA A 1 469 ? -33.740 3.092 36.173 1.00 83.42 455 ALA A CA 1
ATOM 3345 C C . ALA A 1 469 ? -32.385 3.688 35.828 1.00 88.80 455 ALA A C 1
ATOM 3346 O O . ALA A 1 469 ? -31.349 3.208 36.277 1.00 97.05 455 ALA A O 1
ATOM 3348 N N . HIS A 1 470 ? -32.400 4.724 35.004 1.00 85.38 456 HIS A N 1
ATOM 3349 C CA . HIS A 1 470 ? -31.188 5.419 34.611 1.00 86.93 456 HIS A CA 1
ATOM 3350 C C . HIS A 1 470 ? -30.803 6.431 35.675 1.00 87.46 456 HIS A C 1
ATOM 3351 O O . HIS A 1 470 ? -31.491 7.423 35.866 1.00 86.74 456 HIS A O 1
ATOM 3358 N N . ARG A 1 471 ? -29.696 6.189 36.364 1.00 83.37 457 ARG A N 1
ATOM 3359 C CA . ARG A 1 471 ? -29.275 7.084 37.430 1.00 78.12 457 ARG A CA 1
ATOM 3360 C C . ARG A 1 471 ? -27.930 7.706 37.109 1.00 79.90 457 ARG A C 1
ATOM 3361 O O . ARG A 1 471 ? -26.978 7.002 36.784 1.00 83.22 457 ARG A O 1
ATOM 3369 N N . GLN A 1 472 ? -27.850 9.027 37.199 1.00 79.42 458 GLN A N 1
ATOM 3370 C CA . GLN A 1 472 ? -26.560 9.703 37.069 1.00 76.42 458 GLN A CA 1
ATOM 3371 C C . GLN A 1 472 ? -26.431 10.789 38.121 1.00 78.70 458 GLN A C 1
ATOM 3372 O O . GLN A 1 472 ? -27.419 11.183 38.719 1.00 79.37 458 GLN A O 1
ATOM 3378 N N . THR A 1 473 ? -25.217 11.262 38.370 1.00 75.75 459 THR A N 1
ATOM 3379 C CA . THR A 1 473 ? -25.046 12.293 39.382 1.00 81.51 459 THR A CA 1
ATOM 3380 C C . THR A 1 473 ? -24.076 13.378 38.946 1.00 81.47 459 THR A C 1
ATOM 3381 O O . THR A 1 473 ? -22.901 13.120 38.684 1.00 83.63 459 THR A O 1
ATOM 3385 N N . ALA A 1 474 ? -24.584 14.603 38.892 1.00 75.65 460 ALA A N 1
ATOM 3386 C CA . ALA A 1 474 ? -23.789 15.743 38.480 1.00 73.09 460 ALA A CA 1
ATOM 3387 C C . ALA A 1 474 ? -23.197 16.467 39.682 1.00 80.61 460 ALA A C 1
ATOM 3388 O O . ALA A 1 474 ? -23.872 16.669 40.698 1.00 85.20 460 ALA A O 1
ATOM 3390 N N . ARG A 1 475 ? -21.927 16.837 39.550 1.00 74.38 461 ARG A N 1
ATOM 3391 C CA . ARG A 1 475 ? -21.222 17.676 40.515 1.00 79.81 461 ARG A CA 1
ATOM 3392 C C . ARG A 1 475 ? -20.649 18.889 39.812 1.00 73.21 461 ARG A C 1
ATOM 3393 O O . ARG A 1 475 ? -19.862 18.754 38.882 1.00 82.65 461 ARG A O 1
ATOM 3401 N N . SER A 1 476 ? -21.045 20.073 40.255 1.00 73.23 462 SER A N 1
ATOM 3402 C CA . SER A 1 476 ? -20.626 21.309 39.615 1.00 70.71 462 SER A CA 1
ATOM 3403 C C . SER A 1 476 ? -20.119 22.321 40.638 1.00 68.97 462 SER A C 1
ATOM 3404 O O . SER A 1 476 ? -20.603 22.375 41.773 1.00 73.12 462 SER A O 1
ATOM 3407 N N . PHE A 1 477 ? -19.140 23.115 40.224 1.00 71.89 463 PHE A N 1
ATOM 3408 C CA . PHE A 1 477 ? -18.562 24.140 41.078 1.00 76.86 463 PHE A CA 1
ATOM 3409 C C . PHE A 1 477 ? -18.399 25.444 40.320 1.00 74.69 463 PHE A C 1
ATOM 3410 O O . PHE A 1 477 ? -18.238 25.455 39.100 1.00 76.94 463 PHE A O 1
ATOM 3418 N N . ALA A 1 478 ? -18.405 26.542 41.060 1.00 68.41 464 ALA A N 1
ATOM 3419 C CA . ALA A 1 478 ? -18.196 27.854 40.473 1.00 69.95 464 ALA A CA 1
ATOM 3420 C C . ALA A 1 478 ? -17.387 28.696 41.434 1.00 75.48 464 ALA A C 1
ATOM 3421 O O . ALA A 1 478 ? -17.427 28.491 42.640 1.00 83.62 464 ALA A O 1
ATOM 3423 N N . LEU A 1 479 ? -16.629 29.628 40.888 1.00 64.98 465 LEU A N 1
ATOM 3424 C CA . LEU A 1 479 ? -15.799 30.491 41.690 1.00 71.93 465 LEU A CA 1
ATOM 3425 C C . LEU A 1 479 ? -15.776 31.834 41.000 1.00 74.39 465 LEU A C 1
ATOM 3426 O O . LEU A 1 479 ? -15.653 31.903 39.787 1.00 78.93 465 LEU A O 1
ATOM 3431 N N . SER A 1 480 ? -15.900 32.905 41.766 1.00 76.46 466 SER A N 1
ATOM 3432 C CA . SER A 1 480 ? -16.015 34.226 41.177 1.00 83.07 466 SER A CA 1
ATOM 3433 C C . SER A 1 480 ? -15.365 35.265 42.061 1.00 87.93 466 SER A C 1
ATOM 3434 O O . SER A 1 480 ? -15.447 35.189 43.284 1.00 91.96 466 SER A O 1
ATOM 3437 N N . GLY A 1 481 ? -14.717 36.232 41.428 1.00 83.29 467 GLY A N 1
ATOM 3438 C CA . GLY A 1 481 ? -14.045 37.299 42.131 1.00 85.57 467 GLY A CA 1
ATOM 3439 C C . GLY A 1 481 ? -14.520 38.634 41.620 1.00 89.88 467 GLY A C 1
ATOM 3440 O O . GLY A 1 481 ? -14.598 38.870 40.414 1.00 92.04 467 GLY A O 1
ATOM 3441 N N . ASN A 1 482 ? -14.852 39.509 42.556 1.00 90.88 468 ASN A N 1
ATOM 3442 C CA . ASN A 1 482 ? -15.302 40.843 42.231 1.00 88.37 468 ASN A CA 1
ATOM 3443 C C . ASN A 1 482 ? -14.400 41.854 42.897 1.00 85.27 468 ASN A C 1
ATOM 3444 O O . ASN A 1 482 ? -14.197 41.809 44.108 1.00 88.49 468 ASN A O 1
ATOM 3449 N N . TRP A 1 483 ? -13.842 42.748 42.096 1.00 75.24 469 TRP A N 1
ATOM 3450 C CA . TRP A 1 483 ? -13.019 43.813 42.618 1.00 88.04 469 TRP A CA 1
ATOM 3451 C C . TRP A 1 483 ? -13.692 45.132 42.277 1.00 89.92 469 TRP A C 1
ATOM 3452 O O . TRP A 1 483 ? -13.751 45.527 41.111 1.00 87.17 469 TRP A O 1
ATOM 3463 N N . TYR A 1 484 ? -14.220 45.794 43.301 1.00 90.58 470 TYR A N 1
ATOM 3464 C CA . TYR A 1 484 ? -14.747 47.140 43.157 1.00 97.20 470 TYR A CA 1
ATOM 3465 C C . TYR A 1 484 ? -13.583 48.099 43.340 1.00 108.64 470 TYR A C 1
ATOM 3466 O O . TYR A 1 484 ? -13.481 48.771 44.366 1.00 111.76 470 TYR A O 1
ATOM 3475 N N . PHE A 1 485 ? -12.706 48.176 42.348 1.00 111.11 471 PHE A N 1
ATOM 3476 C CA . PHE A 1 485 ? -11.583 49.092 42.431 1.00 116.59 471 PHE A CA 1
ATOM 3477 C C . PHE A 1 485 ? -12.002 50.428 41.848 1.00 126.46 471 PHE A C 1
ATOM 3478 O O . PHE A 1 485 ? -12.581 50.469 40.772 1.00 132.03 471 PHE A O 1
ATOM 3486 N N . THR A 1 486 ? -11.725 51.507 42.574 1.00 132.63 472 THR A N 1
ATOM 3487 C CA . THR A 1 486 ? -12.041 52.872 42.140 1.00 139.95 472 THR A CA 1
ATOM 3488 C C . THR A 1 486 ? -13.562 53.019 41.906 1.00 142.50 472 THR A C 1
ATOM 3489 O O . THR A 1 486 ? -13.998 53.379 40.815 1.00 139.68 472 THR A O 1
ATOM 3493 N N . PRO A 1 487 ? -14.378 52.720 42.937 1.00 151.56 473 PRO A N 1
ATOM 3494 C CA . PRO A 1 487 ? -15.840 52.681 42.759 1.00 154.68 473 PRO A CA 1
ATOM 3495 C C . PRO A 1 487 ? -16.392 54.015 42.245 1.00 160.00 473 PRO A C 1
ATOM 3496 O O . PRO A 1 487 ? -15.810 55.054 42.554 1.00 168.37 473 PRO A O 1
ATOM 3500 N N . GLN A 1 488 ? -17.465 53.994 41.457 1.00 152.84 474 GLN A N 1
ATOM 3501 C CA . GLN A 1 488 ? -18.178 52.770 41.110 1.00 148.68 474 GLN A CA 1
ATOM 3502 C C . GLN A 1 488 ? -17.601 52.132 39.845 1.00 141.43 474 GLN A C 1
ATOM 3503 O O . GLN A 1 488 ? -17.927 52.522 38.721 1.00 138.90 474 GLN A O 1
ATOM 3509 N N . HIS A 1 489 ? -16.746 51.138 40.049 1.00 133.03 475 HIS A N 1
ATOM 3510 C CA . HIS A 1 489 ? -16.001 50.531 38.962 1.00 126.22 475 HIS A CA 1
ATOM 3511 C C . HIS A 1 489 ? -15.818 49.064 39.337 1.00 119.24 475 HIS A C 1
ATOM 3512 O O . HIS A 1 489 ? -15.052 48.731 40.243 1.00 118.69 475 HIS A O 1
ATOM 3519 N N . LYS A 1 490 ? -16.529 48.195 38.633 1.00 108.53 476 LYS A N 1
ATOM 3520 C CA . LYS A 1 490 ? -16.682 46.803 39.022 1.00 102.33 476 LYS A CA 1
ATOM 3521 C C . LYS A 1 490 ? -15.903 45.933 38.055 1.00 100.45 476 LYS A C 1
ATOM 3522 O O . LYS A 1 490 ? -15.982 46.127 36.842 1.00 101.92 476 LYS A O 1
ATOM 3528 N N . LEU A 1 491 ? -15.117 45.001 38.580 1.00 96.71 477 LEU A N 1
ATOM 3529 C CA . LEU A 1 491 ? -14.472 44.019 37.720 1.00 90.96 477 LEU A CA 1
ATOM 3530 C C . LEU A 1 491 ? -14.690 42.596 38.210 1.00 85.55 477 LEU A C 1
ATOM 3531 O O . LEU A 1 491 ? -14.252 42.225 39.295 1.00 90.70 477 LEU A O 1
ATOM 3536 N N . SER A 1 492 ? -15.357 41.795 37.391 1.00 76.96 478 SER A N 1
ATOM 3537 C CA . SER A 1 492 ? -15.619 40.413 37.742 1.00 76.27 478 SER A CA 1
ATOM 3538 C C . SER A 1 492 ? -14.784 39.455 36.912 1.00 74.56 478 SER A C 1
ATOM 3539 O O . SER A 1 492 ? -14.572 39.661 35.715 1.00 77.24 478 SER A O 1
ATOM 3542 N N . LEU A 1 493 ? -14.337 38.391 37.564 1.00 65.57 479 LEU A N 1
ATOM 3543 C CA . LEU A 1 493 ? -13.748 37.252 36.894 1.00 62.65 479 LEU A CA 1
ATOM 3544 C C . LEU A 1 493 ? -14.473 36.040 37.421 1.00 72.42 479 LEU A C 1
ATOM 3545 O O . LEU A 1 493 ? -14.450 35.768 38.616 1.00 75.48 479 LEU A O 1
ATOM 3550 N N . THR A 1 494 ? -15.125 35.308 36.529 1.00 76.67 480 THR A N 1
ATOM 3551 C CA . THR A 1 494 ? -15.990 34.224 36.957 1.00 86.67 480 THR A CA 1
ATOM 3552 C C . THR A 1 494 ? -15.624 32.960 36.203 1.00 84.41 480 THR A C 1
ATOM 3553 O O . THR A 1 494 ? -15.329 33.005 35.010 1.00 89.40 480 THR A O 1
ATOM 3557 N N . ALA A 1 495 ? -15.599 31.844 36.916 1.00 80.61 481 ALA A N 1
ATOM 3558 C CA . ALA A 1 495 ? -15.301 30.561 36.309 1.00 76.96 481 ALA A CA 1
ATOM 3559 C C . ALA A 1 495 ? -16.152 29.451 36.890 1.00 68.93 481 ALA A C 1
ATOM 3560 O O . ALA A 1 495 ? -16.530 29.510 38.047 1.00 72.25 481 ALA A O 1
ATOM 3562 N N . SER A 1 496 ? -16.403 28.410 36.105 1.00 61.57 482 SER A N 1
ATOM 3563 C CA . SER A 1 496 ? -17.178 27.283 36.603 1.00 71.58 482 SER A CA 1
ATOM 3564 C C . SER A 1 496 ? -16.833 25.998 35.865 1.00 70.89 482 SER A C 1
ATOM 3565 O O . SER A 1 496 ? -16.468 26.016 34.703 1.00 61.43 482 SER A O 1
ATOM 3568 N N . HIS A 1 497 ? -16.925 24.884 36.575 1.00 77.84 483 HIS A N 1
ATOM 3569 C CA . HIS A 1 497 ? -16.860 23.576 35.959 1.00 75.34 483 HIS A CA 1
ATOM 3570 C C . HIS A 1 497 ? -18.175 22.885 36.257 1.00 75.21 483 HIS A C 1
ATOM 3571 O O . HIS A 1 497 ? -18.480 22.583 37.414 1.00 78.68 483 HIS A O 1
ATOM 3578 N N . GLN A 1 498 ? -18.957 22.644 35.210 1.00 70.83 484 GLN A N 1
ATOM 3579 C CA . GLN A 1 498 ? -20.309 22.117 35.392 1.00 67.41 484 GLN A CA 1
ATOM 3580 C C . GLN A 1 498 ? -20.580 20.834 34.639 1.00 70.89 484 GLN A C 1
ATOM 3581 O O . GLN A 1 498 ? -20.079 20.620 33.532 1.00 74.52 484 GLN A O 1
ATOM 3587 N N . GLU A 1 499 ? -21.388 19.981 35.256 1.00 75.88 485 GLU A N 1
ATOM 3588 C CA . GLU A 1 499 ? -21.836 18.756 34.620 1.00 72.74 485 GLU A CA 1
ATOM 3589 C C . GLU A 1 499 ? -23.342 18.799 34.421 1.00 74.57 485 GLU A C 1
ATOM 3590 O O . GLU A 1 499 ? -24.102 18.910 35.377 1.00 75.55 485 GLU A O 1
ATOM 3596 N N . ARG A 1 500 ? -23.765 18.679 33.170 1.00 67.14 486 ARG A N 1
ATOM 3597 C CA . ARG A 1 500 ? -25.172 18.640 32.832 1.00 58.97 486 ARG A CA 1
ATOM 3598 C C . ARG A 1 500 ? -25.623 17.221 32.573 1.00 67.89 486 ARG A C 1
ATOM 3599 O O . ARG A 1 500 ? -25.036 16.510 31.756 1.00 79.14 486 ARG A O 1
ATOM 3607 N N . LEU A 1 501 ? -26.660 16.821 33.296 1.00 68.78 487 LEU A N 1
ATOM 3608 C CA . LEU A 1 501 ? -27.280 15.517 33.138 1.00 74.13 487 LEU A CA 1
ATOM 3609 C C . LEU A 1 501 ? -28.122 15.468 31.865 1.00 72.71 487 LEU A C 1
ATOM 3610 O O . LEU A 1 501 ? -28.938 16.358 31.608 1.00 70.89 487 LEU A O 1
ATOM 3615 N N . PRO A 1 502 ? -27.929 14.414 31.065 1.00 67.17 488 PRO A N 1
ATOM 3616 C CA . PRO A 1 502 ? -28.730 14.232 29.849 1.00 67.16 488 PRO A CA 1
ATOM 3617 C C . PRO A 1 502 ? -30.214 14.143 30.182 1.00 67.23 488 PRO A C 1
ATOM 3618 O O . PRO A 1 502 ? -30.579 13.518 31.176 1.00 65.93 488 PRO A O 1
ATOM 3622 N N . SER A 1 503 ? -31.050 14.770 29.359 1.00 60.93 489 SER A N 1
ATOM 3623 C CA . SER A 1 503 ? -32.498 14.744 29.560 1.00 56.18 489 SER A CA 1
ATOM 3624 C C . SER A 1 503 ? -33.080 13.497 28.920 1.00 63.55 489 SER A C 1
ATOM 3625 O O . SER A 1 503 ? -32.449 12.883 28.062 1.00 68.58 489 SER A O 1
ATOM 3628 N N . THR A 1 504 ? -34.282 13.119 29.338 1.00 61.05 490 THR A N 1
ATOM 3629 C CA . THR A 1 504 ? -34.927 11.938 28.783 1.00 62.19 490 THR A CA 1
ATOM 3630 C C . THR A 1 504 ? -35.210 12.105 27.292 1.00 64.20 490 THR A C 1
ATOM 3631 O O . THR A 1 504 ? -35.238 11.125 26.545 1.00 67.81 490 THR A O 1
ATOM 3635 N N . GLN A 1 505 ? -35.413 13.347 26.861 1.00 59.14 491 GLN A N 1
ATOM 3636 C CA . GLN A 1 505 ? -35.528 13.615 25.441 1.00 55.85 491 GLN A CA 1
ATOM 3637 C C . GLN A 1 505 ? -34.237 13.205 24.750 1.00 63.20 491 GLN A C 1
ATOM 3638 O O . GLN A 1 505 ? -34.263 12.482 23.758 1.00 67.03 491 GLN A O 1
ATOM 3644 N N . GLU A 1 506 ? -33.106 13.635 25.300 1.00 69.51 492 GLU A N 1
ATOM 3645 C CA . GLU A 1 506 ? -31.807 13.315 24.721 1.00 60.81 492 GLU A CA 1
ATOM 3646 C C . GLU A 1 506 ? -31.507 11.825 24.814 1.00 63.86 492 GLU A C 1
ATOM 3647 O O . GLU A 1 506 ? -30.874 11.260 23.929 1.00 68.19 492 GLU A O 1
ATOM 3653 N N . LEU A 1 507 ? -32.016 11.179 25.853 1.00 60.00 493 LEU A N 1
ATOM 3654 C CA . LEU A 1 507 ? -31.763 9.760 26.050 1.00 62.22 493 LEU A CA 1
ATOM 3655 C C . LEU A 1 507 ? -32.690 8.881 25.225 1.00 63.77 493 LEU A C 1
ATOM 3656 O O . LEU A 1 507 ? -32.232 7.944 24.575 1.00 67.23 493 LEU A O 1
ATOM 3661 N N . TYR A 1 508 ? -33.987 9.195 25.235 1.00 66.76 494 TYR A N 1
ATOM 3662 C CA . TYR A 1 508 ? -35.008 8.243 24.817 1.00 70.75 494 TYR A CA 1
ATOM 3663 C C . TYR A 1 508 ? -35.915 8.691 23.669 1.00 74.60 494 TYR A C 1
ATOM 3664 O O . TYR A 1 508 ? -36.901 8.019 23.374 1.00 72.79 494 TYR A O 1
ATOM 3673 N N . ALA A 1 509 ? -35.588 9.793 23.005 1.00 66.59 495 ALA A N 1
ATOM 3674 C CA . ALA A 1 509 ? -36.436 10.234 21.910 1.00 54.80 495 ALA A CA 1
ATOM 3675 C C . ALA A 1 509 ? -36.428 9.184 20.813 1.00 54.98 495 ALA A C 1
ATOM 3676 O O . ALA A 1 509 ? -35.423 8.523 20.579 1.00 61.54 495 ALA A O 1
ATOM 3678 N N . HIS A 1 510 ? -37.563 9.020 20.153 1.00 56.84 496 HIS A N 1
ATOM 3679 C CA . HIS A 1 510 ? -37.669 8.092 19.043 1.00 60.67 496 HIS A CA 1
ATOM 3680 C C . HIS A 1 510 ? -38.897 8.450 18.247 1.00 69.88 496 HIS A C 1
ATOM 3681 O O . HIS A 1 510 ? -39.790 7.626 18.057 1.00 75.08 496 HIS A O 1
ATOM 3688 N N . GLY A 1 511 ? -38.973 9.708 17.837 1.00 63.76 497 GLY A N 1
ATOM 3689 C CA . GLY A 1 511 ? -40.154 10.151 17.124 1.00 58.18 497 GLY A CA 1
ATOM 3690 C C . GLY A 1 511 ? -39.924 11.293 16.172 1.00 67.04 497 GLY A C 1
ATOM 3691 O O . GLY A 1 511 ? -38.830 11.827 16.071 1.00 70.81 497 GLY A O 1
ATOM 3692 N N . LYS A 1 512 ? -40.994 11.696 15.510 1.00 71.13 498 LYS A N 1
ATOM 3693 C CA . LYS A 1 512 ? -40.951 12.756 14.521 1.00 66.65 498 LYS A CA 1
ATOM 3694 C C . LYS A 1 512 ? -41.553 14.041 15.088 1.00 70.24 498 LYS A C 1
ATOM 3695 O O . LYS A 1 512 ? -42.642 14.023 15.659 1.00 83.90 498 LYS A O 1
ATOM 3701 N N . HIS A 1 513 ? -40.828 15.146 14.954 1.00 69.98 499 HIS A N 1
ATOM 3702 C CA . HIS A 1 513 ? -41.314 16.444 15.404 1.00 73.75 499 HIS A CA 1
ATOM 3703 C C . HIS A 1 513 ? -41.210 17.394 14.217 1.00 69.72 499 HIS A C 1
ATOM 3704 O O . HIS A 1 513 ? -40.162 17.991 13.973 1.00 70.24 499 HIS A O 1
ATOM 3711 N N . VAL A 1 514 ? -42.296 17.479 13.456 1.00 66.12 500 VAL A N 1
ATOM 3712 C CA . VAL A 1 514 ? -42.358 18.240 12.208 1.00 66.82 500 VAL A CA 1
ATOM 3713 C C . VAL A 1 514 ? -41.903 19.703 12.327 1.00 75.20 500 VAL A C 1
ATOM 3714 O O . VAL A 1 514 ? -41.217 20.225 11.441 1.00 74.42 500 VAL A O 1
ATOM 3718 N N . ALA A 1 515 ? -42.275 20.361 13.422 1.00 75.65 501 ALA A N 1
ATOM 3719 C CA . ALA A 1 515 ? -41.972 21.787 13.610 1.00 76.37 501 ALA A CA 1
ATOM 3720 C C . ALA A 1 515 ? -40.479 22.111 13.649 1.00 77.26 501 ALA A C 1
ATOM 3721 O O . ALA A 1 515 ? -40.072 23.245 13.376 1.00 75.35 501 ALA A O 1
ATOM 3723 N N . THR A 1 516 ? -39.666 21.106 13.957 1.00 76.23 502 THR A N 1
ATOM 3724 C CA . THR A 1 516 ? -38.221 21.272 13.942 1.00 76.03 502 THR A CA 1
ATOM 3725 C C . THR A 1 516 ? -37.590 20.572 12.742 1.00 81.21 502 THR A C 1
ATOM 3726 O O . THR A 1 516 ? -36.363 20.536 12.615 1.00 79.91 502 THR A O 1
ATOM 3730 N N . ASN A 1 517 ? -38.434 19.998 11.882 1.00 78.00 503 ASN A N 1
ATOM 3731 C CA . ASN A 1 517 ? -37.977 19.345 10.651 1.00 70.45 503 ASN A CA 1
ATOM 3732 C C . ASN A 1 517 ? -37.003 18.206 10.925 1.00 65.63 503 ASN A C 1
ATOM 3733 O O . ASN A 1 517 ? -36.055 17.985 10.170 1.00 64.64 503 ASN A O 1
ATOM 3738 N N . THR A 1 518 ? -37.228 17.501 12.025 1.00 66.20 504 THR A N 1
ATOM 3739 C CA . THR A 1 518 ? -36.343 16.417 12.421 1.00 76.20 504 THR A CA 1
ATOM 3740 C C . THR A 1 518 ? -37.099 15.189 12.915 1.00 74.80 504 THR A C 1
ATOM 3741 O O . THR A 1 518 ? -38.235 15.279 13.387 1.00 78.01 504 THR A O 1
ATOM 3745 N N . PHE A 1 519 ? -36.460 14.036 12.766 1.00 65.79 505 PHE A N 1
ATOM 3746 C CA . PHE A 1 519 ? -36.861 12.833 13.476 1.00 64.71 505 PHE A CA 1
ATOM 3747 C C . PHE A 1 519 ? -35.768 12.531 14.502 1.00 68.05 505 PHE A C 1
ATOM 3748 O O . PHE A 1 519 ? -34.640 12.184 14.137 1.00 72.13 505 PHE A O 1
ATOM 3756 N N . GLU A 1 520 ? -36.110 12.702 15.774 1.00 65.45 506 GLU A N 1
ATOM 3757 C CA . GLU A 1 520 ? -35.183 12.541 16.887 1.00 62.20 506 GLU A CA 1
ATOM 3758 C C . GLU A 1 520 ? -35.092 11.139 17.467 1.00 68.44 506 GLU A C 1
ATOM 3759 O O . GLU A 1 520 ? -36.096 10.568 17.906 1.00 73.88 506 GLU A O 1
ATOM 3765 N N . VAL A 1 521 ? -33.876 10.602 17.445 1.00 64.42 507 VAL A N 1
ATOM 3766 C CA . VAL A 1 521 ? -33.503 9.361 18.119 1.00 70.89 507 VAL A CA 1
ATOM 3767 C C . VAL A 1 521 ? -32.561 9.617 19.305 1.00 70.99 507 VAL A C 1
ATOM 3768 O O . VAL A 1 521 ? -31.468 10.178 19.145 1.00 77.52 507 VAL A O 1
ATOM 3772 N N . GLY A 1 522 ? -32.976 9.189 20.489 1.00 67.94 508 GLY A N 1
ATOM 3773 C CA . GLY A 1 522 ? -32.169 9.352 21.684 1.00 70.57 508 GLY A CA 1
ATOM 3774 C C . GLY A 1 522 ? -30.975 8.413 21.736 1.00 68.33 508 GLY A C 1
ATOM 3775 O O . GLY A 1 522 ? -30.860 7.497 20.922 1.00 75.44 508 GLY A O 1
ATOM 3776 N N . ASN A 1 523 ? -30.068 8.668 22.677 1.00 64.08 509 ASN A N 1
ATOM 3777 C CA . ASN A 1 523 ? -28.895 7.830 22.902 1.00 63.53 509 ASN A CA 1
ATOM 3778 C C . ASN A 1 523 ? -28.877 7.414 24.369 1.00 69.74 509 ASN A C 1
ATOM 3779 O O . ASN A 1 523 ? -28.530 8.214 25.241 1.00 67.01 509 ASN A O 1
ATOM 3784 N N . LYS A 1 524 ? -29.245 6.165 24.639 1.00 75.17 510 LYS A N 1
ATOM 3785 C CA . LYS A 1 524 ? -29.537 5.723 26.002 1.00 74.30 510 LYS A CA 1
ATOM 3786 C C . LYS A 1 524 ? -28.349 5.796 26.958 1.00 84.04 510 LYS A C 1
ATOM 3787 O O . LYS A 1 524 ? -28.540 5.904 28.165 1.00 91.80 510 LYS A O 1
ATOM 3793 N N . HIS A 1 525 ? -27.130 5.739 26.433 1.00 82.29 511 HIS A N 1
ATOM 3794 C CA . HIS A 1 525 ? -25.954 5.834 27.300 1.00 83.66 511 HIS A CA 1
ATOM 3795 C C . HIS A 1 525 ? -25.076 7.071 27.103 1.00 82.10 511 HIS A C 1
ATOM 3796 O O . HIS A 1 525 ? -23.851 6.986 27.134 1.00 76.61 511 HIS A O 1
ATOM 3803 N N . LEU A 1 526 ? -25.711 8.215 26.876 1.00 83.74 512 LEU A N 1
ATOM 3804 C CA . LEU A 1 526 ? -24.973 9.467 26.806 1.00 83.31 512 LEU A CA 1
ATOM 3805 C C . LEU A 1 526 ? -24.231 9.703 28.117 1.00 84.17 512 LEU A C 1
ATOM 3806 O O . LEU A 1 526 ? -24.618 9.188 29.170 1.00 81.39 512 LEU A O 1
ATOM 3811 N N . ASN A 1 527 ? -23.164 10.489 28.043 1.00 77.14 513 ASN A N 1
ATOM 3812 C CA . ASN A 1 527 ? -22.435 10.885 29.230 1.00 70.91 513 ASN A CA 1
ATOM 3813 C C . ASN A 1 527 ? -22.860 12.293 29.618 1.00 71.29 513 ASN A C 1
ATOM 3814 O O . ASN A 1 527 ? -23.632 12.926 28.907 1.00 77.60 513 ASN A O 1
ATOM 3819 N N . LYS A 1 528 ? -22.332 12.796 30.727 1.00 70.82 514 LYS A N 1
ATOM 3820 C CA . LYS A 1 528 ? -22.673 14.131 31.182 1.00 65.22 514 LYS A CA 1
ATOM 3821 C C . LYS A 1 528 ? -21.974 15.163 30.317 1.00 66.40 514 LYS A C 1
ATOM 3822 O O . LYS A 1 528 ? -20.823 14.977 29.941 1.00 71.21 514 LYS A O 1
ATOM 3828 N N . GLU A 1 529 ? -22.678 16.234 29.968 1.00 63.84 515 GLU A N 1
ATOM 3829 C CA . GLU A 1 529 ? -22.026 17.357 29.304 1.00 57.28 515 GLU A CA 1
ATOM 3830 C C . GLU A 1 529 ? -21.142 18.041 30.312 1.00 61.83 515 GLU A C 1
ATOM 3831 O O . GLU A 1 529 ? -21.625 18.549 31.310 1.00 68.63 515 GLU A O 1
ATOM 3837 N N . ARG A 1 530 ? -19.862 18.134 30.031 1.00 60.74 516 ARG A N 1
ATOM 3838 C CA . ARG A 1 530 ? -18.956 18.772 30.946 1.00 64.64 516 ARG A CA 1
ATOM 3839 C C . ARG A 1 530 ? -18.535 20.090 30.372 1.00 68.15 516 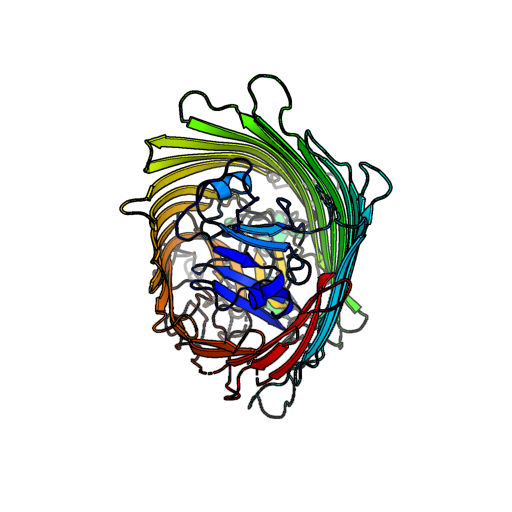ARG A C 1
ATOM 3840 O O . ARG A 1 530 ? -18.329 20.191 29.191 1.00 69.82 516 ARG A O 1
ATOM 3848 N N . SER A 1 531 ? -18.438 21.114 31.203 1.00 57.50 517 SER A N 1
ATOM 3849 C CA . SER A 1 531 ? -18.109 22.441 30.715 1.00 61.45 517 SER A CA 1
ATOM 3850 C C . SER A 1 531 ? -17.129 23.126 31.646 1.00 71.26 517 SER A C 1
ATOM 3851 O O . SER A 1 531 ? -17.201 22.981 32.867 1.00 73.85 517 SER A O 1
ATOM 3854 N N . ASN A 1 532 ? -16.203 23.856 31.042 1.00 65.16 518 ASN A N 1
ATOM 3855 C CA . ASN A 1 532 ? -15.295 24.710 31.756 1.00 63.80 518 ASN A CA 1
ATOM 3856 C C . ASN A 1 532 ? -15.524 26.096 31.210 1.00 69.75 518 ASN A C 1
ATOM 3857 O O . ASN A 1 532 ? -15.308 26.355 30.021 1.00 75.76 518 ASN A O 1
ATOM 3862 N N . ASN A 1 533 ? -15.991 26.979 32.083 1.00 65.00 519 ASN A N 1
ATOM 3863 C CA . ASN A 1 533 ? -16.478 28.289 31.687 1.00 58.85 519 ASN A CA 1
ATOM 3864 C C . ASN A 1 533 ? -15.708 29.422 32.338 1.00 65.37 519 ASN A C 1
ATOM 3865 O O . ASN A 1 533 ? -15.399 29.386 33.530 1.00 65.28 519 ASN A O 1
ATOM 3870 N N . ILE A 1 534 ? -15.366 30.410 31.522 1.00 63.34 520 ILE A N 1
ATOM 3871 C CA . ILE A 1 534 ? -14.632 31.566 31.988 1.00 57.96 520 ILE A CA 1
ATOM 3872 C C . ILE A 1 534 ? -15.209 32.852 31.409 1.00 60.77 520 ILE A C 1
ATOM 3873 O O . ILE A 1 534 ? -15.532 32.924 30.227 1.00 65.57 520 ILE A O 1
ATOM 3878 N N . GLU A 1 535 ? -15.344 33.875 32.240 1.00 63.98 521 GLU A N 1
ATOM 3879 C CA . GLU A 1 535 ? -15.812 35.169 31.763 1.00 66.51 521 GLU A CA 1
ATOM 3880 C C . GLU A 1 535 ? -15.196 36.296 32.570 1.00 64.24 521 GLU A C 1
ATOM 3881 O O . GLU A 1 535 ? -15.003 36.178 33.780 1.00 69.25 521 GLU A O 1
ATOM 3887 N N . LEU A 1 536 ? -14.864 37.382 31.890 1.00 67.03 522 LEU A N 1
ATOM 3888 C CA . LEU A 1 536 ? -14.440 38.582 32.581 1.00 71.71 522 LEU A CA 1
ATOM 3889 C C . LEU A 1 536 ? -15.373 39.710 32.189 1.00 74.04 522 LEU A C 1
ATOM 3890 O O . LEU A 1 536 ? -15.650 39.926 30.998 1.00 74.35 522 LEU A O 1
ATOM 3895 N N . ALA A 1 537 ? -15.874 40.410 33.205 1.00 76.27 523 ALA A N 1
ATOM 3896 C CA . ALA A 1 537 ? -16.808 41.518 33.006 1.00 72.59 523 ALA A CA 1
ATOM 3897 C C . ALA A 1 537 ? -16.282 42.791 33.660 1.00 76.74 523 ALA A C 1
ATOM 3898 O O . ALA A 1 537 ? -15.685 42.749 34.727 1.00 65.64 523 ALA A O 1
ATOM 3900 N N . LEU A 1 538 ? -16.526 43.923 33.016 1.00 84.19 524 LEU A N 1
ATOM 3901 C CA . LEU A 1 538 ? -16.041 45.200 33.492 1.00 84.09 524 LEU A CA 1
ATOM 3902 C C . LEU A 1 538 ? -17.179 46.193 33.394 1.00 85.69 524 LEU A C 1
ATOM 3903 O O . LEU A 1 538 ? -17.823 46.287 32.358 1.00 76.12 524 LEU A O 1
ATOM 3908 N N . GLY A 1 539 ? -17.402 46.957 34.456 1.00 89.66 525 GLY A N 1
ATOM 3909 C CA . GLY A 1 539 ? -18.511 47.890 34.491 1.00 83.72 525 GLY A CA 1
ATOM 3910 C C . GLY A 1 539 ? -18.187 49.216 35.146 1.00 87.65 525 GLY A C 1
ATOM 3911 O O . GLY A 1 539 ? -17.511 49.275 36.165 1.00 87.06 525 GLY A O 1
ATOM 3912 N N . TYR A 1 540 ? -18.663 50.293 34.538 1.00 92.51 526 TYR A N 1
ATOM 3913 C CA . TYR A 1 540 ? -18.471 51.618 35.100 1.00 97.90 526 TYR A CA 1
ATOM 3914 C C . TYR A 1 540 ? -19.734 52.473 35.000 1.00 110.08 526 TYR A C 1
ATOM 3915 O O . TYR A 1 540 ? -20.471 52.397 34.026 1.00 112.71 526 TYR A O 1
ATOM 3924 N N . GLU A 1 541 ? -19.989 53.273 36.027 1.00 118.68 527 GLU A N 1
ATOM 3925 C CA . GLU A 1 541 ? -21.056 54.266 35.988 1.00 120.47 527 GLU A CA 1
ATOM 3926 C C . GLU A 1 541 ? -20.620 55.505 36.760 1.00 117.11 527 GLU A C 1
ATOM 3927 O O . GLU A 1 541 ? -20.355 55.440 37.961 1.00 113.01 527 GLU A O 1
ATOM 3933 N N . GLY A 1 542 ? -20.518 56.627 36.058 1.00 122.81 528 GLY A N 1
ATOM 3934 C CA . GLY A 1 542 ? -20.024 57.852 36.656 1.00 131.36 528 GLY A CA 1
ATOM 3935 C C . GLY A 1 542 ? -20.607 59.137 36.101 1.00 137.82 528 GLY A C 1
ATOM 3936 O O . GLY A 1 542 ? -19.897 59.916 35.466 1.00 146.58 528 GLY A O 1
ATOM 3937 N N . ASP A 1 543 ? -21.905 59.343 36.299 1.00 130.21 529 ASP A N 1
ATOM 3938 C CA . ASP A 1 543 ? -22.565 60.605 35.946 1.00 128.57 529 ASP A CA 1
ATOM 3939 C C . ASP A 1 543 ? -22.582 60.934 34.450 1.00 122.21 529 ASP A C 1
ATOM 3940 O O . ASP A 1 543 ? -23.635 61.213 33.883 1.00 125.34 529 ASP A O 1
ATOM 3945 N N . ARG A 1 544 ? -21.409 60.918 33.826 1.00 114.67 530 ARG A N 1
ATOM 3946 C CA . ARG A 1 544 ? -21.277 61.244 32.411 1.00 117.52 530 ARG A CA 1
ATOM 3947 C C . ARG A 1 544 ? -21.136 60.002 31.521 1.00 116.07 530 ARG A C 1
ATOM 3948 O O . ARG A 1 544 ? -21.625 59.989 30.391 1.00 116.68 530 ARG A O 1
ATOM 3956 N N . TRP A 1 545 ? -20.471 58.965 32.032 1.00 109.02 531 TRP A N 1
ATOM 3957 C CA . TRP A 1 545 ? -20.206 57.744 31.267 1.00 101.01 531 TRP A CA 1
ATOM 3958 C C . TRP A 1 545 ? -20.758 56.519 31.977 1.00 102.66 531 TRP A C 1
ATOM 3959 O O . TRP A 1 545 ? -20.756 56.440 33.202 1.00 99.06 531 TRP A O 1
ATOM 3970 N N . GLN A 1 546 ? -21.232 55.563 31.190 1.00 101.48 532 GLN A N 1
ATOM 3971 C CA . GLN A 1 546 ? -21.691 54.283 31.707 1.00 99.39 532 GLN A CA 1
ATOM 3972 C C . GLN A 1 546 ? -21.274 53.201 30.729 1.00 96.92 532 GLN A C 1
ATOM 3973 O O . GLN A 1 546 ? -21.390 53.390 29.537 1.00 100.80 532 GLN A O 1
ATOM 3979 N N . TYR A 1 547 ? -20.745 52.086 31.207 1.00 86.98 533 TYR A N 1
ATOM 3980 C CA . TYR A 1 547 ? -20.466 50.987 30.300 1.00 85.02 533 TYR A CA 1
ATOM 3981 C C . TYR A 1 547 ? -20.446 49.628 30.974 1.00 84.67 533 TYR A C 1
ATOM 3982 O O . TYR A 1 547 ? -20.208 49.505 32.177 1.00 86.43 533 TYR A O 1
ATOM 3991 N N . ASN A 1 548 ? -20.702 48.614 30.159 1.00 83.04 534 ASN A N 1
ATOM 3992 C CA . ASN A 1 548 ? -20.664 47.223 30.572 1.00 85.31 534 ASN A CA 1
ATOM 3993 C C . ASN A 1 548 ? -20.033 46.408 29.461 1.00 84.26 534 ASN A C 1
ATOM 3994 O O . ASN A 1 548 ? -20.503 46.444 28.333 1.00 93.13 534 ASN A O 1
ATOM 3999 N N . LEU A 1 549 ? -18.951 45.705 29.770 1.00 77.74 535 LEU A N 1
ATOM 4000 C CA . LEU A 1 549 ? -18.248 44.909 28.775 1.00 80.47 535 LEU A CA 1
ATOM 4001 C C . LEU A 1 549 ? -18.018 43.504 29.299 1.00 79.89 535 LEU A C 1
ATOM 4002 O O . LEU A 1 549 ? -17.692 43.320 30.469 1.00 77.38 535 LEU A O 1
ATOM 4007 N N . ALA A 1 550 ? -18.156 42.512 28.426 1.00 68.82 536 ALA A N 1
ATOM 4008 C CA . ALA A 1 550 ? -17.963 41.126 28.831 1.00 62.20 536 ALA A CA 1
ATOM 4009 C C . ALA A 1 550 ? -17.301 40.295 27.744 1.00 60.94 536 ALA A C 1
ATOM 4010 O O . ALA A 1 550 ? -17.574 40.469 26.542 1.00 67.11 536 ALA A O 1
ATOM 4012 N N . LEU A 1 551 ? -16.429 39.397 28.202 1.00 62.01 537 LEU A N 1
ATOM 4013 C CA . LEU A 1 551 ? -15.689 38.477 27.351 1.00 71.48 537 LEU A CA 1
ATOM 4014 C C . LEU A 1 551 ? -15.843 37.088 27.934 1.00 70.15 537 LEU A C 1
ATOM 4015 O O . LEU A 1 551 ? -15.651 36.901 29.134 1.00 67.53 537 LEU A O 1
ATOM 4020 N N . TYR A 1 552 ? -16.198 36.106 27.114 1.00 66.03 538 TYR A N 1
ATOM 4021 C CA . TYR A 1 552 ? -16.481 34.791 27.677 1.00 65.32 538 TYR A CA 1
ATOM 4022 C C . TYR A 1 552 ? -16.005 33.676 26.775 1.00 61.94 538 TYR A C 1
ATOM 4023 O O . TYR A 1 552 ? -15.852 33.859 25.560 1.00 60.90 538 TYR A O 1
ATOM 4032 N N . ARG A 1 553 ? -15.754 32.530 27.396 1.00 56.99 539 ARG A N 1
ATOM 4033 C CA . ARG A 1 553 ? -15.424 31.314 26.690 1.00 66.81 539 ARG A CA 1
ATOM 4034 C C . ARG A 1 553 ? -16.038 30.135 27.437 1.00 66.70 539 ARG A C 1
ATOM 4035 O O . ARG A 1 553 ? -15.933 30.041 28.660 1.00 68.03 539 ARG A O 1
ATOM 4043 N N . ASN A 1 554 ? -16.651 29.231 26.683 1.00 65.16 540 ASN A N 1
ATOM 4044 C CA . ASN A 1 554 ? -17.302 28.038 27.200 1.00 70.07 540 ASN A CA 1
ATOM 4045 C C . ASN A 1 554 ? -16.774 26.810 26.476 1.00 70.35 540 ASN A C 1
ATOM 4046 O O . ASN A 1 554 ? -16.995 26.655 25.274 1.00 75.89 540 ASN A O 1
ATOM 4051 N N . ARG A 1 555 ? -16.084 25.939 27.206 1.00 65.54 541 ARG A N 1
ATOM 4052 C CA . ARG A 1 555 ? -15.450 24.761 26.618 1.00 63.97 541 ARG A CA 1
ATOM 4053 C C . ARG A 1 555 ? -16.109 23.465 27.084 1.00 68.43 541 ARG A C 1
ATOM 4054 O O . ARG A 1 555 ? -16.171 23.201 28.277 1.00 71.79 541 ARG A O 1
ATOM 4062 N N . PHE A 1 556 ? -16.604 22.665 26.143 1.00 55.68 542 PHE A N 1
ATOM 4063 C CA . PHE A 1 556 ? -17.179 21.350 26.431 1.00 54.02 542 PHE A CA 1
ATOM 4064 C C . PHE A 1 556 ? -16.262 20.357 25.716 1.00 66.62 542 PHE A C 1
ATOM 4065 O O . PHE A 1 556 ? -15.682 20.720 24.699 1.00 76.57 542 PHE A O 1
ATOM 4073 N N . GLY A 1 557 ? -16.112 19.121 26.195 1.00 70.84 543 GLY A N 1
ATOM 4074 C CA . GLY A 1 557 ? -16.746 18.622 27.392 1.00 76.17 543 GLY A CA 1
ATOM 4075 C C . GLY A 1 557 ? -17.875 17.626 27.160 1.00 80.97 543 GLY A C 1
ATOM 4076 O O . GLY A 1 557 ? -18.889 17.673 27.863 1.00 81.79 543 GLY A O 1
ATOM 4077 N N . ASN A 1 558 ? -17.713 16.730 26.188 1.00 65.57 544 ASN A N 1
ATOM 4078 C CA . ASN A 1 558 ? -18.770 15.786 25.813 1.00 65.85 544 ASN A CA 1
ATOM 4079 C C . ASN A 1 558 ? -20.103 16.481 25.534 1.00 74.84 544 ASN A C 1
ATOM 4080 O O . ASN A 1 558 ? -21.159 16.082 26.031 1.00 78.40 544 ASN A O 1
ATOM 4085 N N . TYR A 1 559 ? -20.024 17.526 24.725 1.00 71.02 545 TYR A N 1
ATOM 4086 C CA . TYR A 1 559 ? -21.172 18.295 24.287 1.00 67.76 545 TYR A CA 1
ATOM 4087 C C . TYR A 1 559 ? -22.142 17.421 23.499 1.00 70.31 545 TYR A C 1
ATOM 4088 O O . TYR A 1 559 ? -21.742 16.735 22.554 1.00 69.67 545 TYR A O 1
ATOM 4097 N N . ILE A 1 560 ? -23.420 17.467 23.868 1.00 65.78 546 ILE A N 1
ATOM 4098 C CA . ILE A 1 560 ? -24.437 16.660 23.196 1.00 64.50 546 ILE A CA 1
ATOM 4099 C C . ILE A 1 560 ? -25.073 17.400 22.017 1.00 64.44 546 ILE A C 1
ATOM 4100 O O . ILE A 1 560 ? -25.568 18.518 22.159 1.00 58.83 546 ILE A O 1
ATOM 4105 N N . TYR A 1 561 ? -25.049 16.760 20.851 1.00 61.70 547 TYR A N 1
ATOM 4106 C CA . TYR A 1 561 ? -25.430 17.421 19.614 1.00 59.12 547 TYR A CA 1
ATOM 4107 C C . TYR A 1 561 ? -26.239 16.463 18.748 1.00 65.73 547 TYR A C 1
ATOM 4108 O O . TYR A 1 561 ? -26.168 15.248 18.924 1.00 66.12 547 TYR A O 1
ATOM 4117 N N . ALA A 1 562 ? -27.040 17.002 17.840 1.00 65.24 548 ALA A N 1
ATOM 4118 C CA . ALA A 1 562 ? -27.819 16.156 16.941 1.00 60.33 548 ALA A CA 1
ATOM 4119 C C . ALA A 1 562 ? -26.981 15.684 15.746 1.00 61.08 548 ALA A C 1
ATOM 4120 O O . ALA A 1 562 ? -26.502 16.492 14.959 1.00 62.53 548 ALA A O 1
ATOM 4122 N N . GLN A 1 563 ? -26.818 14.371 15.617 1.00 62.19 549 GLN A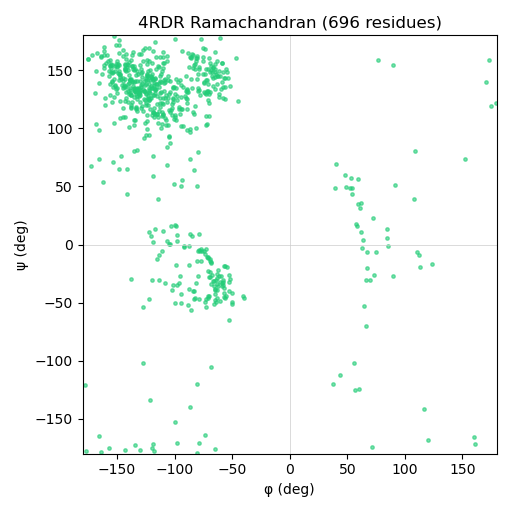 N 1
ATOM 4123 C CA . GLN A 1 563 ? -26.012 13.787 14.547 1.00 60.37 549 GLN A CA 1
ATOM 4124 C C . GLN A 1 563 ? -26.913 13.290 13.418 1.00 65.55 549 GLN A C 1
ATOM 4125 O O . GLN A 1 563 ? -27.693 12.351 13.598 1.00 74.14 549 GLN A O 1
ATOM 4131 N N . THR A 1 564 ? -26.842 13.948 12.266 1.00 66.17 550 THR A N 1
ATOM 4132 C CA . THR A 1 564 ? -27.621 13.530 11.104 1.00 72.63 550 THR A CA 1
ATOM 4133 C C . THR A 1 564 ? -27.070 12.217 10.554 1.00 79.19 550 THR A C 1
ATOM 4134 O O . THR A 1 564 ? -25.866 12.096 10.327 1.00 78.17 550 THR A O 1
ATOM 4138 N N . LEU A 1 565 ? -27.948 11.239 10.337 1.00 80.81 551 LEU A N 1
ATOM 4139 C CA . LEU A 1 565 ? -27.530 9.957 9.776 1.00 80.66 551 LEU A CA 1
ATOM 4140 C C . LEU A 1 565 ? -27.994 9.753 8.335 1.00 77.54 551 LEU A C 1
ATOM 4141 O O . LEU A 1 565 ? -27.293 9.133 7.537 1.00 80.16 551 LEU A O 1
ATOM 4146 N N . ASN A 1 566 ? -29.161 10.295 7.999 1.00 77.39 552 ASN A N 1
ATOM 4147 C CA . ASN A 1 566 ? -29.759 10.084 6.684 1.00 77.79 552 ASN A CA 1
ATOM 4148 C C . ASN A 1 566 ? -29.144 11.007 5.649 1.00 81.10 552 ASN A C 1
ATOM 4149 O O . ASN A 1 566 ? -29.848 11.702 4.913 1.00 74.81 552 ASN A O 1
ATOM 4154 N N . ASP A 1 567 ? -27.814 11.011 5.614 1.00 81.21 553 ASP A N 1
ATOM 4155 C CA . ASP A 1 567 ? -27.050 11.781 4.642 1.00 82.47 553 ASP A CA 1
ATOM 4156 C C . ASP A 1 567 ? -25.927 10.948 4.024 1.00 85.02 553 ASP A C 1
ATOM 4157 O O . ASP A 1 567 ? -25.178 10.273 4.734 1.00 85.64 553 ASP A O 1
ATOM 4162 N N . GLY A 1 568 ? -25.828 10.991 2.699 1.00 79.93 554 GLY A N 1
ATOM 4163 C CA . GLY A 1 568 ? -24.754 10.331 1.980 1.00 82.29 554 GLY A CA 1
ATOM 4164 C C . GLY A 1 568 ? -24.715 8.827 2.164 1.00 89.00 554 GLY A C 1
ATOM 4165 O O . GLY A 1 568 ? -23.650 8.217 2.132 1.00 96.02 554 GLY A O 1
ATOM 4166 N N . ARG A 1 569 ? -25.883 8.227 2.345 1.00 82.19 555 ARG A N 1
ATOM 4167 C CA . ARG A 1 569 ? -25.985 6.781 2.461 1.00 83.09 555 ARG A CA 1
ATOM 4168 C C . ARG A 1 569 ? -26.907 6.226 1.373 1.00 84.42 555 ARG A C 1
ATOM 4169 O O . ARG A 1 569 ? -26.797 6.607 0.209 1.00 90.60 555 ARG A O 1
ATOM 4177 N N . GLY A 1 570 ? -27.824 5.343 1.747 1.00 78.62 556 GLY A N 1
ATOM 4178 C CA . GLY A 1 570 ? -28.762 4.783 0.791 1.00 76.67 556 GLY A CA 1
ATOM 4179 C C . GLY A 1 570 ? -29.721 5.797 0.183 1.00 82.15 556 GLY A C 1
ATOM 4180 O O . GLY A 1 570 ? -29.616 6.992 0.442 1.00 85.46 556 GLY A O 1
ATOM 4181 N N . PRO A 1 571 ? -30.661 5.319 -0.646 1.00 83.33 557 PRO A N 1
ATOM 4182 C CA . PRO A 1 571 ? -31.663 6.133 -1.348 1.00 86.36 557 PRO A CA 1
ATOM 4183 C C . PRO A 1 571 ? -32.554 6.972 -0.416 1.00 81.25 557 PRO A C 1
ATOM 4184 O O . PRO A 1 571 ? -33.008 8.040 -0.828 1.00 83.54 557 PRO A O 1
ATOM 4188 N N . LYS A 1 572 ? -32.822 6.499 0.800 1.00 80.95 558 LYS A N 1
ATOM 4189 C CA . LYS A 1 572 ? -33.605 7.297 1.748 1.00 80.18 558 LYS A CA 1
ATOM 4190 C C . LYS A 1 572 ? -32.866 8.533 2.258 1.00 81.21 558 LYS A C 1
ATOM 4191 O O . LYS A 1 572 ? -33.472 9.406 2.871 1.00 84.42 558 LYS A O 1
ATOM 4197 N N . SER A 1 573 ? -31.560 8.596 2.032 1.00 82.92 559 SER A N 1
ATOM 4198 C CA . SER A 1 573 ? -30.799 9.769 2.431 1.00 83.67 559 SER A CA 1
ATOM 4199 C C . SER A 1 573 ? -31.359 11.001 1.735 1.00 80.82 559 SER A C 1
ATOM 4200 O O . SER A 1 573 ? -32.000 10.893 0.692 1.00 74.73 559 SER A O 1
ATOM 4203 N N . ILE A 1 574 ? -31.124 12.166 2.327 1.00 78.80 560 ILE A N 1
ATOM 4204 C CA . ILE A 1 574 ? -31.675 13.413 1.814 1.00 79.74 560 ILE A CA 1
ATOM 4205 C C . ILE A 1 574 ? -31.083 13.811 0.464 1.00 92.93 560 ILE A C 1
ATOM 4206 O O . ILE A 1 574 ? -29.902 13.580 0.187 1.00 96.36 560 ILE A O 1
ATOM 4211 N N . GLU A 1 575 ? -31.921 14.417 -0.371 1.00 100.09 561 GLU A N 1
ATOM 4212 C CA . GLU A 1 575 ? -31.495 14.913 -1.669 1.00 106.05 561 GLU A CA 1
ATOM 4213 C C . GLU A 1 575 ? -31.164 16.392 -1.552 1.00 107.92 561 GLU A C 1
ATOM 4214 O O . GLU A 1 575 ? -30.265 16.896 -2.223 1.00 112.93 561 GLU A O 1
ATOM 4220 N N . ASP A 1 576 ? -31.889 17.078 -0.678 1.00 99.67 562 ASP A N 1
ATOM 4221 C CA . ASP A 1 576 ? -31.738 18.517 -0.512 1.00 90.06 562 ASP A CA 1
ATOM 4222 C C . ASP A 1 576 ? -31.371 18.848 0.932 1.00 85.23 562 ASP A C 1
ATOM 4223 O O . ASP A 1 576 ? -31.619 18.049 1.837 1.00 83.95 562 ASP A O 1
ATOM 4228 N N . ASP A 1 577 ? -30.770 20.017 1.141 1.00 84.95 563 ASP A N 1
ATOM 4229 C CA . ASP A 1 577 ? -30.423 20.479 2.487 1.00 86.77 563 ASP A CA 1
ATOM 4230 C C . ASP A 1 577 ? -31.662 20.756 3.338 1.00 86.44 563 ASP A C 1
ATOM 4231 O O . ASP A 1 577 ? -31.638 20.582 4.555 1.00 83.84 563 ASP A O 1
ATOM 4236 N N . SER A 1 578 ? -32.741 21.181 2.687 1.00 89.43 564 SER A N 1
ATOM 4237 C CA . SER A 1 578 ? -33.974 21.566 3.369 1.00 86.31 564 SER A CA 1
ATOM 4238 C C . SER A 1 578 ? -34.805 20.372 3.826 1.00 84.78 564 SER A C 1
ATOM 4239 O O . SER A 1 578 ? -35.748 20.519 4.600 1.00 87.46 564 SER A O 1
ATOM 4242 N N . GLU A 1 579 ? -34.472 19.195 3.316 1.00 83.62 565 GLU A N 1
ATOM 4243 C CA . GLU A 1 579 ? -35.249 17.995 3.604 1.00 82.06 565 GLU A CA 1
ATOM 4244 C C . GLU A 1 579 ? -35.102 17.591 5.075 1.00 82.72 565 GLU A C 1
ATOM 4245 O O . GLU A 1 579 ? -34.154 18.005 5.747 1.00 83.39 565 GLU A O 1
ATOM 4259 N N . LYS A 1 581 ? -34.241 15.961 8.549 1.00 76.99 567 LYS A N 1
ATOM 4260 C CA . LYS A 1 581 ? -33.063 15.261 9.053 1.00 78.13 567 LYS A CA 1
ATOM 4261 C C . LYS A 1 581 ? -33.466 14.145 10.005 1.00 70.33 567 LYS A C 1
ATOM 4262 O O . LYS A 1 581 ? -34.322 14.333 10.862 1.00 73.67 567 LYS A O 1
ATOM 4268 N N . LEU A 1 582 ? -32.864 12.976 9.850 1.00 68.22 568 LEU A N 1
ATOM 4269 C CA . LEU A 1 582 ? -33.009 11.923 10.840 1.00 67.39 568 LEU A CA 1
ATOM 4270 C C . LEU A 1 582 ? -31.780 11.956 11.731 1.00 64.39 568 LEU A C 1
ATOM 4271 O O . LEU A 1 582 ? -30.692 11.584 11.302 1.00 73.99 568 LEU A O 1
ATOM 4276 N N . VAL A 1 583 ? -31.954 12.421 12.964 1.00 60.44 569 VAL A N 1
ATOM 4277 C CA . VAL A 1 583 ? -30.827 12.605 13.864 1.00 64.04 569 VAL A CA 1
ATOM 4278 C C . VAL A 1 583 ? -30.823 11.638 15.031 1.00 72.84 569 VAL A C 1
ATOM 4279 O O . VAL A 1 583 ? -31.870 11.178 15.472 1.00 77.76 569 VAL A O 1
ATOM 4283 N N . ARG A 1 584 ? -29.628 11.304 15.503 1.00 71.07 570 ARG A N 1
ATOM 4284 C CA . ARG A 1 584 ? -29.487 10.614 16.773 1.00 65.55 570 ARG A CA 1
ATOM 4285 C C . ARG A 1 584 ? -28.578 11.467 17.638 1.00 65.98 570 ARG A C 1
ATOM 4286 O O . ARG A 1 584 ? -27.618 12.058 17.137 1.00 67.28 570 ARG A O 1
ATOM 4294 N N . TYR A 1 585 ? -28.876 11.560 18.930 1.00 65.25 571 TYR A N 1
ATOM 4295 C CA . TYR A 1 585 ? -28.043 12.398 19.786 1.00 61.24 571 TYR A CA 1
ATOM 4296 C C . TYR A 1 585 ? -26.683 11.758 19.996 1.00 70.48 571 TYR A C 1
ATOM 4297 O O . TYR A 1 585 ? -26.580 10.572 20.309 1.00 72.84 571 TYR A O 1
ATOM 4306 N N . ASN A 1 586 ? -25.640 12.556 19.823 1.00 69.91 572 ASN A N 1
ATOM 4307 C CA . ASN A 1 586 ? -24.279 12.076 19.978 1.00 73.65 572 ASN A CA 1
ATOM 4308 C C . ASN A 1 586 ? -23.461 13.062 20.798 1.00 73.65 572 ASN A C 1
ATOM 4309 O O . ASN A 1 586 ? -23.999 14.058 21.291 1.00 77.05 572 ASN A O 1
ATOM 4314 N N . GLN A 1 587 ? -22.155 12.826 20.893 1.00 79.12 573 GLN A N 1
ATOM 4315 C CA . GLN A 1 587 ? -21.318 13.615 21.791 1.00 73.25 573 GLN A CA 1
ATOM 4316 C C . GLN A 1 587 ? -19.974 13.978 21.182 1.00 69.47 573 GLN A C 1
ATOM 4317 O O . GLN A 1 587 ? -19.348 13.168 20.500 1.00 71.38 573 GLN A O 1
ATOM 4323 N N . SER A 1 588 ? -19.530 15.199 21.459 1.00 73.07 574 SER A N 1
ATOM 4324 C CA . SER A 1 588 ? -18.264 15.694 20.951 1.00 74.52 574 SER A CA 1
ATOM 4325 C C . SER A 1 588 ? -17.768 16.812 21.843 1.00 72.91 574 SER A C 1
ATOM 4326 O O . SER A 1 588 ? -18.367 17.117 22.867 1.00 66.98 574 SER A O 1
ATOM 4329 N N . GLY A 1 589 ? -16.665 17.422 21.444 1.00 68.51 575 GLY A N 1
ATOM 4330 C CA . GLY A 1 589 ? -16.199 18.620 22.102 1.00 68.35 575 GLY A CA 1
ATOM 4331 C C . GLY A 1 589 ? -16.897 19.789 21.457 1.00 67.31 575 GLY A C 1
ATOM 4332 O O . GLY A 1 589 ? -17.442 19.662 20.362 1.00 69.66 575 GLY A O 1
ATOM 4333 N N . ALA A 1 590 ? -16.899 20.922 22.144 1.00 62.61 576 ALA A N 1
ATOM 4334 C CA . ALA A 1 590 ? -17.476 22.143 21.617 1.00 64.07 576 ALA A CA 1
ATOM 4335 C C . ALA A 1 590 ? -16.760 23.321 22.235 1.00 68.36 576 ALA A C 1
ATOM 4336 O O . ALA A 1 590 ? -16.219 23.227 23.334 1.00 67.13 576 ALA A O 1
ATOM 4338 N N . ASP A 1 591 ? -16.765 24.433 21.518 1.00 62.24 577 ASP A N 1
ATOM 4339 C CA . ASP A 1 591 ? -16.006 25.590 21.915 1.00 64.81 577 ASP A CA 1
ATOM 4340 C C . ASP A 1 591 ? -16.797 26.819 21.520 1.00 63.38 577 ASP A C 1
ATOM 4341 O O . ASP A 1 591 ? -16.980 27.096 20.340 1.00 74.94 577 ASP A O 1
ATOM 4346 N N . PHE A 1 592 ? -17.321 27.518 22.514 1.00 62.53 578 PHE A N 1
ATOM 4347 C CA . PHE A 1 592 ? -18.019 28.775 22.284 1.00 66.55 578 PHE A CA 1
ATOM 4348 C C . PHE A 1 592 ? -17.226 29.883 22.892 1.00 70.38 578 PHE A C 1
ATOM 4349 O O . PHE A 1 592 ? -16.669 29.720 23.962 1.00 78.38 578 PHE A O 1
ATOM 4357 N N . TYR A 1 593 ? -17.130 31.007 22.211 1.00 62.95 579 TYR A N 1
ATOM 4358 C CA . TYR A 1 593 ? -16.520 32.144 22.859 1.00 61.61 579 TYR A CA 1
ATOM 4359 C C . TYR A 1 593 ? -17.162 33.350 22.252 1.00 64.56 579 TYR A C 1
ATOM 4360 O O . TYR A 1 593 ? -17.697 33.271 21.151 1.00 64.82 579 TYR A O 1
ATOM 4369 N N . GLY A 1 594 ? -17.116 34.472 22.951 1.00 64.03 580 GLY A N 1
ATOM 4370 C CA . GLY A 1 594 ? -17.681 35.675 22.377 1.00 60.77 580 GLY A CA 1
ATOM 4371 C C . GLY A 1 594 ? -17.492 36.892 23.243 1.00 68.43 580 GLY A C 1
ATOM 4372 O O . GLY A 1 594 ? -16.881 36.828 24.327 1.00 67.63 580 GLY A O 1
ATOM 4373 N N . ALA A 1 595 ? -18.047 38.001 22.766 1.00 64.22 581 ALA A N 1
ATOM 4374 C CA . ALA A 1 595 ? -17.965 39.258 23.488 1.00 67.11 581 ALA A CA 1
ATOM 4375 C C . ALA A 1 595 ? -19.252 40.049 23.331 1.00 64.57 581 ALA A C 1
ATOM 4376 O O . ALA A 1 595 ? -19.958 39.924 22.324 1.00 75.94 581 ALA A O 1
ATOM 4378 N N . GLU A 1 596 ? -19.553 40.872 24.326 1.00 68.26 582 GLU A N 1
ATOM 4379 C CA . GLU A 1 596 ? -20.727 41.732 24.239 1.00 70.95 582 GLU A CA 1
ATOM 4380 C C . GLU A 1 596 ? -20.529 42.943 25.126 1.00 75.28 582 GLU A C 1
ATOM 4381 O O . GLU A 1 596 ? -19.836 42.868 26.129 1.00 84.17 582 GLU A O 1
ATOM 4387 N N . GLY A 1 597 ? -21.160 44.054 24.775 1.00 76.21 583 GLY A N 1
ATOM 4388 C CA . GLY A 1 597 ? -20.991 45.265 25.549 1.00 77.70 583 GLY A CA 1
ATOM 4389 C C . GLY A 1 597 ? -21.898 46.416 25.167 1.00 81.71 583 GLY A C 1
ATOM 4390 O O . GLY A 1 597 ? -22.498 46.432 24.095 1.00 78.47 583 GLY A O 1
ATOM 4391 N N . GLU A 1 598 ? -21.999 47.379 26.074 1.00 87.77 584 GLU A N 1
ATOM 4392 C CA . GLU A 1 598 ? -22.703 48.625 25.824 1.00 88.65 584 GLU A CA 1
ATOM 4393 C C . GLU A 1 598 ? -21.922 49.773 26.452 1.00 92.41 584 GLU A C 1
ATOM 4394 O O . GLU A 1 598 ? -21.243 49.598 27.467 1.00 92.12 584 GLU A O 1
ATOM 4400 N N . ILE A 1 599 ? -22.036 50.949 25.846 1.00 93.77 585 ILE A N 1
ATOM 4401 C CA . ILE A 1 599 ? -21.379 52.152 26.333 1.00 97.51 585 ILE A CA 1
ATOM 4402 C C . ILE A 1 599 ? -22.193 53.420 26.044 1.00 100.32 585 ILE A C 1
ATOM 4403 O O . ILE A 1 599 ? -22.522 53.720 24.902 1.00 100.87 585 ILE A O 1
ATOM 4408 N N . TYR A 1 600 ? -22.492 54.166 27.103 1.00 99.41 586 TYR A N 1
ATOM 4409 C CA . TYR A 1 600 ? -23.324 55.358 27.042 1.00 101.11 586 TYR A CA 1
ATOM 4410 C C . TYR A 1 600 ? -22.582 56.593 27.550 1.00 106.27 586 TYR A C 1
ATOM 4411 O O . TYR A 1 600 ? -21.814 56.531 28.508 1.00 105.03 586 TYR A O 1
ATOM 4420 N N . PHE A 1 601 ? -22.828 57.713 26.884 1.00 110.41 587 PHE A N 1
ATOM 4421 C CA . PHE A 1 601 ? -22.259 59.002 27.234 1.00 110.84 587 PHE A CA 1
ATOM 4422 C C . PHE A 1 601 ? -23.363 60.050 27.304 1.00 111.81 587 PHE A C 1
ATOM 4423 O O . PHE A 1 601 ? -24.157 60.197 26.369 1.00 107.96 587 PHE A O 1
ATOM 4431 N N . LYS A 1 602 ? -23.408 60.775 28.417 1.00 112.92 588 LYS A N 1
ATOM 4432 C CA . LYS A 1 602 ? -24.412 61.808 28.616 1.00 114.66 588 LYS A CA 1
ATOM 4433 C C . LYS A 1 602 ? -23.742 63.177 28.617 1.00 118.62 588 LYS A C 1
ATOM 4434 O O . LYS A 1 602 ? -23.175 63.593 29.627 1.00 113.34 588 LYS A O 1
ATOM 4440 N N . PRO A 1 603 ? -23.814 63.887 27.480 1.00 121.03 589 PRO A N 1
ATOM 4441 C CA . PRO A 1 603 ? -23.254 65.237 27.353 1.00 121.77 589 PRO A CA 1
ATOM 4442 C C . PRO A 1 603 ? -24.042 66.203 28.222 1.00 124.21 589 PRO A C 1
ATOM 4443 O O . PRO A 1 603 ? -23.524 67.219 28.681 1.00 130.85 589 PRO A O 1
ATOM 4447 N N . THR A 1 604 ? -25.299 65.854 28.457 1.00 125.32 590 THR A N 1
ATOM 4448 C CA . THR A 1 604 ? -26.216 66.680 29.218 1.00 131.44 590 THR A CA 1
ATOM 4449 C C . THR A 1 604 ? -27.157 65.719 29.933 1.00 133.04 590 THR A C 1
ATOM 4450 O O . THR A 1 604 ? -27.447 64.646 29.411 1.00 133.50 590 THR A O 1
ATOM 4454 N N . PRO A 1 605 ? -27.614 66.075 31.143 1.00 132.99 591 PRO A N 1
ATOM 4455 C CA . PRO A 1 605 ? -28.632 65.266 31.823 1.00 132.63 591 PRO A CA 1
ATOM 4456 C C . PRO A 1 605 ? -29.877 65.039 30.958 1.00 139.09 591 PRO A C 1
ATOM 4457 O O . PRO A 1 605 ? -30.646 64.114 31.220 1.00 144.22 591 PRO A O 1
ATOM 4461 N N . ARG A 1 606 ? -30.069 65.877 29.943 1.00 139.14 592 ARG A N 1
ATOM 4462 C CA . ARG A 1 606 ? -31.118 65.660 28.947 1.00 137.32 592 ARG A CA 1
ATOM 4463 C C . ARG A 1 606 ? -30.846 64.478 28.014 1.00 134.10 592 ARG A C 1
ATOM 4464 O O . ARG A 1 606 ? -31.737 63.671 27.748 1.00 130.60 592 ARG A O 1
ATOM 4472 N N . TYR A 1 607 ? -29.612 64.369 27.531 1.00 132.89 593 TYR A N 1
ATOM 4473 C CA . TYR A 1 607 ? -29.305 63.439 26.449 1.00 127.49 593 TYR A CA 1
ATOM 4474 C C . TYR A 1 607 ? -28.455 62.251 26.871 1.00 119.44 593 TYR A C 1
ATOM 4475 O O . TYR A 1 607 ? -27.659 62.328 27.803 1.00 116.10 593 TYR A O 1
ATOM 4484 N N . ARG A 1 608 ? -28.635 61.149 26.157 1.00 116.34 594 ARG A N 1
ATOM 4485 C CA . ARG A 1 608 ? -27.789 59.985 26.328 1.00 107.87 594 ARG A CA 1
ATOM 4486 C C . ARG A 1 608 ? -27.552 59.364 24.968 1.00 102.75 594 ARG A C 1
ATOM 4487 O O . ARG A 1 608 ? -28.492 59.074 24.229 1.00 107.20 594 ARG A O 1
ATOM 4495 N N . ILE A 1 609 ? -26.281 59.181 24.643 1.00 102.86 595 ILE A N 1
ATOM 4496 C CA . ILE A 1 609 ? -25.879 58.521 23.415 1.00 106.22 595 ILE A CA 1
ATOM 4497 C C . ILE A 1 609 ? -25.248 57.187 23.765 1.00 104.29 595 ILE A C 1
ATOM 4498 O O . ILE A 1 609 ? -24.629 57.054 24.804 1.00 100.67 595 ILE A O 1
ATOM 4503 N N . GLY A 1 610 ? -25.420 56.186 22.918 1.00 103.99 596 GLY A N 1
ATOM 4504 C CA . GLY A 1 610 ? -24.911 54.874 23.248 1.00 98.97 596 GLY A CA 1
ATOM 4505 C C . GLY A 1 610 ? -24.522 54.025 22.066 1.00 98.30 596 GLY A C 1
ATOM 4506 O O . GLY A 1 610 ? -24.984 54.226 20.948 1.00 100.80 596 GLY A O 1
ATOM 4507 N N . VAL A 1 611 ? -23.627 53.086 22.321 1.00 93.50 597 VAL A N 1
ATOM 4508 C CA . VAL A 1 611 ? -23.244 52.098 21.337 1.00 91.95 597 VAL A CA 1
ATOM 4509 C C . VAL A 1 611 ? -23.283 50.739 22.011 1.00 89.41 597 VAL A C 1
ATOM 4510 O O . VAL A 1 611 ? -22.792 50.581 23.120 1.00 96.88 597 VAL A O 1
ATOM 4514 N N . SER A 1 612 ? -23.873 49.757 21.346 1.00 82.08 598 SER A N 1
ATOM 4515 C CA . SER A 1 612 ? -23.950 48.416 21.903 1.00 81.61 598 SER A CA 1
ATOM 4516 C C . SER A 1 612 ? -23.409 47.438 20.882 1.00 80.47 598 SER A C 1
ATOM 4517 O O . SER A 1 612 ? -23.171 47.800 19.734 1.00 84.46 598 SER A O 1
ATOM 4520 N N . GLY A 1 613 ? -23.155 46.211 21.307 1.00 70.09 599 GLY A N 1
ATOM 4521 C CA . GLY A 1 613 ? -22.685 45.212 20.378 1.00 73.25 599 GLY A CA 1
ATOM 4522 C C . GLY A 1 613 ? -22.547 43.836 20.979 1.00 74.43 599 GLY A C 1
ATOM 4523 O O . GLY A 1 613 ? -22.434 43.668 22.194 1.00 78.00 599 GLY A O 1
ATOM 4524 N N . ASP A 1 614 ? -22.541 42.842 20.105 1.00 66.90 600 ASP A N 1
ATOM 4525 C CA . ASP A 1 614 ? -22.250 41.482 20.516 1.00 65.54 600 ASP A CA 1
ATOM 4526 C C . ASP A 1 614 ? -21.794 40.657 19.335 1.00 68.09 600 ASP A C 1
ATOM 4527 O O . ASP A 1 614 ? -21.997 41.023 18.171 1.00 78.64 600 ASP A O 1
ATOM 4532 N N . TYR A 1 615 ? -21.188 39.528 19.663 1.00 63.72 601 TYR A N 1
ATOM 4533 C CA . TYR A 1 615 ? -20.546 38.697 18.680 1.00 66.70 601 TYR A CA 1
ATOM 4534 C C . TYR A 1 615 ? -20.327 37.390 19.408 1.00 66.46 601 TYR A C 1
ATOM 4535 O O . TYR A 1 615 ? -19.987 37.383 20.595 1.00 76.68 601 TYR A O 1
ATOM 4544 N N . VAL A 1 616 ? -20.558 36.282 18.719 1.00 62.35 602 VAL A N 1
ATOM 4545 C CA . VAL A 1 616 ? -20.375 34.982 19.339 1.00 65.56 602 VAL A CA 1
ATOM 4546 C C . VAL A 1 616 ? -20.051 33.924 18.305 1.00 64.32 602 VAL A C 1
ATOM 4547 O O . VAL A 1 616 ? -20.629 33.892 17.228 1.00 65.95 602 VAL A O 1
ATOM 4551 N N . ARG A 1 617 ? -19.067 33.106 18.628 1.00 61.01 603 ARG A N 1
ATOM 4552 C CA . ARG A 1 617 ? -18.659 32.002 17.795 1.00 61.39 603 ARG A CA 1
ATOM 4553 C C . ARG A 1 617 ? -18.925 30.702 18.525 1.00 69.34 603 ARG A C 1
ATOM 4554 O O . ARG A 1 617 ? -18.645 30.585 19.719 1.00 80.16 603 ARG A O 1
ATOM 4562 N N . GLY A 1 618 ? -19.435 29.721 17.793 1.00 66.66 604 GLY A N 1
ATOM 4563 C CA . GLY A 1 618 ? -19.706 28.405 18.331 1.00 58.49 604 GLY A CA 1
ATOM 4564 C C . GLY A 1 618 ? -19.170 27.355 17.383 1.00 68.62 604 GLY A C 1
ATOM 4565 O O . GLY A 1 618 ? -19.417 27.412 16.177 1.00 70.29 604 GLY A O 1
ATOM 4566 N N . ARG A 1 619 ? -18.401 26.414 17.918 1.00 68.83 605 ARG A N 1
ATOM 4567 C CA . ARG A 1 619 ? -17.757 25.411 17.089 1.00 69.21 605 ARG A CA 1
ATOM 4568 C C . ARG A 1 619 ? -17.879 24.017 17.674 1.00 70.35 605 ARG A C 1
ATOM 4569 O O . ARG A 1 619 ? -17.685 23.813 18.865 1.00 75.52 605 ARG A O 1
ATOM 4577 N N . LEU A 1 620 ? -18.223 23.063 16.823 1.00 66.81 606 LEU A N 1
ATOM 4578 C CA . LEU A 1 620 ? -18.192 21.660 17.196 1.00 69.43 606 LEU A CA 1
ATOM 4579 C C . LEU A 1 620 ? -16.800 21.110 16.879 1.00 71.66 606 LEU A C 1
ATOM 4580 O O . LEU A 1 620 ? -16.318 21.230 15.754 1.00 73.80 606 LEU A O 1
ATOM 4585 N N . LYS A 1 621 ? -16.155 20.519 17.878 1.00 70.06 607 LYS A N 1
ATOM 4586 C CA . LYS A 1 621 ? -14.815 19.974 17.713 1.00 71.68 607 LYS A CA 1
ATOM 4587 C C . LYS A 1 621 ? -14.810 18.504 18.092 1.00 75.97 607 LYS A C 1
ATOM 4588 O O . LYS A 1 621 ? -15.687 18.047 18.825 1.00 76.57 607 LYS A O 1
ATOM 4594 N N . ASN A 1 622 ? -13.812 17.774 17.601 1.00 67.56 608 ASN A N 1
ATOM 4595 C CA . ASN A 1 622 ? -13.644 16.365 17.934 1.00 69.61 608 ASN A CA 1
ATOM 4596 C C . ASN A 1 622 ? -14.883 15.503 17.679 1.00 77.72 608 ASN A C 1
ATOM 4597 O O . ASN A 1 622 ? -15.244 14.657 18.495 1.00 76.09 608 ASN A O 1
ATOM 4602 N N . LEU A 1 623 ? -15.528 15.724 16.539 1.00 84.64 609 LEU A N 1
ATOM 4603 C CA . LEU A 1 623 ? -16.680 14.925 16.155 1.00 79.97 609 LEU A CA 1
ATOM 4604 C C . LEU A 1 623 ? -16.280 13.454 16.114 1.00 79.55 609 LEU A C 1
ATOM 4605 O O . LEU A 1 623 ? -15.168 13.123 15.726 1.00 84.81 609 LEU A O 1
ATOM 4610 N N . PRO A 1 624 ? -17.186 12.567 16.526 1.00 75.30 610 PRO A N 1
ATOM 4611 C CA . PRO A 1 624 ? -16.901 11.134 16.480 1.00 69.80 610 PRO A CA 1
ATOM 4612 C C . PRO A 1 624 ? -16.980 10.623 15.051 1.00 74.13 610 PRO A C 1
ATOM 4613 O O . PRO A 1 624 ? -17.734 11.157 14.240 1.00 72.88 610 PRO A O 1
ATOM 4617 N N . SER A 1 625 ? -16.153 9.632 14.738 1.00 80.80 611 SER A N 1
ATOM 4618 C CA . SER A 1 625 ? -16.184 8.982 13.440 1.00 86.01 611 SER A CA 1
ATOM 4619 C C . SER A 1 625 ? -17.405 8.076 13.389 1.00 95.10 611 SER A C 1
ATOM 4620 O O . SER A 1 625 ? -17.735 7.418 14.376 1.00 104.80 611 SER A O 1
ATOM 4623 N N . LEU A 1 626 ? -18.083 8.036 12.249 1.00 91.76 612 LEU A N 1
ATOM 4624 C CA . LEU A 1 626 ? -19.256 7.183 12.124 1.00 93.98 612 LEU A CA 1
ATOM 4625 C C . LEU A 1 626 ? -19.093 6.140 11.036 1.00 97.17 612 LEU A C 1
ATOM 4626 O O . LEU A 1 626 ? -18.451 6.394 10.016 1.00 98.33 612 LEU A O 1
ATOM 4631 N N . PRO A 1 627 ? -19.684 4.959 11.256 1.00 93.80 613 PRO A N 1
ATOM 4632 C CA . PRO A 1 627 ? -19.610 3.874 10.279 1.00 92.00 613 PRO A CA 1
ATOM 4633 C C . PRO A 1 627 ? -20.301 4.303 8.996 1.00 87.12 613 PRO A C 1
ATOM 4634 O O . PRO A 1 627 ? -21.350 4.934 9.063 1.00 86.78 613 PRO A O 1
ATOM 4638 N N . GLY A 1 628 ? -19.703 3.985 7.852 1.00 83.40 614 GLY A N 1
ATOM 4639 C CA . GLY A 1 628 ? -20.253 4.365 6.562 1.00 79.78 614 GLY A CA 1
ATOM 4640 C C . GLY A 1 628 ? -21.006 3.224 5.915 1.00 86.20 614 GLY A C 1
ATOM 4641 O O . GLY A 1 628 ? -21.544 2.356 6.602 1.00 82.96 614 GLY A O 1
ATOM 4642 N N . ARG A 1 629 ? -21.060 3.237 4.587 1.00 97.17 615 ARG A N 1
ATOM 4643 C CA . ARG A 1 629 ? -21.674 2.149 3.842 1.00 102.37 615 ARG A CA 1
ATOM 4644 C C . ARG A 1 629 ? -20.866 0.881 3.997 1.00 107.55 615 ARG A C 1
ATOM 4645 O O . ARG A 1 629 ? -19.640 0.917 4.075 1.00 114.40 615 ARG A O 1
ATOM 4653 N N . GLU A 1 630 ? -21.568 -0.240 4.065 1.00 111.21 616 GLU A N 1
ATOM 4654 C CA . GLU A 1 630 ? -20.918 -1.535 4.092 1.00 123.43 616 GLU A CA 1
ATOM 4655 C C . GLU A 1 630 ? -20.353 -1.796 2.710 1.00 123.72 616 GLU A C 1
ATOM 4656 O O . GLU A 1 630 ? -21.056 -1.623 1.714 1.00 125.88 616 GLU A O 1
ATOM 4662 N N . ASP A 1 631 ? -19.096 -2.222 2.639 1.00 124.33 617 ASP A N 1
ATOM 4663 C CA . ASP A 1 631 ? -18.467 -2.453 1.343 1.00 125.07 617 ASP A CA 1
ATOM 4664 C C . ASP A 1 631 ? -18.922 -3.762 0.710 1.00 118.99 617 ASP A C 1
ATOM 4665 O O . ASP A 1 631 ? -19.684 -4.530 1.304 1.00 114.20 617 ASP A O 1
ATOM 4670 N N . ALA A 1 632 ? -18.442 -4.013 -0.502 1.00 120.60 618 ALA A N 1
ATOM 4671 C CA . ALA A 1 632 ? -18.784 -5.232 -1.216 1.00 119.09 618 ALA A CA 1
ATOM 4672 C C . ALA A 1 632 ? -18.082 -6.424 -0.573 1.00 125.37 618 ALA A C 1
ATOM 4673 O O . ALA A 1 632 ? -18.410 -7.576 -0.858 1.00 123.03 618 ALA A O 1
ATOM 4675 N N . TYR A 1 633 ? -17.146 -6.137 0.330 1.00 132.71 619 TYR A N 1
ATOM 4676 C CA . TYR A 1 633 ? -16.381 -7.178 1.005 1.00 136.45 619 TYR A CA 1
ATOM 4677 C C . TYR A 1 633 ? -16.905 -7.328 2.429 1.00 137.77 619 TYR A C 1
ATOM 4678 O O . TYR A 1 633 ? -16.421 -8.155 3.203 1.00 140.58 619 TYR A O 1
ATOM 4687 N N . GLY A 1 634 ? -17.913 -6.523 2.756 1.00 132.08 620 GLY A N 1
ATOM 4688 C CA . GLY A 1 634 ? -18.540 -6.551 4.064 1.00 130.59 620 GLY A CA 1
ATOM 4689 C C . GLY A 1 634 ? -17.811 -5.712 5.097 1.00 131.00 620 GLY A C 1
ATOM 4690 O O . GLY A 1 634 ? -18.091 -5.812 6.290 1.00 129.52 620 GLY A O 1
ATOM 4691 N N . ASN A 1 635 ? -16.891 -4.868 4.640 1.00 131.40 621 ASN A N 1
ATOM 4692 C CA . ASN A 1 635 ? -16.125 -4.014 5.544 1.00 121.89 621 ASN A CA 1
ATOM 4693 C C . ASN A 1 635 ? -16.739 -2.625 5.684 1.00 118.95 621 ASN A C 1
ATOM 4694 O O . ASN A 1 635 ? -16.755 -1.844 4.733 1.00 122.54 621 ASN A O 1
ATOM 4699 N N . ARG A 1 636 ? -17.250 -2.326 6.874 1.00 110.03 622 ARG A N 1
ATOM 4700 C CA . ARG A 1 636 ? -17.828 -1.015 7.140 1.00 106.12 622 ARG A CA 1
ATOM 4701 C C . ARG A 1 636 ? -16.837 -0.134 7.894 1.00 108.54 622 ARG A C 1
ATOM 4702 O O . ARG A 1 636 ? -16.546 -0.368 9.067 1.00 110.63 622 ARG A O 1
ATOM 4710 N N . PRO A 1 637 ? -16.313 0.887 7.209 1.00 108.06 623 PRO A N 1
ATOM 4711 C CA . PRO A 1 637 ? -15.285 1.777 7.747 1.00 105.46 623 PRO A CA 1
ATOM 4712 C C . PRO A 1 637 ? -15.869 2.955 8.517 1.00 100.82 623 PRO A C 1
ATOM 4713 O O . PRO A 1 637 ? -17.002 3.367 8.265 1.00 99.48 623 PRO A O 1
ATOM 4717 N N . PHE A 1 638 ? -15.098 3.471 9.466 1.00 97.96 624 PHE A N 1
ATOM 4718 C CA . PHE A 1 638 ? -15.496 4.639 10.229 1.00 93.67 624 PHE A CA 1
ATOM 4719 C C . PHE A 1 638 ? -15.004 5.870 9.491 1.00 91.30 624 PHE A C 1
ATOM 4720 O O . PHE A 1 638 ? -13.802 6.049 9.321 1.00 93.98 624 PHE A O 1
ATOM 4728 N N . ILE A 1 639 ? -15.911 6.720 9.033 1.00 87.87 625 ILE A N 1
ATOM 4729 C CA . ILE A 1 639 ? -15.450 7.922 8.355 1.00 93.06 625 ILE A CA 1
ATOM 4730 C C . ILE A 1 639 ? -15.314 9.087 9.337 1.00 93.15 625 ILE A C 1
ATOM 4731 O O . ILE A 1 639 ? -16.176 9.310 10.193 1.00 86.43 625 ILE A O 1
ATOM 4736 N N . ALA A 1 640 ? -14.205 9.806 9.207 1.00 94.10 626 ALA A N 1
ATOM 4737 C CA . ALA A 1 640 ? -13.874 10.908 10.095 1.00 89.94 626 ALA A CA 1
ATOM 4738 C C . ALA A 1 640 ? -14.550 12.179 9.614 1.00 85.38 626 ALA A C 1
ATOM 4739 O O . ALA A 1 640 ? -14.559 12.469 8.421 1.00 96.77 626 ALA A O 1
ATOM 4741 N N . GLN A 1 641 ? -15.156 12.915 10.538 1.00 82.50 627 GLN A N 1
ATOM 4742 C CA . GLN A 1 641 ? -15.735 14.211 10.205 1.00 81.74 627 GLN A CA 1
ATOM 4743 C C . GLN A 1 641 ? -14.985 15.366 10.852 1.00 78.24 627 GLN A C 1
ATOM 4744 O O . GLN A 1 641 ? -14.658 15.325 12.034 1.00 82.32 627 GLN A O 1
ATOM 4750 N N . ASP A 1 642 ? -14.657 16.364 10.042 1.00 79.64 628 ASP A N 1
ATOM 4751 C CA . ASP A 1 642 ? -13.901 17.521 10.495 1.00 80.87 628 ASP A CA 1
ATOM 4752 C C . ASP A 1 642 ? -14.669 18.348 11.521 1.00 88.66 628 ASP A C 1
ATOM 4753 O O . ASP A 1 642 ? -15.883 18.194 11.679 1.00 95.11 628 ASP A O 1
ATOM 4758 N N . ASP A 1 643 ? -13.958 19.238 12.209 1.00 90.01 629 ASP A N 1
ATOM 4759 C CA . ASP A 1 643 ? -14.610 20.200 13.085 1.00 84.79 629 ASP A CA 1
ATOM 4760 C C . ASP A 1 643 ? -15.473 21.102 12.228 1.00 87.21 629 ASP A C 1
ATOM 4761 O O . ASP A 1 643 ? -15.135 21.384 11.083 1.00 95.34 629 ASP A O 1
ATOM 4766 N N . GLN A 1 644 ? -16.591 21.550 12.778 1.00 80.70 630 GLN A N 1
ATOM 4767 C CA . GLN A 1 644 ? -17.506 22.395 12.029 1.00 76.11 630 GLN A CA 1
ATOM 4768 C C . GLN A 1 644 ? -18.232 23.378 12.941 1.00 69.74 630 GLN A C 1
ATOM 4769 O O . GLN A 1 644 ? -18.073 23.338 14.161 1.00 66.96 630 GLN A O 1
ATOM 4775 N N . ASN A 1 645 ? -19.032 24.258 12.353 1.00 72.43 631 ASN A N 1
ATOM 4776 C CA . ASN A 1 645 ? -19.720 25.264 13.147 1.00 65.98 631 ASN A CA 1
ATOM 4777 C C . ASN A 1 645 ? -20.948 24.727 13.854 1.00 67.49 631 ASN A C 1
ATOM 4778 O O . ASN A 1 645 ? -21.580 23.775 13.397 1.00 74.26 631 ASN A O 1
ATOM 4783 N N . ALA A 1 646 ? -21.281 25.362 14.971 1.00 65.89 632 ALA A N 1
ATOM 4784 C CA . ALA A 1 646 ? -22.468 25.004 15.726 1.00 66.65 632 ALA A CA 1
ATOM 4785 C C . ALA A 1 646 ? -23.693 25.504 14.986 1.00 66.39 632 ALA A C 1
ATOM 4786 O O . ALA A 1 646 ? -23.656 26.543 14.329 1.00 67.72 632 ALA A O 1
ATOM 4788 N N . PRO A 1 647 ? -24.796 24.768 15.088 1.00 70.51 633 PRO A N 1
ATOM 4789 C CA . PRO A 1 647 ? -26.008 25.221 14.403 1.00 61.36 633 PRO A CA 1
ATOM 4790 C C . PRO A 1 647 ? -26.569 26.519 15.001 1.00 65.17 633 PRO A C 1
ATOM 4791 O O . PRO A 1 647 ? -26.343 26.794 16.179 1.00 62.23 633 PRO A O 1
ATOM 4795 N N . ARG A 1 648 ? -27.250 27.307 14.163 1.00 73.15 634 ARG A N 1
ATOM 4796 C CA . ARG A 1 648 ? -27.992 28.525 14.545 1.00 67.47 634 ARG A CA 1
ATOM 4797 C C . ARG A 1 648 ? -27.343 29.423 15.613 1.00 67.67 634 ARG A C 1
ATOM 4798 O O . ARG A 1 648 ? -27.979 29.845 16.579 1.00 72.25 634 ARG A O 1
ATOM 4806 N N . VAL A 1 649 ? -26.062 29.713 15.405 1.00 74.99 635 VAL A N 1
ATOM 4807 C CA . VAL A 1 649 ? -25.340 30.673 16.217 1.00 67.93 635 VAL A CA 1
ATOM 4808 C C . VAL A 1 649 ? -25.717 32.069 15.716 1.00 72.29 635 VAL A C 1
ATOM 4809 O O . VAL A 1 649 ? -25.712 32.315 14.515 1.00 72.75 635 VAL A O 1
ATOM 4813 N N . PRO A 1 650 ? -26.073 32.980 16.635 1.00 72.04 636 PRO A N 1
ATOM 4814 C CA . PRO A 1 650 ? -26.456 34.355 16.289 1.00 66.73 636 PRO A CA 1
ATOM 4815 C C . PRO A 1 650 ? -25.386 35.085 15.483 1.00 72.01 636 PRO A C 1
ATOM 4816 O O . PRO A 1 650 ? -24.199 34.816 15.636 1.00 74.74 636 PRO A O 1
ATOM 4820 N N . ALA A 1 651 ? -25.811 36.023 14.649 1.00 73.61 637 ALA A N 1
ATOM 4821 C CA . ALA A 1 651 ? -24.881 36.848 13.906 1.00 68.28 637 ALA A CA 1
ATOM 4822 C C . ALA A 1 651 ? -24.469 38.010 14.783 1.00 72.75 637 ALA A C 1
ATOM 4823 O O . ALA A 1 651 ? -25.104 38.283 15.798 1.00 75.47 637 ALA A O 1
ATOM 4825 N N . ALA A 1 652 ? -23.386 38.677 14.404 1.00 71.47 638 ALA A N 1
ATOM 4826 C CA . ALA A 1 652 ? -22.902 39.826 15.153 1.00 73.83 638 ALA A CA 1
ATOM 4827 C C . ALA A 1 652 ? -23.907 40.953 15.050 1.00 77.39 638 ALA A C 1
ATOM 4828 O O . ALA A 1 652 ? -24.656 41.039 14.078 1.00 72.52 638 ALA A O 1
ATOM 4830 N N . ARG A 1 653 ? -23.932 41.819 16.053 1.00 82.56 639 ARG A N 1
ATOM 4831 C CA . ARG A 1 653 ? -24.870 42.932 16.015 1.00 84.26 639 ARG A CA 1
ATOM 4832 C C . ARG A 1 653 ? -24.259 44.179 16.636 1.00 86.86 639 ARG A C 1
ATOM 4833 O O . ARG A 1 653 ? -23.546 44.097 17.646 1.00 89.39 639 ARG A O 1
ATOM 4841 N N . LEU A 1 654 ? -24.483 45.317 15.984 1.00 81.59 640 LEU A N 1
ATOM 4842 C CA . LEU A 1 654 ? -24.055 46.601 16.521 1.00 89.04 640 LEU A CA 1
ATOM 4843 C C . LEU A 1 654 ? -25.269 47.481 16.784 1.00 87.89 640 LEU A C 1
ATOM 4844 O O . LEU A 1 654 ? -26.231 47.453 16.041 1.00 96.84 640 LEU A O 1
ATOM 4849 N N . GLY A 1 655 ? -25.235 48.251 17.856 1.00 84.33 641 GLY A N 1
ATOM 4850 C CA . GLY A 1 655 ? -26.344 49.117 18.188 1.00 80.04 641 GLY A CA 1
ATOM 4851 C C . GLY A 1 655 ? -25.908 50.556 18.338 1.00 93.34 641 GLY A C 1
ATOM 4852 O O . GLY A 1 655 ? -24.826 50.851 18.848 1.00 93.51 641 GLY A O 1
ATOM 4853 N N . PHE A 1 656 ? -26.760 51.454 17.867 1.00 102.10 642 PHE A N 1
ATOM 4854 C CA . PHE A 1 656 ? -26.590 52.879 18.068 1.00 103.31 642 PHE A CA 1
ATOM 4855 C C . PHE A 1 656 ? -27.828 53.409 18.773 1.00 100.32 642 PHE A C 1
ATOM 4856 O O . PHE A 1 656 ? -28.946 53.086 18.390 1.00 99.31 642 PHE A O 1
ATOM 4864 N N . HIS A 1 657 ? -27.631 54.237 19.792 1.00 101.51 643 HIS A N 1
ATOM 4865 C CA . HIS A 1 657 ? -28.733 54.615 20.671 1.00 98.53 643 HIS A CA 1
ATOM 4866 C C . HIS A 1 657 ? -28.772 56.099 21.035 1.00 99.17 643 HIS A C 1
ATOM 4867 O O . HIS A 1 657 ? -27.739 56.731 21.261 1.00 91.53 643 HIS A O 1
ATOM 4874 N N . LEU A 1 658 ? -29.984 56.641 21.070 1.00 97.38 644 LEU A N 1
ATOM 4875 C CA . LEU A 1 658 ? -30.228 58.013 21.492 1.00 103.94 644 LEU A CA 1
ATOM 4876 C C . LEU A 1 658 ? -31.406 58.045 22.435 1.00 104.36 644 LEU A C 1
ATOM 4877 O O . LEU A 1 658 ? -32.384 57.330 22.247 1.00 105.39 644 LEU A O 1
ATOM 4882 N N . LYS A 1 659 ? -31.308 58.876 23.458 1.00 102.72 645 LYS A N 1
ATOM 4883 C CA . LYS A 1 659 ? -32.410 59.040 24.378 1.00 105.21 645 LYS A CA 1
ATOM 4884 C C . LYS A 1 659 ? -32.414 60.472 24.871 1.00 108.23 645 LYS A C 1
ATOM 4885 O O . LYS A 1 659 ? -31.354 61.061 25.089 1.00 106.22 645 LYS A O 1
ATOM 4891 N N . ALA A 1 660 ? -33.606 61.019 25.080 1.00 105.75 646 ALA A N 1
ATOM 4892 C CA . ALA A 1 660 ? -33.713 62.389 25.550 1.00 108.26 646 ALA A CA 1
ATOM 4893 C C . ALA A 1 660 ? -35.067 62.686 26.165 1.00 116.31 646 ALA A C 1
ATOM 4894 O O . ALA A 1 660 ? -36.109 62.466 25.550 1.00 120.87 646 ALA A O 1
ATOM 4896 N N . SER A 1 661 ? -35.035 63.186 27.394 1.00 121.15 647 SER A N 1
ATOM 4897 C CA . SER A 1 661 ? -36.229 63.685 28.051 1.00 128.38 647 SER A CA 1
ATOM 4898 C C . SER A 1 661 ? -36.374 65.152 27.671 1.00 135.07 647 SER A C 1
ATOM 4899 O O . SER A 1 661 ? -35.406 65.904 27.757 1.00 136.68 647 SER A O 1
ATOM 4902 N N . LEU A 1 662 ? -37.565 65.566 27.246 1.00 138.27 648 LEU A N 1
ATOM 4903 C CA . LEU A 1 662 ? -37.748 66.944 26.782 1.00 135.57 648 LEU A CA 1
ATOM 4904 C C . LEU A 1 662 ? -39.169 67.511 26.907 1.00 136.64 648 LEU A C 1
ATOM 4905 O O . LEU A 1 662 ? -39.839 67.724 25.897 1.00 143.20 648 LEU A O 1
ATOM 4910 N N . THR A 1 663 ? -39.624 67.789 28.128 1.00 132.09 649 THR A N 1
ATOM 4911 C CA . THR A 1 663 ? -38.877 67.532 29.356 1.00 135.63 649 THR A CA 1
ATOM 4912 C C . THR A 1 663 ? -39.848 67.126 30.447 1.00 131.50 649 THR A C 1
ATOM 4913 O O . THR A 1 663 ? -41.054 67.337 30.310 1.00 127.99 649 THR A O 1
ATOM 4917 N N . ASP A 1 664 ? -39.330 66.507 31.506 1.00 136.75 650 ASP A N 1
ATOM 4918 C CA . ASP A 1 664 ? -40.124 66.169 32.691 1.00 143.97 650 ASP A CA 1
ATOM 4919 C C . ASP A 1 664 ? -41.208 65.121 32.427 1.00 138.49 650 ASP A C 1
ATOM 4920 O O . ASP A 1 664 ? -41.565 64.346 33.315 1.00 136.49 650 ASP A O 1
ATOM 4925 N N . ARG A 1 665 ? -41.726 65.104 31.203 1.00 137.08 651 ARG A N 1
ATOM 4926 C CA . ARG A 1 665 ? -42.785 64.185 30.818 1.00 133.81 651 ARG A CA 1
ATOM 4927 C C . ARG A 1 665 ? -42.418 63.415 29.556 1.00 126.22 651 ARG A C 1
ATOM 4928 O O . ARG A 1 665 ? -42.464 62.189 29.538 1.00 132.50 651 ARG A O 1
ATOM 4936 N N . ILE A 1 666 ? -42.053 64.136 28.501 1.00 118.61 652 ILE A N 1
ATOM 4937 C CA . ILE A 1 666 ? -41.747 63.499 27.224 1.00 116.39 652 ILE A CA 1
ATOM 4938 C C . ILE A 1 666 ? -40.345 62.879 27.224 1.00 118.16 652 ILE A C 1
ATOM 4939 O O . ILE A 1 666 ? -39.384 63.519 27.652 1.00 112.00 652 ILE A O 1
ATOM 4944 N N . ASP A 1 667 ? -40.240 61.633 26.757 1.00 118.91 653 ASP A N 1
ATOM 4945 C CA . ASP A 1 667 ? -38.958 60.934 26.692 1.00 120.76 653 ASP A CA 1
ATOM 4946 C C . ASP A 1 667 ? -38.736 60.251 25.338 1.00 121.07 653 ASP A C 1
ATOM 4947 O O . ASP A 1 667 ? -38.919 59.043 25.213 1.00 130.84 653 ASP A O 1
ATOM 4952 N N . ALA A 1 668 ? -38.306 61.009 24.335 1.00 112.76 654 ALA A N 1
ATOM 4953 C CA . ALA A 1 668 ? -38.031 60.433 23.019 1.00 104.98 654 ALA A CA 1
ATOM 4954 C C . ALA A 1 668 ? -36.819 59.507 23.044 1.00 104.07 654 ALA A C 1
ATOM 4955 O O . ALA A 1 668 ? -35.924 59.659 23.879 1.00 114.15 654 ALA A O 1
ATOM 4957 N N . ASN A 1 669 ? -36.794 58.554 22.116 1.00 102.59 655 ASN A N 1
ATOM 4958 C CA . ASN A 1 669 ? -35.663 57.643 21.962 1.00 101.01 655 ASN A CA 1
ATOM 4959 C C . ASN A 1 669 ? -35.541 57.076 20.549 1.00 93.11 655 ASN A C 1
ATOM 4960 O O . ASN A 1 669 ? -36.541 56.871 19.858 1.00 95.15 655 ASN A O 1
ATOM 4965 N N . LEU A 1 670 ? -34.303 56.832 20.131 1.00 94.51 656 LEU A N 1
ATOM 4966 C CA . LEU A 1 670 ? -34.013 56.293 18.808 1.00 91.90 656 LEU A CA 1
ATOM 4967 C C . LEU A 1 670 ? -33.052 55.122 18.943 1.00 92.54 656 LEU A C 1
ATOM 4968 O O . LEU A 1 670 ? -32.069 55.194 19.678 1.00 92.90 656 LEU A O 1
ATOM 4973 N N . ASP A 1 671 ? -33.347 54.041 18.233 1.00 93.93 657 ASP A N 1
ATOM 4974 C CA . ASP A 1 671 ? -32.512 52.852 18.267 1.00 89.44 657 ASP A CA 1
ATOM 4975 C C . ASP A 1 671 ? -32.241 52.323 16.872 1.00 88.54 657 ASP A C 1
ATOM 4976 O O . ASP A 1 671 ? -33.161 51.923 16.172 1.00 90.99 657 ASP A O 1
ATOM 4981 N N . TYR A 1 672 ? -30.976 52.312 16.475 1.00 92.88 658 TYR A N 1
ATOM 4982 C CA . TYR A 1 672 ? -30.579 51.735 15.194 1.00 93.18 658 TYR A CA 1
ATOM 4983 C C . TYR A 1 672 ? -29.696 50.510 15.377 1.00 95.41 658 TYR A C 1
ATOM 4984 O O . TYR A 1 672 ? -28.555 50.616 15.810 1.00 92.08 658 TYR A O 1
ATOM 4993 N N . TYR A 1 673 ? -30.234 49.342 15.055 1.00 92.67 659 TYR A N 1
ATOM 4994 C CA . TYR A 1 673 ? -29.464 48.116 15.123 1.00 86.22 659 TYR A CA 1
ATOM 4995 C C . TYR A 1 673 ? -28.970 47.753 13.736 1.00 87.35 659 TYR A C 1
ATOM 4996 O O . TYR A 1 673 ? -29.697 47.841 12.757 1.00 87.96 659 TYR A O 1
ATOM 5005 N N . ARG A 1 674 ? -27.701 47.390 13.665 1.00 89.24 660 ARG A N 1
ATOM 5006 C CA . ARG A 1 674 ? -27.090 46.848 12.471 1.00 91.40 660 ARG A CA 1
ATOM 5007 C C . ARG A 1 674 ? -26.847 45.367 12.690 1.00 85.90 660 ARG A C 1
ATOM 5008 O O . ARG A 1 674 ? -25.922 44.986 13.412 1.00 86.70 660 ARG A O 1
ATOM 5016 N N . VAL A 1 675 ? -27.699 44.533 12.105 1.00 83.71 661 VAL A N 1
ATOM 5017 C CA . VAL A 1 675 ? -27.498 43.094 12.204 1.00 74.95 661 VAL A CA 1
ATOM 5018 C C . VAL A 1 675 ? -26.720 42.593 11.001 1.00 83.08 661 VAL A C 1
ATOM 5019 O O . VAL A 1 675 ? -27.179 42.699 9.866 1.00 92.41 661 VAL A O 1
ATOM 5023 N N . PHE A 1 676 ? -25.526 42.072 11.246 1.00 84.42 662 PHE A N 1
ATOM 5024 C CA . PHE A 1 676 ? -24.693 41.613 10.147 1.00 86.44 662 PHE A CA 1
ATOM 5025 C C . PHE A 1 676 ? -25.105 40.247 9.672 1.00 82.50 662 PHE A C 1
ATOM 5026 O O . PHE A 1 676 ? -25.797 39.512 10.369 1.00 84.05 662 PHE A O 1
ATOM 5034 N N . ALA A 1 677 ? -24.658 39.910 8.474 1.00 78.78 663 ALA A N 1
ATOM 5035 C CA . ALA A 1 677 ? -24.968 38.624 7.901 1.00 76.92 663 ALA A CA 1
ATOM 5036 C C . ALA A 1 677 ? -24.209 37.569 8.679 1.00 79.82 663 ALA A C 1
ATOM 5037 O O . ALA A 1 677 ? -23.244 37.872 9.374 1.00 81.31 663 ALA A O 1
ATOM 5039 N N . GLN A 1 678 ? -24.668 36.333 8.575 1.00 79.81 664 GLN A N 1
ATOM 5040 C CA . GLN A 1 678 ? -24.018 35.208 9.223 1.00 78.29 664 GLN A CA 1
ATOM 5041 C C . GLN A 1 678 ? -23.492 34.274 8.161 1.00 82.88 664 GLN A C 1
ATOM 5042 O O . GLN A 1 678 ? -24.273 33.669 7.424 1.00 85.31 664 GLN A O 1
ATOM 5048 N N . ASN A 1 679 ? -22.170 34.180 8.064 1.00 80.77 665 ASN A N 1
ATOM 5049 C CA . ASN A 1 679 ? -21.534 33.327 7.071 1.00 80.40 665 ASN A CA 1
ATOM 5050 C C . ASN A 1 679 ? -20.828 32.117 7.686 1.00 78.57 665 ASN A C 1
ATOM 5051 O O . ASN A 1 679 ? -20.333 31.246 6.971 1.00 79.57 665 ASN A O 1
ATOM 5056 N N . LYS A 1 680 ? -20.785 32.060 9.013 1.00 72.91 666 LYS A N 1
ATOM 5057 C CA . LYS A 1 680 ? -20.239 30.887 9.678 1.00 72.57 666 LYS A CA 1
ATOM 5058 C C . LYS A 1 680 ? -21.379 29.905 9.822 1.00 82.49 666 LYS A C 1
ATOM 5059 O O . LYS A 1 680 ? -22.192 30.003 10.749 1.00 85.23 666 LYS A O 1
ATOM 5065 N N . LEU A 1 681 ? -21.442 28.970 8.882 1.00 76.99 667 LEU A N 1
ATOM 5066 C CA . LEU A 1 681 ? -22.596 28.102 8.744 1.00 67.07 667 LEU A CA 1
ATOM 5067 C C . LEU A 1 681 ? -22.289 26.711 9.242 1.00 63.92 667 LEU A C 1
ATOM 5068 O O . LEU A 1 681 ? -21.189 26.196 9.047 1.00 71.46 667 LEU A O 1
ATOM 5073 N N . ALA A 1 682 ? -23.273 26.108 9.892 1.00 68.19 668 ALA A N 1
ATOM 5074 C CA . ALA A 1 682 ? -23.188 24.713 10.282 1.00 67.94 668 ALA A CA 1
ATOM 5075 C C . ALA A 1 682 ? -23.476 23.826 9.077 1.00 69.36 668 ALA A C 1
ATOM 5076 O O . ALA A 1 682 ? -23.615 24.312 7.959 1.00 70.16 668 ALA A O 1
ATOM 5078 N N . ARG A 1 683 ? -23.622 22.531 9.333 1.00 72.68 669 ARG A N 1
ATOM 5079 C CA . ARG A 1 683 ? -23.706 21.515 8.289 1.00 84.38 669 ARG A CA 1
ATOM 5080 C C . ARG A 1 683 ? -24.708 21.777 7.165 1.00 92.82 669 ARG A C 1
ATOM 5081 O O . ARG A 1 683 ? -24.357 21.673 5.987 1.00 110.44 669 ARG A O 1
ATOM 5089 N N . TYR A 1 684 ? -25.949 22.089 7.509 1.00 79.10 670 TYR A N 1
ATOM 5090 C CA . TYR A 1 684 ? -26.968 22.216 6.473 1.00 80.21 670 TYR A CA 1
ATOM 5091 C C . TYR A 1 684 ? -27.539 23.621 6.394 1.00 78.87 670 TYR A C 1
ATOM 5092 O O . TYR A 1 684 ? -28.545 23.857 5.729 1.00 83.64 670 TYR A O 1
ATOM 5101 N N . GLU A 1 685 ? -26.875 24.564 7.041 1.00 75.28 671 GLU A N 1
ATOM 5102 C CA . GLU A 1 685 ? -27.425 25.899 7.123 1.00 73.93 671 GLU A CA 1
ATOM 5103 C C . GLU A 1 685 ? -27.139 26.692 5.873 1.00 74.74 671 GLU A C 1
ATOM 5104 O O . GLU A 1 685 ? -26.214 26.391 5.128 1.00 79.58 671 GLU A O 1
ATOM 5110 N N . THR A 1 686 ? -27.949 27.716 5.649 1.00 69.32 672 THR A N 1
ATOM 5111 C CA . THR A 1 686 ? -27.697 28.648 4.576 1.00 69.84 672 THR A CA 1
ATOM 5112 C C . THR A 1 686 ? -27.346 30.003 5.166 1.00 70.57 672 THR A C 1
ATOM 5113 O O . THR A 1 686 ? -27.609 30.281 6.337 1.00 70.48 672 THR A O 1
ATOM 5117 N N . ARG A 1 687 ? -26.733 30.843 4.343 1.00 74.22 673 ARG A N 1
ATOM 5118 C CA . ARG A 1 687 ? -26.409 32.198 4.746 1.00 72.76 673 ARG A CA 1
ATOM 5119 C C . ARG A 1 687 ? -27.657 32.937 5.209 1.00 72.99 673 ARG A C 1
ATOM 5120 O O . ARG A 1 687 ? -28.742 32.745 4.665 1.00 70.57 673 ARG A O 1
ATOM 5128 N N . THR A 1 688 ? -27.491 33.771 6.226 1.00 72.58 674 THR A N 1
ATOM 5129 C CA . THR A 1 688 ? -28.552 34.647 6.687 1.00 64.49 674 THR A CA 1
ATOM 5130 C C . THR A 1 688 ? -28.060 36.087 6.579 1.00 75.74 674 THR A C 1
ATOM 5131 O O . THR A 1 688 ? -26.989 36.416 7.073 1.00 80.77 674 THR A O 1
ATOM 5135 N N . PRO A 1 689 ? -28.828 36.943 5.895 1.00 85.45 675 PRO A N 1
ATOM 5136 C CA . PRO A 1 689 ? -28.635 38.397 5.989 1.00 84.25 675 PRO A CA 1
ATOM 5137 C C . PRO A 1 689 ? -29.218 38.809 7.337 1.00 88.90 675 PRO A C 1
ATOM 5138 O O . PRO A 1 689 ? -30.036 38.038 7.839 1.00 92.59 675 PRO A O 1
ATOM 5142 N N . GLY A 1 690 ? -28.885 39.968 7.908 1.00 91.52 676 GLY A N 1
ATOM 5143 C CA . GLY A 1 690 ? -28.172 41.052 7.270 1.00 81.99 676 GLY A CA 1
ATOM 5144 C C . GLY A 1 690 ? -29.202 42.152 7.076 1.00 86.76 676 GLY A C 1
ATOM 5145 O O . GLY A 1 690 ? -29.747 42.286 5.982 1.00 97.67 676 GLY A O 1
ATOM 5146 N N . HIS A 1 691 ? -29.498 42.925 8.126 1.00 77.26 677 HIS A N 1
ATOM 5147 C CA . HIS A 1 691 ? -30.535 43.957 8.024 1.00 75.37 677 HIS A CA 1
ATOM 5148 C C . HIS A 1 691 ? -30.281 45.196 8.891 1.00 81.19 677 HIS A C 1
ATOM 5149 O O . HIS A 1 691 ? -29.368 45.213 9.729 1.00 84.94 677 HIS A O 1
ATOM 5156 N N . HIS A 1 692 ? -31.120 46.213 8.690 1.00 85.97 678 HIS A N 1
ATOM 5157 C CA . HIS A 1 692 ? -31.051 47.471 9.431 1.00 88.43 678 HIS A CA 1
ATOM 5158 C C . HIS A 1 692 ? -32.342 47.719 10.194 1.00 90.25 678 HIS A C 1
ATOM 5159 O O . HIS A 1 692 ? -33.374 48.023 9.601 1.00 94.00 678 HIS A O 1
ATOM 5174 N N . LEU A 1 694 ? -34.487 49.994 12.409 1.00 97.18 680 LEU A N 1
ATOM 5175 C CA . LEU A 1 694 ? -34.682 51.345 12.934 1.00 89.23 680 LEU A CA 1
ATOM 5176 C C . LEU A 1 694 ? -35.968 51.488 13.753 1.00 92.47 680 LEU A C 1
ATOM 5177 O O . LEU A 1 694 ? -37.080 51.314 13.246 1.00 91.44 680 LEU A O 1
ATOM 5182 N N . ASN A 1 695 ? -35.793 51.836 15.024 1.00 92.13 681 ASN A N 1
ATOM 5183 C CA . ASN A 1 695 ? -36.896 51.982 15.965 1.00 93.54 681 ASN A CA 1
ATOM 5184 C C . ASN A 1 695 ? -36.984 53.368 16.599 1.00 93.79 681 ASN A C 1
ATOM 5185 O O . ASN A 1 695 ? -35.998 53.901 17.100 1.00 100.09 681 ASN A O 1
ATOM 5190 N N . LEU A 1 696 ? -38.176 53.945 16.584 1.00 91.56 682 LEU A N 1
ATOM 5191 C CA . LEU A 1 696 ? -38.406 55.242 17.199 1.00 93.76 682 LEU A CA 1
ATOM 5192 C C . LEU A 1 696 ? -39.335 55.040 18.371 1.00 95.14 682 LEU A C 1
ATOM 5193 O O . LEU A 1 696 ? -40.100 54.086 18.393 1.00 91.04 682 LEU A O 1
ATOM 5198 N N . GLY A 1 697 ? -39.253 55.910 19.365 1.00 100.37 683 GLY A N 1
ATOM 5199 C CA . GLY A 1 697 ? -40.120 55.774 20.515 1.00 100.20 683 GLY A CA 1
ATOM 5200 C C . GLY A 1 697 ? -40.280 57.073 21.263 1.00 101.06 683 GLY A C 1
ATOM 5201 O O . GLY A 1 697 ? -39.444 57.970 21.155 1.00 97.50 683 GLY A O 1
ATOM 5202 N N . ALA A 1 698 ? -41.369 57.172 22.013 1.00 96.79 684 ALA A N 1
ATOM 5203 C CA . ALA A 1 698 ? -41.630 58.338 22.833 1.00 86.39 684 ALA A CA 1
ATOM 5204 C C . ALA A 1 698 ? -42.566 57.941 23.956 1.00 86.03 684 ALA A C 1
ATOM 5205 O O . ALA A 1 698 ? -43.377 57.038 23.798 1.00 86.06 684 ALA A O 1
ATOM 5207 N N . ASN A 1 699 ? -42.437 58.595 25.102 1.00 95.26 685 ASN A N 1
ATOM 5208 C CA . ASN A 1 699 ? -43.369 58.365 26.195 1.00 103.91 685 ASN A CA 1
ATOM 5209 C C . ASN A 1 699 ? -43.766 59.637 26.927 1.00 107.41 685 ASN A C 1
ATOM 5210 O O . ASN A 1 699 ? -42.971 60.560 27.088 1.00 108.07 685 ASN A O 1
ATOM 5215 N N . TYR A 1 700 ? -45.016 59.651 27.372 1.00 109.54 686 TYR A N 1
ATOM 5216 C CA . TYR A 1 700 ? -45.612 60.768 28.077 1.00 112.68 686 TYR A CA 1
ATOM 5217 C C . TYR A 1 700 ? -45.889 60.318 29.498 1.00 112.06 686 TYR A C 1
ATOM 5218 O O . TYR A 1 700 ? -46.706 59.431 29.727 1.00 110.89 686 TYR A O 1
ATOM 5227 N N . ARG A 1 701 ? -45.209 60.932 30.460 1.00 113.73 687 ARG A N 1
ATOM 5228 C CA . ARG A 1 701 ? -45.453 60.643 31.870 1.00 118.85 687 ARG A CA 1
ATOM 5229 C C . ARG A 1 701 ? -46.340 61.735 32.452 1.00 120.95 687 ARG A C 1
ATOM 5230 O O . ARG A 1 701 ? -46.054 62.921 32.286 1.00 124.12 687 ARG A O 1
ATOM 5238 N N . ARG A 1 702 ? -47.421 61.347 33.123 1.00 118.35 688 ARG A N 1
ATOM 5239 C CA . ARG A 1 702 ? -48.373 62.341 33.607 1.00 121.39 688 ARG A CA 1
ATOM 5240 C C . ARG A 1 702 ? -49.086 61.860 34.863 1.00 121.01 688 ARG A C 1
ATOM 5241 O O . ARG A 1 702 ? -49.559 60.733 34.916 1.00 112.19 688 ARG A O 1
ATOM 5249 N N . ASN A 1 703 ? -49.186 62.721 35.868 1.00 130.38 689 ASN A N 1
ATOM 5250 C CA . ASN A 1 703 ? -49.731 62.281 37.144 1.00 131.46 689 ASN A CA 1
ATOM 5251 C C . ASN A 1 703 ? -51.109 62.847 37.488 1.00 134.56 689 ASN A C 1
ATOM 5252 O O . ASN A 1 703 ? -51.578 63.803 36.868 1.00 134.95 689 ASN A O 1
ATOM 5257 N N . THR A 1 704 ? -51.747 62.240 38.484 1.00 138.38 690 THR A N 1
ATOM 5258 C CA . THR A 1 704 ? -53.066 62.658 38.941 1.00 146.58 690 THR A CA 1
ATOM 5259 C C . THR A 1 704 ? -53.391 62.036 40.297 1.00 154.30 690 THR A C 1
ATOM 5260 O O . THR A 1 704 ? -52.506 61.517 40.983 1.00 152.71 690 THR A O 1
ATOM 5264 N N . ARG A 1 705 ? -54.667 62.089 40.672 1.00 164.69 691 ARG A N 1
ATOM 5265 C CA . ARG A 1 705 ? -55.151 61.409 41.868 1.00 174.15 691 ARG A CA 1
ATOM 5266 C C . ARG A 1 705 ? -55.000 59.905 41.690 1.00 178.42 691 ARG A C 1
ATOM 5267 O O . ARG A 1 705 ? -55.052 59.398 40.566 1.00 178.63 691 ARG A O 1
ATOM 5275 N N . TYR A 1 706 ? -54.814 59.207 42.809 1.00 180.49 692 TYR A N 1
ATOM 5276 C CA . TYR A 1 706 ? -54.610 57.760 42.827 1.00 178.09 692 TYR A CA 1
ATOM 5277 C C . TYR A 1 706 ? -53.300 57.327 42.169 1.00 166.42 692 TYR A C 1
ATOM 5278 O O . TYR A 1 706 ? -52.387 56.876 42.863 1.00 167.62 692 TYR A O 1
ATOM 5287 N N . GLY A 1 707 ? -53.197 57.447 40.847 1.00 154.01 693 GLY A N 1
ATOM 5288 C CA . GLY A 1 707 ? -52.046 56.878 40.169 1.00 142.84 693 GLY A CA 1
ATOM 5289 C C . GLY A 1 707 ? -51.405 57.567 38.976 1.00 130.54 693 GLY A C 1
ATOM 5290 O O . GLY A 1 707 ? -51.801 58.656 38.557 1.00 126.90 693 GLY A O 1
ATOM 5291 N N . GLU A 1 708 ? -50.402 56.885 38.426 1.00 125.43 694 GLU A N 1
ATOM 5292 C CA . GLU A 1 708 ? -49.525 57.426 37.392 1.00 122.98 694 GLU A CA 1
ATOM 5293 C C . GLU A 1 708 ? -49.922 56.977 35.991 1.00 112.12 694 GLU A C 1
ATOM 5294 O O . GLU A 1 708 ? -50.327 55.835 35.787 1.00 104.25 694 GLU A O 1
ATOM 5300 N N . TRP A 1 709 ? -49.792 57.887 35.032 1.00 110.87 695 TRP A N 1
ATOM 5301 C CA . TRP A 1 709 ? -50.193 57.642 33.653 1.00 109.72 695 TRP A CA 1
ATOM 5302 C C . TRP A 1 709 ? -49.011 57.646 32.703 1.00 112.29 695 TRP A C 1
ATOM 5303 O O . TRP A 1 709 ? -48.452 58.700 32.374 1.00 115.33 695 TRP A O 1
ATOM 5314 N N . ASN A 1 710 ? -48.632 56.445 32.282 1.00 111.16 696 ASN A N 1
ATOM 5315 C CA . ASN A 1 710 ? -47.510 56.244 31.383 1.00 100.88 696 ASN A CA 1
ATOM 5316 C C . ASN A 1 710 ? -47.951 55.907 29.964 1.00 99.53 696 ASN A C 1
ATOM 5317 O O . ASN A 1 710 ? -48.217 54.748 29.631 1.00 99.60 696 ASN A O 1
ATOM 5322 N N . TRP A 1 711 ? -48.072 56.951 29.153 1.00 102.65 697 TRP A N 1
ATOM 5323 C CA A TRP A 1 711 ? -48.366 56.797 27.737 0.70 105.01 697 TRP A CA 1
ATOM 5324 C CA B TRP A 1 711 ? -48.359 56.818 27.731 0.30 105.21 697 TRP A CA 1
ATOM 5325 C C . TRP A 1 711 ? -47.093 56.508 26.949 1.00 105.86 697 TRP A C 1
ATOM 5326 O O . TRP A 1 711 ? -46.008 56.947 27.319 1.00 101.69 697 TRP A O 1
ATOM 5347 N N . TYR A 1 712 ? -47.233 55.755 25.867 1.00 105.96 698 TYR A N 1
ATOM 5348 C CA . TYR A 1 712 ? -46.100 55.481 24.995 1.00 102.55 698 TYR A CA 1
ATOM 5349 C C . TYR A 1 712 ? -46.498 55.229 23.546 1.00 94.99 698 TYR A C 1
ATOM 5350 O O . TYR A 1 712 ? -47.587 54.729 23.254 1.00 88.63 698 TYR A O 1
ATOM 5359 N N . VAL A 1 713 ? -45.598 55.600 22.648 1.00 101.49 699 VAL A N 1
ATOM 5360 C CA . VAL A 1 713 ? -45.777 55.417 21.221 1.00 105.66 699 VAL A CA 1
ATOM 5361 C C . VAL A 1 713 ? -44.477 54.865 20.657 1.00 108.31 699 VAL A C 1
ATOM 5362 O O . VAL A 1 713 ? -43.393 55.369 20.964 1.00 115.27 699 VAL A O 1
ATOM 5366 N N . LYS A 1 714 ? -44.586 53.812 19.857 1.00 101.25 700 LYS A N 1
ATOM 5367 C CA . LYS A 1 714 ? -43.410 53.107 19.371 1.00 99.52 700 LYS A CA 1
ATOM 5368 C C . LYS A 1 714 ? -43.531 52.856 17.869 1.00 97.83 700 LYS A C 1
ATOM 5369 O O . LYS A 1 714 ? -44.624 52.658 17.350 1.00 101.62 700 LYS A O 1
ATOM 5375 N N . ALA A 1 715 ? -42.404 52.888 17.171 1.00 92.83 701 ALA A N 1
ATOM 5376 C CA . ALA A 1 715 ? -42.370 52.664 15.732 1.00 98.59 701 ALA A CA 1
ATOM 5377 C C . ALA A 1 715 ? -41.227 51.711 15.381 1.00 98.84 701 ALA A C 1
ATOM 5378 O O . ALA A 1 715 ? -40.061 52.090 15.418 1.00 99.32 701 ALA A O 1
ATOM 5380 N N . ASP A 1 716 ? -41.573 50.480 15.026 1.00 91.57 702 ASP A N 1
ATOM 5381 C CA . ASP A 1 716 ? -40.594 49.423 14.798 1.00 84.81 702 ASP A CA 1
ATOM 5382 C C . ASP A 1 716 ? -40.370 49.132 13.330 1.00 85.91 702 ASP A C 1
ATOM 5383 O O . ASP A 1 716 ? -41.310 49.136 12.533 1.00 90.68 702 ASP A O 1
ATOM 5388 N N . ASN A 1 717 ? -39.108 48.889 12.993 1.00 88.21 703 ASN A N 1
ATOM 5389 C CA . ASN A 1 717 ? -38.703 48.538 11.640 1.00 88.46 703 ASN A CA 1
ATOM 5390 C C . ASN A 1 717 ? -39.199 49.545 10.611 1.00 93.00 703 ASN A C 1
ATOM 5391 O O . ASN A 1 717 ? -39.897 49.180 9.666 1.00 96.72 703 ASN A O 1
ATOM 5396 N N . LEU A 1 718 ? -38.837 50.810 10.799 1.00 95.31 704 LEU A N 1
ATOM 5397 C CA . LEU A 1 718 ? -39.302 51.881 9.925 1.00 102.47 704 LEU A CA 1
ATOM 5398 C C . LEU A 1 718 ? -38.849 51.647 8.502 1.00 106.20 704 LEU A C 1
ATOM 5399 O O . LEU A 1 718 ? -39.543 52.004 7.551 1.00 113.38 704 LEU A O 1
ATOM 5404 N N . LEU A 1 719 ? -37.686 51.024 8.366 1.00 101.28 705 LEU A N 1
ATOM 5405 C CA . LEU A 1 719 ? -37.108 50.766 7.058 1.00 97.45 705 LEU A CA 1
ATOM 5406 C C . LEU A 1 719 ? -37.849 49.638 6.340 1.00 94.67 705 LEU A C 1
ATOM 5407 O O . LEU A 1 719 ? -37.598 49.382 5.160 1.00 97.23 705 LEU A O 1
ATOM 5412 N N . ASN A 1 720 ? -38.754 48.973 7.059 1.00 92.00 706 ASN A N 1
ATOM 5413 C CA . ASN A 1 720 ? -39.527 47.856 6.518 1.00 92.43 706 ASN A CA 1
ATOM 5414 C C . ASN A 1 720 ? -38.594 46.804 5.940 1.00 92.99 706 ASN A C 1
ATOM 5415 O O . ASN A 1 720 ? -38.784 46.339 4.816 1.00 93.16 706 ASN A O 1
ATOM 5420 N N . GLN A 1 721 ? -37.581 46.431 6.713 1.00 88.79 707 GLN A N 1
ATOM 5421 C CA . GLN A 1 721 ? -36.573 45.515 6.209 1.00 89.39 707 GLN A CA 1
ATOM 5422 C C . GLN A 1 721 ? -36.952 44.054 6.380 1.00 87.96 707 GLN A C 1
ATOM 5423 O O . GLN A 1 721 ? -37.844 43.705 7.166 1.00 84.62 707 GLN A O 1
ATOM 5429 N N . SER A 1 722 ? -36.269 43.211 5.613 1.00 86.18 708 SER A N 1
ATOM 5430 C CA . SER A 1 722 ? -36.442 41.773 5.692 1.00 84.35 708 SER A CA 1
ATOM 5431 C C . SER A 1 722 ? -35.609 41.256 6.860 1.00 89.05 708 SER A C 1
ATOM 5432 O O . SER A 1 722 ? -34.392 41.097 6.746 1.00 90.64 708 SER A O 1
ATOM 5435 N N . VAL A 1 723 ? -36.259 41.004 7.989 1.00 84.27 709 VAL A N 1
ATOM 5436 C CA . VAL A 1 723 ? -35.532 40.609 9.185 1.00 81.00 709 VAL A CA 1
ATOM 5437 C C . VAL A 1 723 ? -35.525 39.093 9.339 1.00 78.81 709 VAL A C 1
ATOM 5438 O O . VAL A 1 723 ? -36.581 38.465 9.465 1.00 83.39 709 VAL A O 1
ATOM 5442 N N . TYR A 1 724 ? -34.329 38.512 9.323 1.00 74.94 710 TYR A N 1
ATOM 5443 C CA . TYR A 1 724 ? -34.168 37.078 9.522 1.00 74.88 710 TYR A CA 1
ATOM 5444 C C . TYR A 1 724 ? -33.253 36.829 10.701 1.00 74.37 710 TYR A C 1
ATOM 5445 O O . TYR A 1 724 ? -32.217 37.479 10.846 1.00 83.63 710 TYR A O 1
ATOM 5454 N N . ALA A 1 725 ? -33.617 35.856 11.521 1.00 69.94 711 ALA A N 1
ATOM 5455 C CA . ALA A 1 725 ? -32.818 35.503 12.673 1.00 66.73 711 ALA A CA 1
ATOM 5456 C C . ALA A 1 725 ? -32.200 34.139 12.427 1.00 67.88 711 ALA A C 1
ATOM 5457 O O . ALA A 1 725 ? -32.892 33.123 12.396 1.00 70.61 711 ALA A O 1
ATOM 5459 N N . HIS A 1 726 ? -30.886 34.127 12.251 1.00 68.85 712 HIS A N 1
ATOM 5460 C CA . HIS A 1 726 ? -30.154 32.899 11.967 1.00 68.40 712 HIS A CA 1
ATOM 5461 C C . HIS A 1 726 ? -30.305 31.917 13.118 1.00 63.61 712 HIS A C 1
ATOM 5462 O O . HIS A 1 726 ? -30.232 30.709 12.928 1.00 62.92 712 HIS A O 1
ATOM 5469 N N . SER A 1 727 ? -30.536 32.443 14.310 1.00 66.89 713 SER A N 1
ATOM 5470 C CA . SER A 1 727 ? -30.593 31.605 15.498 1.00 66.41 713 SER A CA 1
ATOM 5471 C C . SER A 1 727 ? -31.972 30.985 15.734 1.00 68.45 713 SER A C 1
ATOM 5472 O O . SER A 1 727 ? -32.195 30.336 16.750 1.00 69.83 713 SER A O 1
ATOM 5475 N N . SER A 1 728 ? -32.886 31.152 14.781 1.00 68.52 714 SER A N 1
ATOM 5476 C CA . SER A 1 728 ? -34.193 30.518 14.893 1.00 68.27 714 SER A CA 1
ATOM 5477 C C . SER A 1 728 ? -34.311 29.344 13.929 1.00 71.23 714 SER A C 1
ATOM 5478 O O . SER A 1 728 ? -33.522 29.219 12.986 1.00 71.90 714 SER A O 1
ATOM 5481 N N . PHE A 1 729 ? -35.287 28.480 14.188 1.00 61.93 715 PHE A N 1
ATOM 5482 C CA . PHE A 1 729 ? -35.537 27.320 13.343 1.00 64.69 715 PHE A CA 1
ATOM 5483 C C . PHE A 1 729 ? -36.203 27.711 12.027 1.00 68.98 715 PHE A C 1
ATOM 5484 O O . PHE A 1 729 ? -36.382 26.878 11.138 1.00 70.42 715 PHE A O 1
ATOM 5492 N N . LEU A 1 730 ? -36.556 28.989 11.912 1.00 72.86 716 LEU A N 1
ATOM 5493 C CA . LEU A 1 730 ? -37.118 29.536 10.684 1.00 69.24 716 LEU A CA 1
ATOM 5494 C C . LEU A 1 730 ? -36.207 30.628 10.141 1.00 67.44 716 LEU A C 1
ATOM 5495 O O . LEU A 1 730 ? -36.636 31.765 9.957 1.00 70.21 716 LEU A O 1
ATOM 5500 N N . SER A 1 731 ? -34.959 30.256 9.866 1.00 72.27 717 SER A N 1
ATOM 5501 C CA . SER A 1 731 ? -33.898 31.206 9.524 1.00 79.04 717 SER A CA 1
ATOM 5502 C C . SER A 1 731 ? -34.258 32.022 8.288 1.00 74.35 717 SER A C 1
ATOM 5503 O O . SER A 1 731 ? -33.944 33.210 8.195 1.00 73.98 717 SER A O 1
ATOM 5506 N N . ASP A 1 732 ? -34.931 31.380 7.345 1.00 63.60 718 ASP A N 1
ATOM 5507 C CA . ASP A 1 732 ? -35.198 32.005 6.060 1.00 76.30 718 ASP A CA 1
ATOM 5508 C C . ASP A 1 732 ? -36.639 32.500 5.930 1.00 75.55 718 ASP A C 1
ATOM 5509 O O . ASP A 1 732 ? -37.081 32.823 4.836 1.00 73.77 718 ASP A O 1
ATOM 5514 N N . THR A 1 733 ? -37.348 32.611 7.052 1.00 77.03 719 THR A N 1
ATOM 5515 C CA . THR A 1 733 ? -38.684 33.201 7.054 1.00 81.57 719 THR A CA 1
ATOM 5516 C C . THR A 1 733 ? -38.617 34.585 7.691 1.00 82.64 719 THR A C 1
ATOM 5517 O O . THR A 1 733 ? -38.184 34.725 8.829 1.00 85.00 719 THR A O 1
ATOM 5521 N N . PRO A 1 734 ? -39.050 35.614 6.952 1.00 87.90 720 PRO A N 1
ATOM 5522 C CA . PRO A 1 734 ? -38.971 37.016 7.382 1.00 84.09 720 PRO A CA 1
ATOM 5523 C C . PRO A 1 734 ? -39.777 37.272 8.649 1.00 79.49 720 PRO A C 1
ATOM 5524 O O . PRO A 1 734 ? -40.782 36.600 8.879 1.00 77.06 720 PRO A O 1
ATOM 5528 N N . GLN A 1 735 ? -39.327 38.229 9.456 1.00 81.38 721 GLN A N 1
ATOM 5529 C CA . GLN A 1 735 ? -40.045 38.625 10.662 1.00 79.90 721 GLN A CA 1
ATOM 5530 C C . GLN A 1 735 ? -40.869 39.873 10.369 1.00 81.63 721 GLN A C 1
ATOM 5531 O O . GLN A 1 735 ? -40.921 40.314 9.221 1.00 86.18 721 GLN A O 1
ATOM 5545 N N . GLY A 1 737 ? -42.608 43.100 9.387 1.00 76.91 723 GLY A N 1
ATOM 5546 C CA . GLY A 1 737 ? -42.117 44.081 8.448 1.00 77.56 723 GLY A CA 1
ATOM 5547 C C . GLY A 1 737 ? -41.947 45.481 8.991 1.00 87.97 723 GLY A C 1
ATOM 5548 O O . GLY A 1 737 ? -40.906 46.091 8.772 1.00 111.42 723 GLY A O 1
ATOM 5549 N N . ARG A 1 738 ? -42.949 45.986 9.700 1.00 74.96 724 ARG A N 1
ATOM 5550 C CA . ARG A 1 738 ? -42.974 47.389 10.095 1.00 77.26 724 ARG A CA 1
ATOM 5551 C C . ARG A 1 738 ? -44.230 47.700 10.881 1.00 82.31 724 ARG A C 1
ATOM 5552 O O . ARG A 1 738 ? -45.334 47.533 10.373 1.00 90.02 724 ARG A O 1
ATOM 5560 N N . SER A 1 739 ? -44.073 48.187 12.104 1.00 83.49 725 SER A N 1
ATOM 5561 C CA . SER A 1 739 ? -45.195 48.185 13.031 1.00 82.90 725 SER A CA 1
ATOM 5562 C C . SER A 1 739 ? -45.289 49.451 13.872 1.00 86.96 725 SER A C 1
ATOM 5563 O O . SER A 1 739 ? -44.281 49.992 14.310 1.00 85.72 725 SER A O 1
ATOM 5566 N N . PHE A 1 740 ? -46.508 49.941 14.055 1.00 88.32 726 PHE A N 1
ATOM 5567 C CA . PHE A 1 740 ? -46.741 51.070 14.942 1.00 87.99 726 PHE A CA 1
ATOM 5568 C C . PHE A 1 740 ? -47.474 50.593 16.187 1.00 83.52 726 PHE A C 1
ATOM 5569 O O . PHE A 1 740 ? -48.367 49.754 16.115 1.00 86.87 726 PHE A O 1
ATOM 5577 N N . THR A 1 741 ? -47.064 51.121 17.331 1.00 81.16 727 THR A N 1
ATOM 5578 C CA . THR A 1 741 ? -47.590 50.696 18.614 1.00 84.86 727 THR A CA 1
ATOM 5579 C C . THR A 1 741 ? -48.024 51.912 19.405 1.00 87.03 727 THR A C 1
ATOM 5580 O O . THR A 1 741 ? -47.328 52.926 19.443 1.00 89.32 727 THR A O 1
ATOM 5584 N N . GLY A 1 742 ? -49.192 51.819 20.020 1.00 87.07 728 GLY A N 1
ATOM 5585 C CA . GLY A 1 742 ? -49.624 52.843 20.945 1.00 81.76 728 GLY A CA 1
ATOM 5586 C C . GLY A 1 742 ? -50.046 52.133 22.203 1.00 83.40 728 GLY A C 1
ATOM 5587 O O . GLY A 1 742 ? -50.699 51.097 22.131 1.00 83.98 728 GLY A O 1
ATOM 5588 N N . GLY A 1 743 ? -49.672 52.662 23.358 1.00 86.70 729 GLY A N 1
ATOM 5589 C CA . GLY A 1 743 ? -50.027 51.992 24.591 1.00 90.32 729 GLY A CA 1
ATOM 5590 C C . GLY A 1 743 ? -50.084 52.887 25.806 1.00 91.99 729 GLY A C 1
ATOM 5591 O O . GLY A 1 743 ? -49.489 53.960 25.846 1.00 87.23 729 GLY A O 1
ATOM 5592 N N . VAL A 1 744 ? -50.809 52.420 26.812 1.00 89.71 730 VAL A N 1
ATOM 5593 C CA . VAL A 1 744 ? -50.960 53.128 28.060 1.00 93.67 730 VAL A CA 1
ATOM 5594 C C . VAL A 1 744 ? -50.800 52.141 29.195 1.00 85.00 730 VAL A C 1
ATOM 5595 O O . VAL A 1 744 ? -51.307 51.014 29.132 1.00 79.21 730 VAL A O 1
ATOM 5599 N N . ASN A 1 745 ? -50.111 52.580 30.239 1.00 84.04 731 ASN A N 1
ATOM 5600 C CA . ASN A 1 745 ? -50.091 51.861 31.502 1.00 88.74 731 ASN A CA 1
ATOM 5601 C C . ASN A 1 745 ? -50.448 52.822 32.623 1.00 97.04 731 ASN A C 1
ATOM 5602 O O . ASN A 1 745 ? -50.115 53.999 32.571 1.00 105.01 731 ASN A O 1
ATOM 5607 N N . VAL A 1 746 ? -51.168 52.331 33.618 1.00 91.48 732 VAL A N 1
ATOM 5608 C CA . VAL A 1 746 ? -51.647 53.180 34.685 1.00 93.60 732 VAL A CA 1
ATOM 5609 C C . VAL A 1 746 ? -51.410 52.486 36.005 1.00 92.84 732 VAL A C 1
ATOM 5610 O O . VAL A 1 746 ? -52.129 51.555 36.374 1.00 83.95 732 VAL A O 1
ATOM 5614 N N . LYS A 1 747 ? -50.379 52.945 36.701 1.00 104.05 733 LYS A N 1
ATOM 5615 C CA . LYS A 1 747 ? -50.065 52.481 38.038 1.00 110.09 733 LYS A CA 1
ATOM 5616 C C . LYS A 1 747 ? -50.958 53.251 38.995 1.00 116.03 733 LYS A C 1
ATOM 5617 O O . LYS A 1 747 ? -51.413 54.337 38.658 1.00 121.63 733 LYS A O 1
ATOM 5623 N N . PHE A 1 748 ? -51.221 52.682 40.168 1.00 113.76 734 PHE A N 1
ATOM 5624 C CA . PHE A 1 748 ? -51.956 53.370 41.232 1.00 111.90 734 PHE A CA 1
ATOM 5625 C C . PHE A 1 748 ? -51.828 52.680 42.588 1.00 117.70 734 PHE A C 1
ATOM 5626 O O . PHE A 1 748 ? -51.551 51.485 42.670 1.00 118.58 734 PHE A O 1
#

Radius of gyration: 25.87 Å; Cα contacts (8 Å, |Δi|>4): 2027; chains: 1; bounding box: 48×84×69 Å

Organism: Neisseria meningitidis serogroup B (strain ATCC BAA-335 / MC58) (NCBI:txid122586)

Nearest PDB structures (foldseek):
  8the-assembly1_A  TM=7.068E-01  e=1.245E-28  Pseudomonas aeruginosa
  5c58-assembly1_A  TM=7.483E-01  e=2.327E-23  Serratia marcescens
  7ye6-assembly1_P  TM=4.867E-01  e=7.741E-02  Escherichia coli O157:H7
  7ye4-assembly1_P  TM=4.010E-01  e=3.469E-02  Escherichia coli O157:H7
  3aeh-assembly2_B  TM=3.286E-01  e=3.835E-02  Escherichia coli

CATH classification: 2.170.130.10

Sequence (699 aa):
SRPRATSGLLHTSTASDKIISGDTLRQKAVNLGDALDGVPGIHASQYGGGASAPVIRGQTGRRIKVLNHHGETGDADFSPDHAIVDTALSQQVEILRGPVTLLYSSGNVAGLVDVADGKIPEKPENGVSGELGLRLSSGNLEKLTSGGINIGLGKNFVLHTEGLYRKSGDYAVPRYRNLKRLPDSHADSQTGSIGLSWVGEKGFIGVAYSDRRDQYGLPAHSHEYDDCHADIIWQKSLINKRYLQLYPHLLTEEDIDYDNPGLSCGHSGRPWIDLRNKRYELRAEWKQPFPGFEALRVHLNRNDYRHDEKAGDAVENFFNNQTQNARIELRHQPIGRLKGSWGVQYLQQKSSALSAISEAVKQPLLDNKVQHYSFFGVEQANWDNFTLEGGVRVEKQKASIQYDKALIDRENYYNHPLPDLGAHRQTARSFALSGNWYFTPQHKLSLTASHQERLPSTQELYAHGKHVATNTFEVGNKHLNKERSNNIELALGYEGDRWQYNLALYRNRFGNYIYAQTLNDGRGPKSIEDDSEKLVRYNQSGADFYGAEGEIYFKPTPRYRIGVSGDYVRGRLKNLPSLPGREDAYGNRPFIAQDDQNAPRVPAARLGFHLKASLTDRIDANLDYYRVFAQNKLARYETRTPGHHLNLGANYRRNTRYGEWNWWYVKADNLLNQSVYAHSSFLSDTPQGRSFTGGVNVKF

Solvent-accessible surface area: 30729 Å² total

Foldseek 3Di:
DDDADDLDPDGDDALQKDKDFLVLQLPFQWAPLRSCDPPWQWHWFDFFSQFIFIQGLQHGQPQAAEAEANHHQQWPSLHSLTHTHTSNQFRMWIWDDFQSRQQRAFNHFGTYIYTHHPLEPFADVVQKWWKWKWKAKPQFGKTKTWIKMWGDPPDWKIKIKIKMKMWTDFGAAPPPPPDRGFPFRTKIKMKMKIKMKTYDAQTIKIKMKMKMKMKTGGTPFDCQCVQKAWDFFPPVCCVALVVCQVAVLLDAPVGTDLFATFMDGDQQATWMKIKMKMKIKMKIKGQDDDPFFGIKIKMWIWMWIWMFTHGHVGGFKIWTKTKIKIKIKTKGDDDDQKTKIWMWMKIKIWIWIATDPVPSGGFTLHTKIKIKTKTKMKMWHDPDQKIKMKIKMKIKMWIADDDPVPVSCVSNVDDDDHDDNHIDIDMKIKMKMKMWGCPPPVKIKMKIKMKGWADDDSCQSRHGADDSSLLEGERHNNDQGTKIKIKIKMWIWHDDVFKTKIKMWIKIKIDFDKDWAFSLDPHDPNRDPALSHGYTHIGTFIKMKIWMWMKMWGDPDPFKIKMKIKIAMFIKTAGDFFDWHHQDPVRDTDTHDDHIAGDAQRWAIKMKIKMWGDPDPFKIKIKIKMWGAKDDRHGDSDDIADDDMIKIKMWGWDDDPPKIKIWMKMKPQPVQDFDARRNYSPRPHGDGIMIMTMMMIID

B-factor: mean 91.63, std 25.25, range [46.87, 207.32]